Protein AF-A0A0W1ANX9-F1 (afdb_monomer_lite)

pLDDT: mean 75.5, std 21.58, range [28.16, 98.69]

Foldseek 3Di:
DPDVVVLLVVVVVLVCVVVVPQDPLQEDEPDDQVNQLVSCVVCVVRQWHWYCDPDPQWIWIWGDDPPDSDIDIWTWGRADPPGSDIDTPDDDPVNVVVVCVSVLVVLVVVLLVVVVVLCCVVVVPPPPVQEEAPDDQVRQQVVCVLVVLRAWHWYCDPDRQWIWIWGDDLPDDDTDIDTQGSDPDDVSSVVVVVVCVVRVLQVVQSVVVVVLQVCLLVFPQQEEEEEQWDPAQPDFKFFLVRLVVVCVVCVVPQQWFDTCQQRSLLSQLLSRYIYGHDDDPVCLLVRLVRNLRRAEARGEYEYDAEDDQQDQWGWYWHDDPVDIDIDTDHLLVVLVSSVSSPYAAPGEYEYEYQYAQQQADDPDSCRHNQNRNQVNCLLRNYWYKYKYFNGGFAGGHNNQQDPSKHKGDPHHTHHLSGIKIWTWHADSVPSDIDIRIYRSSWIWMRHNSGIDTHHPSPPPPPPVVVVPPPPDDDDDDDYDDDDDDDDDDDDDDDDDDDDDDDDDDDDDDDDDDDDDDDDDDDDDDDDDDDDDD

Radius of gyration: 35.99 Å; chains: 1; bounding box: 112×90×90 Å

Structure (mmCIF, N/CA/C/O backbone):
data_AF-A0A0W1ANX9-F1
#
_entry.id   AF-A0A0W1ANX9-F1
#
loop_
_atom_site.group_PDB
_atom_site.id
_atom_site.type_symbol
_atom_site.label_atom_id
_atom_site.label_alt_id
_atom_site.label_comp_id
_atom_site.label_asym_id
_atom_site.label_entity_id
_atom_site.label_seq_id
_atom_site.pdbx_PDB_ins_code
_atom_site.Cartn_x
_atom_site.Cartn_y
_atom_site.Cartn_z
_atom_site.occupancy
_atom_site.B_iso_or_equiv
_atom_site.auth_seq_id
_atom_site.auth_comp_id
_atom_site.auth_asym_id
_atom_site.auth_atom_id
_atom_site.pdbx_PDB_model_num
ATOM 1 N N . MET A 1 1 ? 49.222 -5.327 -59.173 1.00 50.53 1 MET A N 1
ATOM 2 C CA . MET A 1 1 ? 48.119 -6.049 -58.509 1.00 50.53 1 MET A CA 1
ATOM 3 C C . MET A 1 1 ? 48.410 -6.014 -57.022 1.00 50.53 1 MET A C 1
ATOM 5 O O . MET A 1 1 ? 49.457 -6.514 -56.639 1.00 50.53 1 MET A O 1
ATOM 9 N N . ARG A 1 2 ? 47.593 -5.327 -56.217 1.00 56.72 2 ARG A N 1
ATOM 10 C CA . ARG A 1 2 ? 47.725 -5.405 -54.752 1.00 56.72 2 ARG A CA 1
ATOM 11 C C . ARG A 1 2 ? 47.189 -6.760 -54.286 1.00 56.72 2 ARG A C 1
ATOM 13 O O . ARG A 1 2 ? 46.294 -7.301 -54.936 1.00 56.72 2 ARG A O 1
ATOM 20 N N . ASP A 1 3 ? 47.754 -7.303 -53.215 1.00 78.44 3 ASP A N 1
ATOM 21 C CA . ASP A 1 3 ? 47.331 -8.584 -52.652 1.00 78.44 3 ASP A CA 1
ATOM 22 C C . ASP A 1 3 ? 45.904 -8.458 -52.085 1.00 78.44 3 ASP A C 1
ATOM 24 O O . ASP A 1 3 ? 45.629 -7.625 -51.216 1.00 78.44 3 ASP A O 1
ATOM 28 N N . LYS A 1 4 ? 44.969 -9.251 -52.618 1.00 76.06 4 LYS A N 1
ATOM 29 C CA . LYS A 1 4 ? 43.555 -9.236 -52.204 1.00 76.06 4 LYS A CA 1
ATOM 30 C C . LYS A 1 4 ? 43.399 -9.616 -50.727 1.00 76.06 4 LYS A C 1
ATOM 32 O O . LYS A 1 4 ? 42.628 -8.980 -50.007 1.00 76.06 4 LYS A O 1
ATOM 37 N N . THR A 1 5 ? 44.246 -10.533 -50.269 1.00 78.12 5 THR A N 1
ATOM 38 C CA . THR A 1 5 ? 44.370 -10.990 -48.880 1.00 78.12 5 THR A CA 1
ATOM 39 C C . THR A 1 5 ? 44.642 -9.823 -47.929 1.00 78.12 5 THR A C 1
ATOM 41 O O . THR A 1 5 ? 44.012 -9.675 -46.879 1.00 78.12 5 THR A O 1
ATOM 44 N N . GLU A 1 6 ? 45.567 -8.937 -48.306 1.00 80.88 6 GLU A N 1
ATOM 45 C CA . GLU A 1 6 ? 45.953 -7.775 -47.503 1.00 80.88 6 GLU A CA 1
ATOM 46 C C . GLU A 1 6 ? 44.797 -6.769 -47.396 1.00 80.88 6 GLU A C 1
ATOM 48 O O . GLU A 1 6 ? 44.476 -6.275 -46.311 1.00 80.88 6 GLU A O 1
ATOM 53 N N . HIS A 1 7 ? 44.091 -6.535 -48.505 1.00 78.94 7 HIS A N 1
ATOM 54 C CA . HIS A 1 7 ? 42.909 -5.674 -48.540 1.00 78.94 7 HIS A CA 1
ATOM 55 C C . HIS A 1 7 ? 41.753 -6.221 -47.686 1.00 78.94 7 HIS A C 1
ATOM 57 O O . HIS A 1 7 ? 41.096 -5.455 -46.972 1.00 78.94 7 HIS A O 1
ATOM 63 N N . PHE A 1 8 ? 41.498 -7.532 -47.724 1.00 82.38 8 PHE A N 1
ATOM 64 C CA . PHE A 1 8 ? 40.441 -8.159 -46.930 1.00 82.38 8 PHE A CA 1
ATOM 65 C C . PHE A 1 8 ? 40.761 -8.141 -45.426 1.00 82.38 8 PHE A C 1
ATOM 67 O O . PHE A 1 8 ? 39.894 -7.820 -44.609 1.00 82.38 8 PHE A O 1
ATOM 74 N N . ASN A 1 9 ? 42.021 -8.369 -45.046 1.00 84.25 9 ASN A N 1
ATOM 75 C CA . ASN A 1 9 ? 42.473 -8.252 -43.656 1.00 84.25 9 ASN A CA 1
ATOM 76 C C . ASN A 1 9 ? 42.428 -6.807 -43.136 1.00 84.25 9 ASN A C 1
ATOM 78 O O . ASN A 1 9 ? 42.011 -6.566 -41.996 1.00 84.25 9 ASN A O 1
ATOM 82 N N . GLY A 1 10 ? 42.775 -5.828 -43.976 1.00 83.00 10 GLY A N 1
ATOM 83 C CA . GLY A 1 10 ? 42.608 -4.409 -43.663 1.00 83.00 10 GLY A CA 1
ATOM 84 C C . GLY A 1 10 ? 41.139 -4.040 -43.428 1.00 83.00 10 GLY A C 1
ATOM 85 O O . GLY A 1 10 ? 40.814 -3.368 -42.447 1.00 83.00 10 GLY A O 1
ATOM 86 N N . LEU A 1 11 ? 40.231 -4.548 -44.267 1.00 79.69 11 LEU A N 1
ATOM 87 C CA . LEU A 1 11 ? 38.785 -4.379 -44.101 1.00 79.69 11 LEU A CA 1
ATOM 88 C C . LEU A 1 11 ? 38.286 -5.003 -42.795 1.00 79.69 11 LEU A C 1
ATOM 90 O O . LEU A 1 11 ? 37.583 -4.344 -42.030 1.00 79.69 11 LEU A O 1
ATOM 94 N N . LYS A 1 12 ? 38.666 -6.253 -42.523 1.00 86.25 12 LYS A N 1
ATOM 95 C CA . LYS A 1 12 ? 38.325 -6.961 -41.286 1.00 86.25 12 LYS A CA 1
ATOM 96 C C . LYS A 1 12 ? 38.768 -6.171 -40.058 1.00 86.25 12 LYS A C 1
ATOM 98 O O . LYS A 1 12 ? 37.980 -5.994 -39.133 1.00 86.25 12 LYS A O 1
ATOM 103 N N . THR A 1 13 ? 39.990 -5.643 -40.077 1.00 83.19 13 THR A N 1
ATOM 104 C CA . THR A 1 13 ? 40.536 -4.808 -38.999 1.00 83.19 13 THR A CA 1
ATOM 105 C C . THR A 1 13 ? 39.737 -3.518 -38.826 1.00 83.19 13 THR A C 1
ATOM 107 O O . THR A 1 13 ? 39.323 -3.214 -37.710 1.00 83.19 13 THR A O 1
ATOM 110 N N . LYS A 1 14 ? 39.430 -2.796 -39.916 1.00 75.38 14 LYS A N 1
ATOM 111 C CA . LYS A 1 14 ? 38.591 -1.583 -39.869 1.00 75.38 14 LYS A CA 1
ATOM 112 C C . LYS A 1 14 ? 37.183 -1.876 -39.331 1.00 75.38 14 LYS A C 1
ATOM 114 O O . LYS A 1 14 ? 36.718 -1.185 -38.428 1.00 75.38 14 LYS A O 1
ATOM 119 N N . ILE A 1 15 ? 36.518 -2.925 -39.825 1.00 71.94 15 ILE A N 1
ATOM 120 C CA . ILE A 1 15 ? 35.173 -3.319 -39.373 1.00 71.94 15 ILE A CA 1
ATOM 121 C C . ILE A 1 15 ? 35.196 -3.750 -37.906 1.00 71.94 15 ILE A C 1
ATOM 123 O O . ILE A 1 15 ? 34.308 -3.355 -37.158 1.00 71.94 15 ILE A O 1
ATOM 127 N N . LYS A 1 16 ? 36.207 -4.503 -37.458 1.00 77.81 16 LYS A N 1
ATOM 128 C CA . LYS A 1 16 ? 36.379 -4.832 -36.035 1.00 77.81 16 LYS A CA 1
ATOM 129 C C . LYS A 1 16 ? 36.682 -3.595 -35.187 1.00 77.81 16 LYS A C 1
ATOM 131 O O . LYS A 1 16 ? 36.216 -3.525 -34.058 1.00 77.81 16 LYS A O 1
ATOM 136 N N . GLY A 1 17 ? 37.383 -2.596 -35.721 1.00 70.12 17 GLY A N 1
ATOM 137 C CA . GLY A 1 17 ? 37.563 -1.303 -35.055 1.00 70.12 17 GLY A CA 1
ATOM 138 C C . GLY A 1 17 ? 36.234 -0.589 -34.776 1.00 70.12 17 GLY A C 1
ATOM 139 O O . GLY A 1 17 ? 36.064 0.009 -33.718 1.00 70.12 17 GLY A O 1
ATOM 140 N N . ILE A 1 18 ? 35.264 -0.719 -35.686 1.00 58.34 18 ILE A N 1
ATOM 141 C CA . ILE A 1 18 ? 33.920 -0.130 -35.556 1.00 58.34 18 ILE A CA 1
ATOM 142 C C . ILE A 1 18 ? 32.989 -1.031 -34.726 1.00 58.34 18 ILE A C 1
ATOM 144 O O . ILE A 1 18 ? 32.207 -0.555 -33.903 1.00 58.34 18 ILE A O 1
ATOM 148 N N . VAL A 1 19 ? 33.085 -2.351 -34.908 1.00 60.94 19 VAL A N 1
ATOM 149 C CA . VAL A 1 19 ? 32.249 -3.370 -34.262 1.00 60.94 19 VAL A CA 1
ATOM 150 C C . VAL A 1 19 ? 33.138 -4.438 -33.600 1.00 60.94 19 VAL A C 1
ATOM 152 O O . VAL A 1 19 ? 33.244 -5.549 -34.108 1.00 60.94 19 VAL A O 1
ATOM 155 N N . PRO A 1 20 ? 33.720 -4.187 -32.411 1.00 69.31 20 PRO A N 1
ATOM 156 C CA . PRO A 1 20 ? 34.749 -5.067 -31.825 1.00 69.31 20 PRO A CA 1
ATOM 157 C C . PRO A 1 20 ? 34.325 -6.509 -31.524 1.00 69.31 20 PRO A C 1
ATOM 159 O O . PRO A 1 20 ? 35.168 -7.390 -31.409 1.00 69.31 20 PRO A O 1
ATOM 162 N N . LYS A 1 21 ? 33.016 -6.755 -31.393 1.00 74.19 21 LYS A N 1
ATOM 163 C CA . LYS A 1 21 ? 32.435 -8.069 -31.064 1.00 74.19 21 LYS A CA 1
ATOM 164 C C . LYS A 1 21 ? 31.902 -8.832 -32.285 1.00 74.19 21 LYS A C 1
ATOM 166 O O . LYS A 1 21 ? 31.222 -9.836 -32.111 1.00 74.19 21 LYS A O 1
ATOM 171 N N . ILE A 1 22 ? 32.127 -8.339 -33.503 1.00 74.31 22 ILE A N 1
ATOM 172 C CA . ILE A 1 22 ? 31.682 -9.040 -34.711 1.00 74.31 22 ILE A CA 1
ATOM 173 C C . ILE A 1 22 ? 32.414 -10.398 -34.817 1.00 74.31 22 ILE A C 1
ATOM 175 O O . ILE A 1 22 ? 33.650 -10.410 -34.779 1.00 74.31 22 ILE A O 1
ATOM 179 N N . PRO A 1 23 ? 31.696 -11.539 -34.893 1.00 80.19 23 PRO A N 1
ATOM 180 C CA . PRO A 1 23 ? 32.330 -12.855 -34.891 1.00 80.19 23 PRO A CA 1
ATOM 181 C C . PRO A 1 23 ? 33.269 -13.034 -36.078 1.00 80.19 23 PRO A C 1
ATOM 183 O O . PRO A 1 23 ? 32.946 -12.631 -37.191 1.00 80.19 23 PRO A O 1
ATOM 186 N N . ASP A 1 24 ? 34.400 -13.709 -35.882 1.00 86.06 24 ASP A N 1
ATOM 187 C CA . ASP A 1 24 ? 35.316 -14.009 -36.989 1.00 86.06 24 ASP A CA 1
ATOM 188 C C . ASP A 1 24 ? 34.655 -14.827 -38.105 1.00 86.06 24 ASP A C 1
ATOM 190 O O . ASP A 1 24 ? 34.985 -14.648 -39.274 1.00 86.06 24 ASP A O 1
ATOM 194 N N . ALA A 1 25 ? 33.653 -15.634 -37.747 1.00 87.38 25 ALA A N 1
ATOM 195 C CA . ALA A 1 25 ? 32.861 -16.453 -38.656 1.00 87.38 25 ALA A CA 1
ATOM 196 C C . ALA A 1 25 ? 32.094 -15.661 -39.731 1.00 87.38 25 ALA A C 1
ATOM 198 O O . ALA A 1 25 ? 31.653 -16.260 -40.712 1.00 87.38 25 ALA A O 1
ATOM 199 N N . VAL A 1 26 ? 31.924 -14.339 -39.592 1.00 87.88 26 VAL A N 1
ATOM 200 C CA . VAL A 1 26 ? 31.275 -13.542 -40.645 1.00 87.88 26 VAL A CA 1
ATOM 201 C C . VAL A 1 26 ? 32.242 -13.148 -41.761 1.00 87.88 26 VAL A C 1
ATOM 203 O O . VAL A 1 26 ? 31.780 -12.791 -42.837 1.00 87.88 26 VAL A O 1
ATOM 206 N N . PHE A 1 27 ? 33.561 -13.194 -41.548 1.00 91.88 27 PHE A N 1
ATOM 207 C CA . PHE A 1 27 ? 34.550 -12.812 -42.561 1.00 91.88 27 PHE A CA 1
ATOM 208 C C . PHE A 1 27 ? 35.026 -14.055 -43.302 1.00 91.88 27 PHE A C 1
ATOM 210 O O . PHE A 1 27 ? 35.791 -14.847 -42.758 1.00 91.88 27 PHE A O 1
ATOM 217 N N . GLN A 1 28 ? 34.574 -14.222 -44.541 1.00 93.56 28 GLN A N 1
ATOM 218 C CA . GLN A 1 28 ? 34.864 -15.407 -45.339 1.00 93.56 28 GLN A CA 1
ATOM 219 C C . GLN A 1 28 ? 35.681 -15.034 -46.574 1.00 93.56 28 GLN A C 1
ATOM 221 O O . GLN A 1 28 ? 35.162 -14.543 -47.581 1.00 93.56 28 GLN A O 1
ATOM 226 N N . GLU A 1 29 ? 36.984 -15.268 -46.474 1.00 90.06 29 GLU A N 1
ATOM 227 C CA . GLU A 1 29 ? 37.934 -15.033 -47.554 1.00 90.06 29 GLU A CA 1
ATOM 228 C C . GLU A 1 29 ? 37.765 -16.074 -48.675 1.00 90.06 29 GLU A C 1
ATOM 230 O O . GLU A 1 29 ? 37.461 -17.243 -48.427 1.00 90.06 29 GLU A O 1
ATOM 235 N N . GLY A 1 30 ? 37.898 -15.651 -49.936 1.00 89.00 30 GLY A N 1
ATOM 236 C CA . GLY A 1 30 ? 37.758 -16.539 -51.100 1.00 89.00 30 GLY A CA 1
ATOM 237 C C . GLY A 1 30 ? 36.343 -17.093 -51.339 1.00 89.00 30 GLY A C 1
ATOM 238 O O . GLY A 1 30 ? 36.145 -17.966 -52.196 1.00 89.00 30 GLY A O 1
ATOM 239 N N . PHE A 1 31 ? 35.339 -16.614 -50.598 1.00 94.62 31 PHE A N 1
ATOM 240 C CA . PHE A 1 31 ? 33.949 -16.982 -50.838 1.00 94.62 31 PHE A CA 1
ATOM 241 C C . PHE A 1 31 ? 33.403 -16.258 -52.065 1.00 94.62 31 PHE A C 1
ATOM 243 O O . PHE A 1 31 ? 33.420 -15.033 -52.152 1.00 94.62 31 PHE A O 1
ATOM 250 N N . ASP A 1 32 ? 32.833 -17.031 -52.984 1.00 94.06 32 ASP A N 1
ATOM 251 C CA . ASP A 1 32 ? 31.908 -16.516 -53.987 1.00 94.06 32 ASP A CA 1
ATOM 252 C C . ASP A 1 32 ? 30.473 -16.468 -53.424 1.00 94.06 32 ASP A C 1
ATOM 254 O O . ASP A 1 32 ? 30.196 -16.892 -52.294 1.00 94.06 32 ASP A O 1
ATOM 258 N N . ARG A 1 33 ? 29.535 -15.951 -54.225 1.00 93.38 33 ARG A N 1
ATOM 259 C CA . ARG A 1 33 ? 28.113 -15.880 -53.862 1.00 93.38 33 ARG A CA 1
ATOM 260 C C . ARG A 1 33 ? 27.547 -17.243 -53.448 1.00 93.38 33 ARG A C 1
ATOM 262 O O . ARG A 1 33 ? 26.884 -17.335 -52.420 1.00 93.38 33 ARG A O 1
ATOM 269 N N . SER A 1 34 ? 27.808 -18.298 -54.220 1.00 95.06 34 SER A N 1
ATOM 270 C CA . SER A 1 34 ? 27.242 -19.628 -53.966 1.00 95.06 34 SER A CA 1
ATOM 271 C C . SER A 1 34 ? 27.783 -20.231 -52.669 1.00 95.06 34 SER A C 1
ATOM 273 O O . SER A 1 34 ? 27.028 -20.829 -51.898 1.00 95.06 34 SER A O 1
ATOM 275 N N . LYS A 1 35 ? 29.080 -20.054 -52.396 1.00 96.31 35 LYS A N 1
ATOM 276 C CA . LYS A 1 35 ? 29.720 -20.505 -51.154 1.00 96.31 35 LYS A CA 1
ATOM 277 C C . LYS A 1 35 ? 29.159 -19.782 -49.935 1.00 96.31 35 LYS A C 1
ATOM 279 O O . LYS A 1 35 ? 28.814 -20.451 -48.965 1.00 96.31 35 LYS A O 1
ATOM 284 N N . ALA A 1 36 ? 28.982 -18.462 -50.003 1.00 94.62 36 ALA A N 1
ATOM 285 C CA . ALA A 1 36 ? 28.381 -17.697 -48.910 1.00 94.62 36 ALA A CA 1
ATOM 286 C C . ALA A 1 36 ? 26.932 -18.110 -48.626 1.00 94.62 36 ALA A C 1
ATOM 288 O O . ALA A 1 36 ? 26.564 -18.312 -47.473 1.00 94.62 36 ALA A O 1
ATOM 289 N N . GLU A 1 37 ? 26.124 -18.326 -49.664 1.00 93.88 37 GLU A N 1
ATOM 290 C CA . GLU A 1 37 ? 24.748 -18.809 -49.508 1.00 93.88 37 GLU A CA 1
ATOM 291 C C . GLU A 1 37 ? 24.689 -20.207 -48.881 1.00 93.88 37 GLU A C 1
ATOM 293 O O . GLU A 1 37 ? 23.874 -20.464 -47.995 1.00 93.88 37 GLU A O 1
ATOM 298 N N . LYS A 1 38 ? 25.562 -21.124 -49.316 1.00 95.12 38 LYS A N 1
ATOM 299 C CA . LYS A 1 38 ? 25.664 -22.472 -48.735 1.00 95.12 38 LYS A CA 1
ATOM 300 C C . LYS A 1 38 ? 26.134 -22.431 -47.284 1.00 95.12 38 LYS A C 1
ATOM 302 O O . LYS A 1 38 ? 25.624 -23.200 -46.476 1.00 95.12 38 LYS A O 1
ATOM 307 N N . TYR A 1 39 ? 27.082 -21.555 -46.964 1.00 94.19 39 TYR A N 1
ATOM 308 C CA . TYR A 1 39 ? 27.585 -21.372 -45.608 1.00 94.19 39 TYR A CA 1
ATOM 309 C C . TYR A 1 39 ? 26.482 -20.875 -44.676 1.00 94.19 39 TYR A C 1
ATOM 311 O O . TYR A 1 39 ? 26.191 -21.522 -43.679 1.00 94.19 39 TYR A O 1
ATOM 319 N N . LEU A 1 40 ? 25.780 -19.807 -45.052 1.00 88.38 40 LEU A N 1
ATOM 320 C CA . LEU A 1 40 ? 24.682 -19.256 -44.256 1.00 88.38 40 LEU A CA 1
ATOM 321 C C . LEU A 1 40 ? 23.537 -20.260 -44.039 1.00 88.38 40 LEU A C 1
ATOM 323 O O . LEU A 1 40 ? 22.948 -20.295 -42.967 1.00 88.38 40 LEU A O 1
ATOM 327 N N . LYS A 1 41 ? 23.258 -21.141 -45.011 1.00 90.06 41 LYS A N 1
ATOM 328 C CA . LYS A 1 41 ? 22.287 -22.240 -44.829 1.00 90.06 41 LYS A CA 1
ATOM 329 C C . LYS A 1 41 ? 22.743 -23.290 -43.811 1.00 90.06 41 LYS A C 1
ATOM 331 O O . LYS A 1 41 ? 21.899 -23.925 -43.191 1.00 90.06 41 LYS A O 1
ATOM 336 N N . LYS A 1 42 ? 24.053 -23.517 -43.686 1.00 92.31 42 LYS A N 1
ATOM 337 C CA . LYS A 1 42 ? 24.645 -24.483 -42.745 1.00 92.31 42 LYS A CA 1
ATOM 338 C C . LYS A 1 42 ? 24.900 -23.887 -41.359 1.00 92.31 42 LYS A C 1
ATOM 340 O O . LYS A 1 42 ? 25.008 -24.642 -40.401 1.00 92.31 42 LYS A O 1
ATOM 345 N N . HIS A 1 43 ? 24.993 -22.564 -41.265 1.00 85.81 43 HIS A N 1
ATOM 346 C CA . HIS A 1 43 ? 25.307 -21.825 -40.046 1.00 85.81 43 HIS A CA 1
ATOM 347 C C . HIS A 1 43 ? 24.211 -20.784 -39.767 1.00 85.81 43 HIS A C 1
ATOM 349 O O . HIS A 1 43 ? 24.451 -19.593 -39.971 1.00 85.81 43 HIS A O 1
ATOM 355 N N . PRO A 1 44 ? 23.012 -21.211 -39.321 1.00 80.75 44 PRO A N 1
ATOM 356 C CA . PRO A 1 44 ? 21.871 -20.312 -39.119 1.00 80.75 44 PRO A CA 1
ATOM 357 C C . PRO A 1 44 ? 22.138 -19.211 -38.079 1.00 80.75 44 PRO A C 1
ATOM 359 O O . PRO A 1 44 ? 21.562 -18.133 -38.180 1.00 80.75 44 PRO A O 1
ATOM 362 N N . ASP A 1 45 ? 23.068 -19.437 -37.147 1.00 76.12 45 ASP A N 1
ATOM 363 C CA . ASP A 1 45 ? 23.485 -18.447 -36.143 1.00 76.12 45 ASP A CA 1
ATOM 364 C C . ASP A 1 45 ? 24.413 -17.356 -36.708 1.00 76.12 45 ASP A C 1
ATOM 366 O O . ASP A 1 45 ? 24.756 -16.397 -36.017 1.00 76.12 45 ASP A O 1
ATOM 370 N N . THR A 1 46 ? 24.858 -17.490 -37.963 1.00 80.38 46 THR A N 1
ATOM 371 C CA . THR A 1 46 ? 25.643 -16.465 -38.656 1.00 80.38 46 THR A CA 1
ATOM 372 C C . THR A 1 46 ? 24.700 -15.605 -39.499 1.00 80.38 46 THR A C 1
ATOM 374 O O . THR A 1 46 ? 24.259 -16.051 -40.555 1.00 80.38 46 THR A O 1
ATOM 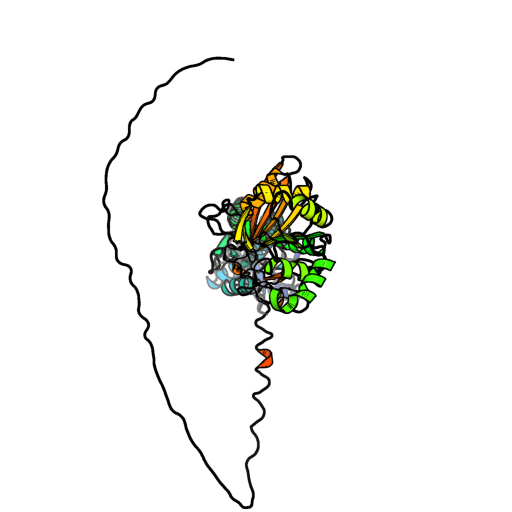377 N N . PRO A 1 47 ? 24.379 -14.365 -39.083 1.00 75.25 47 PRO A N 1
ATOM 378 C CA . PRO A 1 47 ? 23.324 -13.579 -39.729 1.00 75.25 47 PRO A CA 1
ATOM 379 C C . PRO A 1 47 ? 23.690 -13.104 -41.145 1.00 75.25 47 PRO A C 1
ATOM 381 O O . PRO A 1 47 ? 22.813 -12.854 -41.971 1.00 75.25 47 PRO A O 1
ATOM 384 N N . PHE A 1 48 ? 24.983 -12.964 -41.441 1.00 87.56 48 PHE A N 1
ATOM 385 C CA . PHE A 1 48 ? 25.498 -12.556 -42.745 1.00 87.56 48 PHE A CA 1
ATOM 386 C C . PHE A 1 48 ? 26.959 -12.985 -42.910 1.00 87.56 48 PHE A C 1
ATOM 388 O O . PHE A 1 48 ? 27.646 -13.309 -41.942 1.00 87.56 48 PHE A O 1
ATOM 395 N N . VAL A 1 49 ? 27.438 -12.945 -44.151 1.00 91.38 49 VAL A N 1
ATOM 396 C CA . VAL A 1 49 ? 28.838 -13.154 -44.521 1.00 91.38 49 VAL A CA 1
ATOM 397 C C . VAL A 1 49 ? 29.354 -11.931 -45.273 1.00 91.38 49 VAL A C 1
ATOM 399 O O . VAL A 1 49 ? 28.755 -11.493 -46.254 1.00 91.38 49 VAL A O 1
ATOM 402 N N . LEU A 1 50 ? 30.491 -11.411 -44.829 1.00 90.00 50 LEU A N 1
ATOM 403 C CA . LEU A 1 50 ? 31.357 -10.490 -45.549 1.00 90.00 50 LEU A CA 1
ATOM 404 C C . LEU A 1 50 ? 32.351 -11.302 -46.378 1.00 90.00 50 LEU A C 1
ATOM 406 O O . LEU A 1 50 ? 33.101 -12.110 -45.835 1.00 90.00 50 LEU A O 1
ATOM 410 N N . ARG A 1 51 ? 32.364 -11.076 -47.687 1.00 92.06 51 ARG A N 1
ATOM 411 C CA . ARG A 1 51 ? 33.253 -11.752 -48.639 1.00 92.06 51 ARG A CA 1
ATOM 412 C C . ARG A 1 51 ? 33.805 -10.768 -49.658 1.00 92.06 51 ARG A C 1
ATOM 414 O O . ARG A 1 51 ? 33.272 -9.672 -49.815 1.00 92.06 51 ARG A O 1
ATOM 421 N N . GLU A 1 52 ? 34.830 -11.166 -50.393 1.00 90.06 52 GLU A N 1
ATOM 422 C CA . GLU A 1 52 ? 35.303 -10.382 -51.532 1.00 90.06 52 GLU A CA 1
ATOM 423 C C . GLU A 1 52 ? 34.232 -10.280 -52.628 1.00 90.06 52 GLU A C 1
ATOM 425 O O . GLU A 1 52 ? 33.398 -11.176 -52.830 1.00 90.06 52 GLU A O 1
ATOM 430 N N . SER A 1 53 ? 34.239 -9.155 -53.342 1.00 88.94 53 SER A N 1
ATOM 431 C CA . SER A 1 53 ? 33.461 -9.021 -54.565 1.00 88.94 53 SER A CA 1
ATOM 432 C C . SER A 1 53 ? 34.265 -9.511 -55.766 1.00 88.94 53 SER A C 1
ATOM 434 O O . SER A 1 53 ? 35.483 -9.363 -55.822 1.00 88.94 53 SER A O 1
ATOM 436 N N . ALA A 1 54 ? 33.566 -10.037 -56.774 1.00 86.62 54 ALA A N 1
ATOM 437 C CA . ALA A 1 54 ? 34.154 -10.236 -58.097 1.00 86.62 54 ALA A CA 1
ATOM 438 C C . ALA A 1 54 ? 34.470 -8.894 -58.788 1.00 86.62 54 ALA A C 1
ATOM 440 O O . ALA A 1 54 ? 35.312 -8.845 -59.680 1.00 86.62 54 ALA A O 1
ATOM 441 N N . GLN A 1 55 ? 33.804 -7.813 -58.371 1.00 85.62 55 GLN A N 1
ATOM 442 C CA . GLN A 1 55 ? 34.058 -6.462 -58.853 1.00 85.62 55 GLN A CA 1
ATOM 443 C C . GLN A 1 55 ? 35.231 -5.843 -58.088 1.00 85.62 55 GLN A C 1
ATOM 445 O O . GLN A 1 55 ? 35.182 -5.700 -56.864 1.00 85.62 55 GLN A O 1
ATOM 450 N N . GLU A 1 56 ? 36.276 -5.460 -58.819 1.00 84.19 56 GLU A N 1
ATOM 451 C CA . GLU A 1 56 ? 37.471 -4.847 -58.244 1.00 84.19 56 GLU A CA 1
ATOM 452 C C . GLU A 1 56 ? 37.130 -3.549 -57.498 1.00 84.19 56 GLU A C 1
ATOM 454 O O . GLU A 1 56 ? 36.345 -2.727 -57.973 1.00 84.19 56 GLU A O 1
ATOM 459 N N . GLY A 1 57 ? 37.706 -3.377 -56.306 1.00 83.06 57 GLY A N 1
ATOM 460 C CA . GLY A 1 57 ? 37.425 -2.224 -55.450 1.00 83.06 57 GLY A CA 1
ATOM 461 C C . GLY A 1 57 ? 36.192 -2.369 -54.547 1.00 83.06 57 GLY A C 1
ATOM 462 O O . GLY A 1 57 ? 35.862 -1.413 -53.842 1.00 83.06 57 GLY A O 1
ATOM 463 N N . TYR A 1 58 ? 35.559 -3.549 -54.498 1.00 86.00 58 TYR A N 1
ATOM 464 C CA . TYR A 1 58 ? 34.388 -3.817 -53.656 1.00 86.00 58 TYR A CA 1
ATOM 465 C C . TYR A 1 58 ? 34.544 -5.086 -52.813 1.00 86.00 58 TYR A C 1
ATOM 467 O O . TYR A 1 58 ? 35.209 -6.046 -53.197 1.00 86.00 58 TYR A O 1
ATOM 475 N N . PHE A 1 59 ? 33.832 -5.123 -51.694 1.00 87.38 59 PHE A N 1
ATOM 476 C CA . PHE A 1 59 ? 33.468 -6.341 -50.981 1.00 87.38 59 PHE A CA 1
ATOM 477 C C . PHE A 1 59 ? 31.953 -6.552 -51.050 1.00 87.38 59 PHE A C 1
ATOM 479 O O . PHE A 1 59 ? 31.211 -5.696 -51.539 1.00 87.38 59 PHE A O 1
ATOM 486 N N . CYS A 1 60 ? 31.485 -7.718 -50.612 1.00 89.12 60 CYS A N 1
ATOM 487 C CA . CYS A 1 60 ? 30.080 -8.072 -50.654 1.00 89.12 60 CYS A CA 1
ATOM 488 C C . CYS A 1 60 ? 29.556 -8.580 -49.308 1.00 89.12 60 CYS A C 1
ATOM 490 O O . CYS A 1 60 ? 30.177 -9.439 -48.684 1.00 89.12 60 CYS A O 1
ATOM 492 N N . ILE A 1 61 ? 28.389 -8.083 -48.892 1.00 87.00 61 ILE A N 1
ATOM 493 C CA . ILE A 1 61 ? 27.619 -8.637 -47.771 1.00 87.00 61 ILE A CA 1
ATOM 494 C C . ILE A 1 61 ? 26.563 -9.578 -48.347 1.00 87.00 61 ILE A C 1
ATOM 496 O O . ILE A 1 61 ? 25.726 -9.158 -49.145 1.00 87.00 61 ILE A O 1
ATOM 500 N N . THR A 1 62 ? 26.601 -10.846 -47.947 1.00 87.75 62 THR A N 1
ATOM 501 C CA . THR A 1 62 ? 25.589 -11.858 -48.284 1.00 87.75 62 THR A CA 1
ATOM 502 C C . THR A 1 62 ? 24.771 -12.184 -47.038 1.00 87.75 62 THR A C 1
ATOM 504 O O . THR A 1 62 ? 25.362 -12.413 -45.988 1.00 87.75 62 THR A O 1
ATOM 507 N N . TYR A 1 63 ? 23.441 -12.213 -47.125 1.00 84.06 63 TYR A N 1
ATOM 508 C CA . TYR A 1 63 ? 22.556 -12.534 -45.993 1.00 84.06 63 TYR A CA 1
ATOM 509 C C . TYR A 1 63 ? 21.236 -13.168 -46.463 1.00 84.06 63 TYR A C 1
ATOM 511 O O . TYR A 1 63 ? 20.883 -13.064 -47.641 1.00 84.06 63 TYR A O 1
ATOM 519 N N . PHE A 1 64 ? 20.506 -13.816 -45.549 1.00 76.19 64 PHE A N 1
ATOM 520 C CA . PHE A 1 64 ? 19.122 -14.259 -45.763 1.00 76.19 64 PHE A CA 1
ATOM 521 C C . PHE A 1 64 ? 18.155 -13.337 -45.020 1.00 76.19 64 PHE A C 1
ATOM 523 O O . PHE A 1 64 ? 18.455 -12.871 -43.923 1.00 76.19 64 PHE A O 1
ATOM 530 N N . PHE A 1 65 ? 16.973 -13.098 -45.586 1.00 65.00 65 PHE A N 1
ATOM 531 C CA . PHE A 1 65 ? 15.880 -12.513 -44.808 1.00 65.00 65 PHE A CA 1
ATOM 532 C C . PHE A 1 65 ? 15.329 -13.566 -43.844 1.00 65.00 65 PHE A C 1
ATOM 534 O O . PHE A 1 65 ? 15.121 -14.705 -44.259 1.00 65.00 65 PHE A O 1
ATOM 541 N N . SER A 1 66 ? 15.029 -13.176 -42.601 1.00 54.88 66 SER A N 1
ATOM 542 C CA . SER A 1 66 ? 14.503 -14.062 -41.545 1.00 54.88 66 SER A CA 1
ATOM 543 C C . SER A 1 66 ? 13.304 -14.912 -41.986 1.00 54.88 66 SER A C 1
ATOM 545 O O . SER A 1 66 ? 13.132 -16.025 -41.503 1.00 54.88 66 SER A O 1
ATOM 547 N N . ASN A 1 67 ? 12.533 -14.432 -42.969 1.00 54.16 67 ASN A N 1
ATOM 548 C CA . ASN A 1 67 ? 11.325 -15.089 -43.469 1.00 54.16 67 ASN A CA 1
ATOM 549 C C . ASN A 1 67 ? 11.437 -15.598 -44.921 1.00 54.16 67 ASN A C 1
ATOM 551 O O . ASN A 1 67 ? 10.433 -16.012 -45.497 1.00 54.16 67 ASN A O 1
ATOM 555 N N . SER A 1 68 ? 12.617 -15.559 -45.556 1.00 62.41 68 SER A N 1
ATOM 556 C CA . SER A 1 68 ? 12.770 -15.974 -46.959 1.00 62.41 68 SER A CA 1
ATOM 557 C C . SER A 1 68 ? 13.969 -16.898 -47.176 1.00 62.41 68 SER A C 1
ATOM 559 O O . SER A 1 68 ? 15.067 -16.637 -46.696 1.00 62.41 68 SER A O 1
ATOM 561 N N . LYS A 1 69 ? 13.796 -17.930 -48.015 1.00 73.69 69 LYS A N 1
ATOM 562 C CA . LYS A 1 69 ? 14.906 -18.769 -48.512 1.00 73.69 69 LYS A CA 1
ATOM 563 C C . LYS A 1 69 ? 15.779 -18.058 -49.561 1.00 73.69 69 LYS A C 1
ATOM 565 O O . LYS A 1 69 ? 16.714 -18.669 -50.082 1.00 73.69 69 LYS A O 1
ATOM 570 N N . ALA A 1 70 ? 15.459 -16.809 -49.904 1.00 77.62 70 ALA A N 1
ATOM 571 C CA . ALA A 1 70 ? 16.186 -16.015 -50.879 1.00 77.62 70 ALA A CA 1
ATOM 572 C C . ALA A 1 70 ? 17.327 -15.245 -50.203 1.00 77.62 70 ALA A C 1
ATOM 574 O O . ALA A 1 70 ? 17.143 -14.590 -49.175 1.00 77.62 70 ALA A O 1
ATOM 575 N N . SER A 1 71 ? 18.513 -15.343 -50.792 1.00 81.12 71 SER A N 1
ATOM 576 C CA . SER A 1 71 ? 19.709 -14.620 -50.377 1.00 81.12 71 SER A CA 1
ATOM 577 C C . SER A 1 71 ? 19.808 -13.271 -51.081 1.00 81.12 71 SER A C 1
ATOM 579 O O . SER A 1 71 ? 19.586 -13.157 -52.290 1.00 81.12 71 SER A O 1
ATOM 581 N N . SER A 1 72 ? 20.238 -12.263 -50.333 1.00 80.69 72 SER A N 1
ATOM 582 C CA . SER A 1 72 ? 20.580 -10.939 -50.850 1.00 80.69 72 SER A CA 1
ATOM 583 C C . SER A 1 72 ? 22.087 -10.737 -50.840 1.00 80.69 72 SER A C 1
ATOM 585 O O . SER A 1 72 ? 22.789 -11.250 -49.970 1.00 80.69 72 SER A O 1
ATOM 587 N N . ASN A 1 73 ? 22.586 -9.998 -51.830 1.00 83.38 73 ASN A N 1
ATOM 588 C CA . ASN A 1 73 ? 24.004 -9.704 -52.010 1.00 83.38 73 ASN A CA 1
ATOM 589 C C . ASN A 1 73 ? 24.178 -8.204 -52.231 1.00 83.38 73 ASN A C 1
ATOM 591 O O . ASN A 1 73 ? 23.481 -7.612 -53.050 1.00 83.38 73 ASN A O 1
ATOM 595 N N . VAL A 1 74 ? 25.111 -7.605 -51.505 1.00 77.00 74 VAL A N 1
ATOM 596 C CA . VAL A 1 74 ? 25.260 -6.153 -51.407 1.00 77.00 74 VAL A CA 1
ATOM 597 C C . VAL A 1 74 ? 26.684 -5.780 -51.727 1.00 77.00 74 VAL A C 1
ATOM 599 O O . VAL A 1 74 ? 27.576 -6.269 -51.047 1.00 77.00 74 VAL A O 1
ATOM 602 N N . LEU A 1 75 ? 26.910 -4.913 -52.706 1.00 81.50 75 LEU A N 1
ATOM 603 C CA . LEU A 1 75 ? 28.243 -4.405 -53.014 1.00 81.50 75 LEU A CA 1
ATOM 604 C C . LEU A 1 75 ? 28.583 -3.203 -52.133 1.00 81.50 75 LEU A C 1
ATOM 606 O O . LEU A 1 75 ? 27.815 -2.244 -52.045 1.00 81.50 75 LEU A O 1
ATOM 610 N N . VAL A 1 76 ? 29.758 -3.245 -51.517 1.00 76.38 76 VAL A N 1
ATOM 611 C CA . VAL A 1 76 ? 30.280 -2.177 -50.666 1.00 76.38 76 VAL A CA 1
ATOM 612 C C . VAL A 1 76 ? 31.673 -1.810 -51.150 1.00 76.38 76 VAL A C 1
ATOM 614 O O . VAL A 1 76 ? 32.523 -2.681 -51.318 1.00 76.38 76 VAL A O 1
ATOM 617 N N . LYS A 1 77 ? 31.903 -0.531 -51.424 1.00 79.75 77 LYS A N 1
ATOM 618 C CA . LYS A 1 77 ? 33.190 -0.022 -51.889 1.00 79.75 77 LYS A CA 1
ATOM 619 C C . LYS A 1 77 ? 34.197 -0.057 -50.744 1.00 79.75 77 LYS A C 1
ATOM 621 O O . LYS A 1 77 ? 33.848 0.236 -49.598 1.00 79.75 77 LYS A O 1
ATOM 626 N N . TYR A 1 78 ? 35.451 -0.396 -51.041 1.00 75.50 78 TYR A N 1
ATOM 627 C CA . TYR A 1 78 ? 36.508 -0.244 -50.043 1.00 75.50 78 TYR A CA 1
ATOM 628 C C . TYR A 1 78 ? 36.655 1.236 -49.660 1.00 75.50 78 TYR A C 1
ATOM 630 O O . TYR A 1 78 ? 36.742 2.078 -50.557 1.00 75.50 78 TYR A O 1
ATOM 638 N N . PRO A 1 79 ? 36.725 1.560 -48.357 1.00 66.12 79 PRO A N 1
ATOM 639 C CA . PRO A 1 79 ? 37.003 2.920 -47.924 1.00 66.12 79 PRO A CA 1
ATOM 640 C C . PRO A 1 79 ? 38.435 3.285 -48.320 1.00 66.12 79 PRO A C 1
ATOM 642 O O . PRO A 1 79 ? 39.377 2.531 -48.036 1.00 66.12 79 PRO A O 1
ATOM 645 N N . THR A 1 80 ? 38.608 4.435 -48.968 1.00 73.75 80 THR A N 1
ATOM 646 C CA . THR A 1 80 ? 39.933 5.004 -49.234 1.00 73.75 80 THR A CA 1
ATOM 647 C C . THR A 1 80 ? 40.590 5.464 -47.922 1.00 73.75 80 THR A C 1
ATOM 649 O O . THR A 1 80 ? 39.970 5.451 -46.857 1.00 73.75 80 THR A O 1
ATOM 652 N N . SER A 1 81 ? 41.888 5.780 -47.941 1.00 66.12 81 SER A N 1
ATOM 653 C CA . SER A 1 81 ? 42.638 6.171 -46.730 1.00 66.12 81 SER A CA 1
ATOM 654 C C . SER A 1 81 ? 42.112 7.447 -46.062 1.00 66.12 81 SER A C 1
ATOM 656 O O . SER A 1 81 ? 42.356 7.658 -44.882 1.00 66.12 81 SER A O 1
ATOM 658 N N . ASP A 1 82 ? 41.399 8.268 -46.822 1.00 69.25 82 ASP A N 1
ATOM 659 C CA . ASP A 1 82 ? 40.786 9.548 -46.468 1.00 69.25 82 ASP A CA 1
ATOM 660 C C . ASP A 1 82 ? 39.272 9.454 -46.195 1.00 69.25 82 ASP A C 1
ATOM 662 O O . ASP A 1 82 ? 38.651 10.455 -45.848 1.00 69.25 82 ASP A O 1
ATOM 666 N N . GLN A 1 83 ? 38.666 8.268 -46.327 1.00 58.03 83 GLN A N 1
ATOM 667 C CA . GLN A 1 83 ? 37.242 8.051 -46.064 1.00 58.03 83 GLN A CA 1
ATOM 668 C C . GLN A 1 83 ? 37.036 7.259 -44.767 1.00 58.03 83 GLN A C 1
ATOM 670 O O . GLN A 1 83 ? 37.443 6.100 -44.653 1.00 58.03 83 GLN A O 1
ATOM 675 N N . GLU A 1 84 ? 36.363 7.882 -43.795 1.00 53.97 84 GLU A N 1
ATOM 676 C CA . GLU A 1 84 ? 35.933 7.228 -42.548 1.00 53.97 84 GLU A CA 1
ATOM 677 C C . GLU A 1 84 ? 34.672 6.364 -42.733 1.00 53.97 84 GLU A C 1
ATOM 679 O O . GLU A 1 84 ? 34.371 5.516 -41.892 1.00 53.97 84 GLU A O 1
ATOM 684 N N . GLU A 1 85 ? 33.952 6.534 -43.846 1.00 52.16 85 GLU A N 1
ATOM 685 C CA . GLU A 1 85 ? 32.662 5.891 -44.097 1.00 52.16 85 GLU A CA 1
ATOM 686 C C . GLU A 1 85 ? 32.712 4.883 -45.256 1.00 52.16 85 GLU A C 1
ATOM 688 O O . GLU A 1 85 ? 33.391 5.074 -46.268 1.00 52.16 85 GLU A O 1
ATOM 693 N N . PHE A 1 86 ? 31.952 3.793 -45.122 1.00 62.72 86 PHE A N 1
ATOM 694 C CA . PHE A 1 86 ? 31.751 2.821 -46.196 1.00 62.72 86 PHE A CA 1
ATOM 695 C C . PHE A 1 86 ? 30.725 3.345 -47.202 1.00 62.72 86 PHE A C 1
ATOM 697 O O . PHE A 1 86 ? 29.598 3.666 -46.831 1.00 62.72 86 PHE A O 1
ATOM 704 N N . THR A 1 87 ? 31.077 3.362 -48.488 1.00 61.88 87 THR A N 1
ATOM 705 C CA . THR A 1 87 ? 30.141 3.714 -49.565 1.00 61.88 87 THR A CA 1
ATOM 706 C C . THR A 1 87 ? 29.537 2.455 -50.183 1.00 61.88 87 THR A C 1
ATOM 708 O O . THR A 1 87 ? 30.249 1.592 -50.694 1.00 61.88 87 THR A O 1
ATOM 711 N N . PHE A 1 88 ? 28.212 2.334 -50.165 1.00 60.38 88 PHE A N 1
ATOM 712 C CA . PHE A 1 88 ? 27.507 1.271 -50.886 1.00 60.38 88 PHE A CA 1
ATOM 713 C C . PHE A 1 88 ? 27.467 1.599 -52.384 1.00 60.38 88 PHE A C 1
ATOM 715 O O . PHE A 1 88 ? 27.274 2.754 -52.758 1.00 60.38 88 PHE A O 1
ATOM 722 N N . TRP A 1 89 ? 27.672 0.601 -53.249 1.00 57.97 89 TRP A N 1
ATOM 723 C CA . TRP A 1 89 ? 27.591 0.818 -54.698 1.00 57.97 89 TRP A CA 1
ATOM 724 C C . TRP A 1 89 ? 26.134 1.065 -55.103 1.00 57.97 89 TRP A C 1
ATOM 726 O O . TRP A 1 89 ? 25.252 0.271 -54.764 1.00 57.97 89 TRP A O 1
ATOM 736 N N . GLU A 1 90 ? 25.880 2.166 -55.811 1.00 52.56 90 GLU A N 1
ATOM 737 C CA . GLU A 1 90 ? 24.555 2.570 -56.286 1.00 52.56 90 GLU A CA 1
ATOM 738 C C . GLU A 1 90 ? 23.941 1.517 -57.223 1.00 52.56 90 GLU A C 1
ATOM 740 O O . GLU A 1 90 ? 24.137 1.533 -58.436 1.00 52.56 90 GLU A O 1
ATOM 745 N N . GLN A 1 91 ? 23.119 0.623 -56.671 1.00 44.97 91 GLN A N 1
ATOM 746 C CA . GLN A 1 91 ? 22.043 -0.020 -57.419 1.00 44.97 91 GLN A CA 1
ATOM 747 C C . GLN A 1 91 ? 20.742 0.013 -56.614 1.00 44.97 91 GLN A C 1
ATOM 749 O O . GLN A 1 91 ? 20.513 -0.772 -55.695 1.00 44.97 91 GLN A O 1
ATOM 754 N N . SER A 1 92 ? 19.867 0.928 -57.039 1.00 44.31 92 SER A N 1
ATOM 755 C CA . SER A 1 92 ? 18.494 1.178 -56.587 1.00 44.31 92 SER A CA 1
ATOM 756 C C . SER A 1 92 ? 18.338 1.622 -55.123 1.00 44.31 92 SER A C 1
ATOM 758 O O . SER A 1 92 ? 18.771 0.963 -54.178 1.00 44.31 92 SER A O 1
ATOM 760 N N . GLN A 1 93 ? 17.609 2.722 -54.913 1.00 44.41 93 GLN A N 1
ATOM 761 C CA . GLN A 1 93 ? 17.176 3.171 -53.580 1.00 44.41 93 GLN A CA 1
ATOM 762 C C . GLN A 1 93 ? 16.417 2.081 -52.788 1.00 44.41 93 GLN A C 1
ATOM 764 O O . GLN A 1 93 ? 16.330 2.135 -51.561 1.00 44.41 93 GLN A O 1
ATOM 769 N N . THR A 1 94 ? 15.905 1.057 -53.473 1.00 44.19 94 THR A N 1
ATOM 770 C CA . THR A 1 94 ? 15.244 -0.124 -52.909 1.00 44.19 94 THR A CA 1
ATOM 771 C C . THR A 1 94 ? 16.217 -1.068 -52.189 1.00 44.19 94 THR A C 1
ATOM 773 O O . THR A 1 94 ? 15.879 -1.582 -51.122 1.00 44.19 94 THR A O 1
ATOM 776 N N . GLY A 1 95 ? 17.438 -1.247 -52.709 1.00 39.78 95 GLY A N 1
ATOM 777 C CA . GLY A 1 95 ? 18.489 -2.060 -52.085 1.00 39.78 95 GLY A CA 1
ATOM 778 C C . GLY A 1 95 ? 19.080 -1.397 -50.839 1.00 39.78 95 GLY A C 1
ATOM 779 O O . GLY A 1 95 ? 19.178 -2.033 -49.788 1.00 39.78 95 GLY A O 1
ATOM 780 N N . MET A 1 96 ? 19.365 -0.089 -50.900 1.00 38.50 96 MET A N 1
ATOM 781 C CA . MET A 1 96 ? 19.858 0.679 -49.744 1.00 38.50 96 MET A CA 1
ATOM 782 C C . MET A 1 96 ? 18.876 0.683 -48.560 1.00 38.50 96 MET A C 1
ATOM 784 O O . MET A 1 96 ? 19.309 0.576 -47.414 1.00 38.50 96 MET A O 1
ATOM 788 N N . ARG A 1 97 ? 17.554 0.706 -48.801 1.00 40.97 97 ARG A N 1
ATOM 789 C CA . ARG A 1 97 ? 16.543 0.576 -47.731 1.00 40.97 97 ARG A CA 1
ATOM 790 C C . ARG A 1 97 ? 16.579 -0.784 -47.019 1.00 40.97 97 ARG A C 1
ATOM 792 O O . ARG A 1 97 ? 16.254 -0.844 -45.838 1.00 40.97 97 ARG A O 1
ATOM 799 N N . GLN A 1 98 ? 16.957 -1.869 -47.696 1.00 41.88 98 GLN A N 1
ATOM 800 C CA . GLN A 1 98 ? 16.981 -3.219 -47.107 1.00 41.88 98 GLN A CA 1
ATOM 801 C C . GLN A 1 98 ? 18.299 -3.545 -46.386 1.00 41.88 98 GLN A C 1
ATOM 803 O O . GLN A 1 98 ? 18.305 -4.281 -45.399 1.00 41.88 98 GLN A O 1
ATOM 808 N N . ILE A 1 99 ? 19.406 -2.958 -46.838 1.00 42.94 99 ILE A N 1
ATOM 809 C CA . ILE A 1 99 ? 20.730 -3.097 -46.214 1.00 42.94 99 ILE A CA 1
ATOM 810 C C . ILE A 1 99 ? 20.816 -2.254 -44.951 1.00 42.94 99 ILE A C 1
ATOM 812 O O . ILE A 1 99 ? 21.265 -2.763 -43.924 1.00 42.94 99 ILE A O 1
ATOM 816 N N . ASN A 1 100 ? 20.298 -1.018 -45.007 1.00 44.66 100 ASN A N 1
ATOM 817 C CA . ASN A 1 100 ? 20.080 -0.223 -43.808 1.00 44.66 100 ASN A CA 1
ATOM 818 C C . ASN A 1 100 ? 19.198 -1.004 -42.844 1.00 44.66 100 ASN A C 1
ATOM 820 O O . ASN A 1 100 ? 19.661 -1.234 -41.749 1.00 44.66 100 ASN A O 1
ATOM 824 N N . LYS A 1 101 ? 18.060 -1.584 -43.256 1.00 44.44 101 LYS A N 1
ATOM 825 C CA . LYS A 1 101 ? 17.260 -2.451 -42.366 1.00 44.44 101 LYS A CA 1
ATOM 826 C C . LYS A 1 101 ? 18.035 -3.623 -41.748 1.00 44.44 101 LYS A C 1
ATOM 828 O O . LYS A 1 101 ? 17.789 -3.939 -40.598 1.00 44.44 101 LYS A O 1
ATOM 833 N N . SER A 1 102 ? 18.957 -4.273 -42.458 1.00 46.12 102 SER A N 1
ATOM 834 C CA . SER A 1 102 ? 19.653 -5.469 -41.941 1.00 46.12 102 SER A CA 1
ATOM 835 C C . SER A 1 102 ? 20.810 -5.130 -40.989 1.00 46.12 102 SER A C 1
ATOM 837 O O . SER A 1 102 ? 20.954 -5.761 -39.943 1.00 46.12 102 SER A O 1
ATOM 839 N N . LEU A 1 103 ? 21.604 -4.096 -41.297 1.00 51.16 103 LEU A N 1
ATOM 840 C CA . LEU A 1 103 ? 22.593 -3.546 -40.359 1.00 51.16 103 LEU A CA 1
ATOM 841 C C . LEU A 1 103 ? 21.911 -2.825 -39.193 1.00 51.16 103 LEU A C 1
ATOM 843 O O . LEU A 1 103 ? 22.374 -2.923 -38.061 1.00 51.16 103 LEU A O 1
ATOM 847 N N . GLU A 1 104 ? 20.784 -2.165 -39.447 1.00 51.88 104 GLU A N 1
ATOM 848 C CA . GLU A 1 104 ? 19.929 -1.556 -38.436 1.00 51.88 104 GLU A CA 1
ATOM 849 C C . GLU A 1 104 ? 19.333 -2.627 -37.529 1.00 51.88 104 GLU A C 1
ATOM 851 O O . GLU A 1 104 ? 19.369 -2.411 -36.338 1.00 51.88 104 GLU A O 1
ATOM 856 N N . VAL A 1 105 ? 18.924 -3.808 -38.009 1.00 53.66 105 VAL A N 1
ATOM 857 C CA . VAL A 1 105 ? 18.490 -4.932 -37.150 1.00 53.66 105 VAL A CA 1
ATOM 858 C C . VAL A 1 105 ? 19.618 -5.415 -36.231 1.00 53.66 105 VAL A C 1
ATOM 860 O O . VAL A 1 105 ? 19.385 -5.665 -35.052 1.00 53.66 105 VAL A O 1
ATOM 863 N N . ILE A 1 106 ? 20.861 -5.496 -36.717 1.00 55.78 106 ILE A N 1
ATOM 864 C CA . ILE A 1 106 ? 22.019 -5.900 -35.894 1.00 55.78 106 ILE A CA 1
ATOM 865 C C . ILE A 1 106 ? 22.372 -4.819 -34.864 1.00 55.78 106 ILE A C 1
ATOM 867 O O . ILE A 1 106 ? 22.637 -5.115 -33.696 1.00 55.78 106 ILE A O 1
ATOM 871 N N . VAL A 1 107 ? 22.370 -3.554 -35.285 1.00 55.25 107 VAL A N 1
ATOM 872 C CA . VAL A 1 107 ? 22.597 -2.405 -34.403 1.00 55.25 107 VAL A CA 1
ATOM 873 C C . VAL A 1 107 ? 21.445 -2.266 -33.406 1.00 55.25 107 VAL A C 1
ATOM 875 O O . VAL A 1 107 ? 21.709 -2.027 -32.237 1.00 55.25 107 VAL A O 1
ATOM 878 N N . GLN A 1 108 ? 20.198 -2.491 -33.818 1.00 57.22 108 GLN A N 1
ATOM 879 C CA . GLN A 1 108 ? 18.988 -2.476 -32.994 1.00 57.22 108 GLN A CA 1
ATOM 880 C C . GLN A 1 108 ? 19.032 -3.580 -31.951 1.00 57.22 108 GLN A C 1
ATOM 882 O O . GLN A 1 108 ? 18.867 -3.272 -30.780 1.00 57.22 108 GLN A O 1
ATOM 887 N N . ALA A 1 109 ? 19.325 -4.825 -32.331 1.00 60.19 109 ALA A N 1
ATOM 888 C CA . ALA A 1 109 ? 19.432 -5.939 -31.392 1.00 60.19 109 ALA A CA 1
ATOM 889 C C . ALA A 1 109 ? 20.522 -5.679 -30.340 1.00 60.19 109 ALA A C 1
ATOM 891 O O . ALA A 1 109 ? 20.307 -5.869 -29.146 1.00 60.19 109 ALA A O 1
ATOM 892 N N . ARG A 1 110 ? 21.680 -5.146 -30.749 1.00 62.94 110 ARG A N 1
ATOM 893 C CA . ARG A 1 110 ? 22.768 -4.823 -29.814 1.00 62.94 110 ARG A CA 1
ATOM 894 C C . ARG A 1 110 ? 22.479 -3.593 -28.952 1.00 62.94 110 ARG A C 1
ATOM 896 O O . ARG A 1 110 ? 22.840 -3.570 -27.777 1.00 62.94 110 ARG A O 1
ATOM 903 N N . CYS A 1 111 ? 21.868 -2.561 -29.525 1.00 59.09 111 CYS A N 1
ATOM 904 C CA . CYS A 1 111 ? 21.401 -1.399 -28.777 1.00 59.09 111 CYS A CA 1
ATOM 905 C C . CYS A 1 111 ? 20.289 -1.798 -27.808 1.00 59.09 111 CYS A C 1
ATOM 907 O O . CYS A 1 111 ? 20.251 -1.247 -26.717 1.00 59.09 111 CYS A O 1
ATOM 909 N N . PHE A 1 112 ? 19.445 -2.767 -28.164 1.00 65.25 112 PHE A N 1
ATOM 910 C CA . PHE A 1 112 ? 18.381 -3.277 -27.312 1.00 65.25 112 PHE A CA 1
ATOM 911 C C . PHE A 1 112 ? 18.946 -4.050 -26.140 1.00 65.25 112 PHE A C 1
ATOM 913 O O . PHE A 1 112 ? 18.630 -3.699 -25.016 1.00 65.25 112 PHE A O 1
ATOM 920 N N . GLU A 1 113 ? 19.848 -5.006 -26.371 1.00 67.81 113 GLU A N 1
ATOM 921 C CA . GLU A 1 113 ? 20.504 -5.720 -25.273 1.00 67.81 113 GLU A CA 1
ATOM 922 C C . GLU A 1 113 ? 21.258 -4.756 -24.355 1.00 67.81 113 GLU A C 1
ATOM 924 O O . GLU A 1 113 ? 21.176 -4.879 -23.143 1.00 67.81 113 GLU A O 1
ATOM 929 N N . LYS A 1 114 ? 21.899 -3.711 -24.891 1.00 65.69 114 LYS A N 1
ATOM 930 C CA . LYS A 1 114 ? 22.560 -2.708 -24.046 1.00 65.69 114 LYS A CA 1
ATOM 931 C C . LYS A 1 114 ? 21.581 -1.785 -23.312 1.00 65.69 114 LYS A C 1
ATOM 933 O O . LYS A 1 114 ? 21.857 -1.374 -22.190 1.00 65.69 114 LYS A O 1
ATOM 938 N N . VAL A 1 115 ? 20.448 -1.435 -23.921 1.00 64.31 115 VAL A N 1
ATOM 939 C CA . VAL A 1 115 ? 19.370 -0.688 -23.254 1.00 64.31 115 VAL A CA 1
ATOM 940 C C . VAL A 1 115 ? 18.721 -1.548 -22.177 1.00 64.31 115 VAL A C 1
ATOM 942 O O . VAL A 1 115 ? 18.491 -1.041 -21.089 1.00 64.31 115 VAL A O 1
ATOM 945 N N . LYS A 1 116 ? 18.521 -2.839 -22.432 1.00 71.38 116 LYS A N 1
ATOM 946 C CA . LYS A 1 116 ? 18.062 -3.843 -21.476 1.00 71.38 116 LYS A CA 1
ATOM 947 C C . LYS A 1 116 ? 19.056 -4.014 -20.333 1.00 71.38 116 LYS A C 1
ATOM 949 O O . LYS A 1 116 ? 18.647 -3.883 -19.196 1.00 71.38 116 LYS A O 1
ATOM 954 N N . GLU A 1 117 ? 20.350 -4.193 -20.594 1.00 70.19 117 GLU A N 1
ATOM 955 C CA . GLU A 1 117 ? 21.405 -4.235 -19.567 1.00 70.19 117 GLU A CA 1
ATOM 956 C C . GLU A 1 117 ? 21.427 -2.952 -18.721 1.00 70.19 117 GLU A C 1
ATOM 958 O O . GLU A 1 117 ? 21.498 -3.015 -17.497 1.00 70.19 117 GLU A O 1
ATOM 963 N N . ASN A 1 118 ? 21.342 -1.776 -19.351 1.00 64.75 118 ASN A N 1
ATOM 964 C CA . ASN A 1 118 ? 21.306 -0.500 -18.634 1.00 64.75 118 ASN A CA 1
ATOM 965 C C . ASN A 1 118 ? 20.019 -0.339 -17.816 1.00 64.75 118 ASN A C 1
ATOM 967 O O . ASN A 1 118 ? 20.081 0.150 -16.691 1.00 64.75 118 ASN A O 1
ATOM 971 N N . LEU A 1 119 ? 18.874 -0.750 -18.364 1.00 64.31 119 LEU A N 1
ATOM 972 C CA . LEU A 1 119 ? 17.595 -0.753 -17.663 1.00 64.31 119 LEU A CA 1
ATOM 973 C C . LEU A 1 119 ? 17.634 -1.706 -16.485 1.00 64.31 119 LEU A C 1
ATOM 975 O O . LEU A 1 119 ? 17.309 -1.274 -15.397 1.00 64.31 119 LEU A O 1
ATOM 979 N N . LEU A 1 120 ? 18.129 -2.927 -16.669 1.00 67.38 120 LEU A N 1
ATOM 980 C CA . LEU A 1 120 ? 18.351 -3.897 -15.602 1.00 67.38 120 LEU A CA 1
ATOM 981 C C . LEU A 1 120 ? 19.367 -3.393 -14.570 1.00 67.38 120 LEU A C 1
ATOM 983 O O . LEU A 1 120 ? 19.309 -3.760 -13.412 1.00 67.38 120 LEU A O 1
ATOM 987 N N . ARG A 1 121 ? 20.298 -2.505 -14.927 1.00 64.50 121 ARG A N 1
ATOM 988 C CA . ARG A 1 121 ? 21.179 -1.880 -13.927 1.00 64.50 121 ARG A CA 1
ATOM 989 C C . ARG A 1 121 ? 20.458 -0.833 -13.078 1.00 64.50 121 ARG A C 1
ATOM 991 O O . ARG A 1 121 ? 20.796 -0.657 -11.913 1.00 64.50 121 ARG A O 1
ATOM 998 N N . ILE A 1 122 ? 19.537 -0.085 -13.682 1.00 57.50 122 ILE A N 1
ATOM 999 C CA . ILE A 1 122 ? 18.732 0.942 -12.998 1.00 57.50 122 ILE A CA 1
ATOM 1000 C C . ILE A 1 122 ? 17.576 0.282 -12.232 1.00 57.50 122 ILE A C 1
ATOM 1002 O O . ILE A 1 122 ? 17.150 0.782 -11.198 1.00 57.50 122 ILE A O 1
ATOM 1006 N N . ILE A 1 123 ? 17.097 -0.840 -12.758 1.00 60.25 123 ILE A N 1
ATOM 1007 C CA . ILE A 1 123 ? 15.931 -1.605 -12.350 1.00 60.25 123 ILE A CA 1
ATOM 1008 C C . ILE A 1 123 ? 16.303 -3.105 -12.371 1.00 60.25 123 ILE A C 1
ATOM 1010 O O . ILE A 1 123 ? 15.949 -3.822 -13.312 1.00 60.25 123 ILE A O 1
ATOM 1014 N N . PRO A 1 124 ? 17.063 -3.597 -11.378 1.00 56.00 124 PRO A N 1
ATOM 1015 C CA . PRO A 1 124 ? 17.530 -4.991 -11.331 1.00 56.00 124 PRO A CA 1
ATOM 1016 C C . PRO A 1 124 ? 16.428 -6.044 -11.391 1.00 56.00 124 PRO A C 1
ATOM 1018 O O . PRO A 1 124 ? 16.658 -7.150 -11.874 1.00 56.00 124 PRO A O 1
ATOM 1021 N N . GLU A 1 125 ? 15.228 -5.692 -10.943 1.00 52.38 125 GLU A N 1
ATOM 1022 C CA . GLU A 1 125 ? 14.096 -6.599 -10.797 1.00 52.38 125 GLU A CA 1
ATOM 1023 C C . GLU A 1 125 ? 13.069 -6.476 -11.935 1.00 52.38 125 GLU A C 1
ATOM 1025 O O . GLU A 1 125 ? 12.009 -7.096 -11.860 1.00 52.38 125 GLU A O 1
ATOM 1030 N N . ALA A 1 126 ? 13.347 -5.705 -12.997 1.00 59.28 126 ALA A N 1
ATOM 1031 C CA . ALA A 1 126 ? 12.536 -5.780 -14.213 1.00 59.28 126 ALA A CA 1
ATOM 1032 C C . ALA A 1 126 ? 12.644 -7.206 -14.774 1.00 59.28 126 ALA A C 1
ATOM 1034 O O . ALA A 1 126 ? 13.706 -7.621 -15.242 1.00 59.28 126 ALA A O 1
ATOM 1035 N N . SER A 1 127 ? 11.548 -7.968 -14.712 1.00 61.66 127 SER A N 1
ATOM 1036 C CA . SER A 1 127 ? 11.484 -9.298 -15.313 1.00 61.66 127 SER A CA 1
ATOM 1037 C C . SER A 1 127 ? 11.696 -9.195 -16.830 1.00 61.66 127 SER A C 1
ATOM 1039 O O . SER A 1 127 ? 11.542 -8.133 -17.442 1.00 61.66 127 SER A O 1
ATOM 1041 N N . GLY A 1 128 ? 12.029 -10.312 -17.481 1.00 62.62 128 GLY A N 1
ATOM 1042 C CA . GLY A 1 128 ? 12.086 -10.364 -18.948 1.00 62.62 128 GLY A CA 1
ATOM 1043 C C . GLY A 1 128 ? 10.767 -9.965 -19.633 1.00 62.62 128 GLY A C 1
ATOM 1044 O O . GLY A 1 128 ? 10.774 -9.688 -20.827 1.00 62.62 128 GLY A O 1
ATOM 1045 N N . GLU A 1 129 ? 9.666 -9.891 -18.884 1.00 71.50 129 GLU A N 1
ATOM 1046 C CA . GLU A 1 129 ? 8.302 -9.640 -19.357 1.00 71.50 129 GLU A CA 1
ATOM 1047 C C . GLU A 1 129 ? 8.012 -8.162 -19.648 1.00 71.50 129 GLU A C 1
ATOM 1049 O O . GLU A 1 129 ? 6.961 -7.843 -20.186 1.00 71.50 129 GLU A O 1
ATOM 1054 N N . VAL A 1 130 ? 8.918 -7.232 -19.325 1.00 78.75 130 VAL A N 1
ATOM 1055 C CA . VAL A 1 130 ? 8.743 -5.818 -19.719 1.00 78.75 130 VAL A CA 1
ATOM 1056 C C . VAL A 1 130 ? 9.373 -5.503 -21.077 1.00 78.75 130 VAL A C 1
ATOM 1058 O O . VAL A 1 130 ? 9.267 -4.379 -21.561 1.00 78.75 130 VAL A O 1
ATOM 1061 N N . PHE A 1 131 ? 10.050 -6.464 -21.710 1.00 82.56 131 PHE A N 1
ATOM 1062 C CA . PHE A 1 131 ? 10.864 -6.260 -22.908 1.00 82.56 131 PHE A CA 1
ATOM 1063 C C . PHE A 1 131 ? 10.272 -6.990 -24.118 1.00 82.56 131 PHE A C 1
ATOM 1065 O O . PHE A 1 131 ? 10.504 -8.180 -24.306 1.00 82.56 131 PHE A O 1
ATOM 1072 N N . HIS A 1 132 ? 9.572 -6.256 -24.986 1.00 84.06 132 HIS A N 1
ATOM 1073 C CA . HIS A 1 132 ? 8.858 -6.813 -26.139 1.00 84.06 132 HIS A CA 1
ATOM 1074 C C . HIS A 1 132 ? 9.164 -6.043 -27.427 1.00 84.06 132 HIS A C 1
ATOM 1076 O O . HIS A 1 132 ? 8.487 -5.075 -27.776 1.00 84.06 132 HIS A O 1
ATOM 1082 N N . LEU A 1 133 ? 10.206 -6.454 -28.153 1.00 78.69 133 LEU A N 1
ATOM 1083 C CA . LEU A 1 133 ? 10.623 -5.792 -29.400 1.00 78.69 133 LEU A CA 1
ATOM 1084 C C . LEU A 1 133 ? 9.601 -5.902 -30.531 1.00 78.69 133 LEU A C 1
ATOM 1086 O O . LEU A 1 133 ? 9.546 -5.029 -31.393 1.00 78.69 133 LEU A O 1
ATOM 1090 N N . ASP A 1 134 ? 8.829 -6.976 -30.528 1.00 80.62 134 ASP A N 1
ATOM 1091 C CA . ASP A 1 134 ? 7.831 -7.323 -31.529 1.00 80.62 134 ASP A CA 1
ATOM 1092 C C . ASP A 1 134 ? 6.484 -6.631 -31.300 1.00 80.62 134 ASP A C 1
ATOM 1094 O O . ASP A 1 134 ? 5.634 -6.635 -32.191 1.00 80.62 134 ASP A O 1
ATOM 1098 N N . TYR A 1 135 ? 6.286 -6.003 -30.139 1.00 88.06 135 TYR A N 1
ATOM 1099 C CA . TYR A 1 135 ? 5.040 -5.309 -29.849 1.00 88.06 135 TYR A CA 1
ATOM 1100 C C . TYR A 1 135 ? 4.978 -3.980 -30.595 1.00 88.06 135 TYR A C 1
ATOM 1102 O O . TYR A 1 135 ? 5.843 -3.108 -30.462 1.00 88.06 135 TYR A O 1
ATOM 1110 N N . ASP A 1 136 ? 3.890 -3.786 -31.332 1.00 88.31 136 ASP A N 1
ATOM 1111 C CA . ASP A 1 136 ? 3.472 -2.454 -31.739 1.00 88.31 136 ASP A CA 1
ATOM 1112 C C . ASP A 1 136 ? 2.806 -1.708 -30.566 1.00 88.31 136 ASP A C 1
ATOM 1114 O O . ASP A 1 136 ? 2.700 -2.206 -29.440 1.00 88.31 136 ASP A O 1
ATOM 1118 N N . ARG A 1 137 ? 2.387 -0.461 -30.809 1.00 87.31 137 ARG A N 1
ATOM 1119 C CA . ARG A 1 137 ? 1.756 0.368 -29.775 1.00 87.31 137 ARG A CA 1
ATOM 1120 C C . ARG A 1 137 ? 0.504 -0.293 -29.200 1.00 87.31 137 ARG A C 1
ATOM 1122 O O . ARG A 1 137 ? 0.368 -0.351 -27.985 1.00 87.31 137 ARG A O 1
ATOM 1129 N N . THR A 1 138 ? -0.392 -0.763 -30.061 1.00 89.00 138 THR A N 1
ATOM 1130 C CA . THR A 1 138 ? -1.690 -1.314 -29.655 1.00 89.00 138 THR A CA 1
ATOM 1131 C C . THR A 1 138 ? -1.521 -2.622 -28.888 1.00 89.00 138 THR A C 1
ATOM 1133 O O . THR A 1 138 ? -2.206 -2.847 -27.895 1.00 89.00 138 THR A O 1
ATOM 1136 N N . THR A 1 139 ? -0.566 -3.456 -29.295 1.00 90.31 139 THR A N 1
ATOM 1137 C CA . THR A 1 139 ? -0.226 -4.708 -28.614 1.00 90.31 139 THR A CA 1
ATOM 1138 C C . THR A 1 139 ? 0.364 -4.438 -27.234 1.00 90.31 139 THR A C 1
ATOM 1140 O O . THR A 1 139 ? -0.053 -5.069 -26.268 1.00 90.31 139 THR A O 1
ATOM 1143 N N . ALA A 1 140 ? 1.268 -3.460 -27.107 1.00 88.19 140 ALA A N 1
ATOM 1144 C CA . ALA A 1 140 ? 1.814 -3.069 -25.807 1.00 88.19 140 ALA A CA 1
ATOM 1145 C C . ALA A 1 140 ? 0.763 -2.435 -24.886 1.00 88.19 140 ALA A C 1
ATOM 1147 O O . ALA A 1 140 ? 0.733 -2.743 -23.699 1.00 88.19 140 ALA A O 1
ATOM 1148 N N . GLU A 1 141 ? -0.120 -1.589 -25.423 1.00 86.44 141 GLU A N 1
ATOM 1149 C CA . GLU A 1 141 ? -1.259 -1.029 -24.683 1.00 86.44 141 GLU A CA 1
ATOM 1150 C C . GLU A 1 141 ? -2.164 -2.138 -24.149 1.00 86.44 141 GLU A C 1
ATOM 1152 O O . GLU A 1 141 ? -2.442 -2.181 -22.954 1.00 86.44 141 GLU A O 1
ATOM 1157 N N . LYS A 1 142 ? -2.555 -3.077 -25.015 1.00 86.19 142 LYS A N 1
ATOM 1158 C CA . LYS A 1 142 ? -3.375 -4.226 -24.635 1.00 86.19 142 LYS A CA 1
ATOM 1159 C C . LYS A 1 142 ? -2.675 -5.110 -23.604 1.00 86.19 142 LYS A C 1
ATOM 1161 O O . LYS A 1 142 ? -3.311 -5.523 -22.646 1.00 86.19 142 LYS A O 1
ATOM 1166 N N . PHE A 1 143 ? -1.380 -5.376 -23.767 1.00 84.62 143 PHE A N 1
ATOM 1167 C CA . PHE A 1 143 ? -0.607 -6.161 -22.808 1.00 84.62 143 PHE A CA 1
ATOM 1168 C C . PHE A 1 143 ? -0.598 -5.519 -21.420 1.00 84.62 143 PHE A C 1
ATOM 1170 O O . PHE A 1 143 ? -0.828 -6.216 -20.439 1.00 84.62 143 PHE A O 1
ATOM 1177 N N . LEU A 1 144 ? -0.386 -4.204 -21.334 1.00 80.12 144 LEU A N 1
ATOM 1178 C CA . LEU A 1 144 ? -0.437 -3.478 -20.064 1.00 80.12 144 LEU A CA 1
ATOM 1179 C C . LEU A 1 144 ? -1.851 -3.464 -19.465 1.00 80.12 144 LEU A C 1
ATOM 1181 O O . LEU A 1 144 ? -2.001 -3.507 -18.252 1.00 80.12 144 LEU A O 1
ATOM 1185 N N . THR A 1 145 ? -2.897 -3.410 -20.296 1.00 76.69 145 THR A N 1
ATOM 1186 C CA . THR A 1 145 ? -4.289 -3.514 -19.827 1.00 76.69 145 THR A CA 1
ATOM 1187 C C . THR A 1 145 ? -4.596 -4.908 -19.283 1.00 76.69 145 THR A C 1
ATOM 1189 O O . THR A 1 145 ? -5.240 -5.033 -18.246 1.00 76.69 145 THR A O 1
ATOM 1192 N N . ASP A 1 146 ? -4.121 -5.947 -19.969 1.00 78.12 146 ASP A N 1
ATOM 1193 C CA . ASP A 1 146 ? -4.311 -7.343 -19.576 1.00 78.12 146 ASP A CA 1
ATOM 1194 C C . ASP A 1 146 ? -3.456 -7.708 -18.342 1.00 78.12 146 ASP A C 1
ATOM 1196 O O . ASP A 1 146 ? -3.809 -8.625 -17.601 1.00 78.12 146 ASP A O 1
ATOM 1200 N N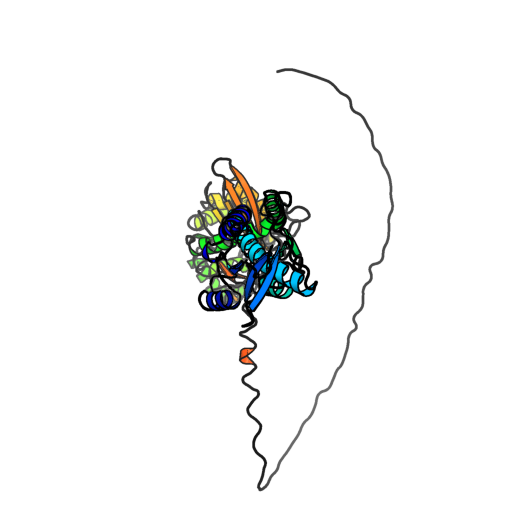 . ASN A 1 147 ? -2.358 -6.979 -18.099 1.00 70.12 147 ASN A N 1
ATOM 1201 C CA . ASN A 1 147 ? -1.413 -7.188 -16.998 1.00 70.12 147 ASN A CA 1
ATOM 1202 C C . ASN A 1 147 ? -1.215 -5.884 -16.200 1.00 70.12 147 ASN A C 1
ATOM 1204 O O . ASN A 1 147 ? -0.145 -5.280 -16.283 1.00 70.12 147 ASN A O 1
ATOM 1208 N N . PRO A 1 148 ? -2.219 -5.436 -15.420 1.00 66.88 148 PRO A N 1
ATOM 1209 C CA . PRO A 1 148 ? -2.183 -4.143 -14.727 1.00 66.88 148 PRO A CA 1
ATOM 1210 C C . PRO A 1 148 ? -1.071 -4.033 -13.671 1.00 66.88 148 PRO A C 1
ATOM 1212 O O . PRO A 1 148 ? -0.693 -2.927 -13.293 1.00 66.88 148 PRO A O 1
ATOM 1215 N N . SER A 1 149 ? -0.523 -5.166 -13.224 1.00 61.25 149 SER A N 1
ATOM 1216 C CA . SER A 1 149 ? 0.667 -5.223 -12.375 1.00 61.25 149 SER A CA 1
ATOM 1217 C C . SER A 1 149 ? 1.933 -4.776 -13.112 1.00 61.25 149 SER A C 1
ATOM 1219 O O . SER A 1 149 ? 2.843 -4.242 -12.494 1.00 61.25 149 SER A O 1
ATOM 1221 N N . ILE A 1 150 ? 2.021 -4.924 -14.436 1.00 72.50 150 ILE A N 1
ATOM 1222 C CA . ILE A 1 150 ? 3.198 -4.500 -15.194 1.00 72.50 150 ILE A CA 1
ATOM 1223 C C . ILE A 1 150 ? 3.096 -2.993 -15.473 1.00 72.50 150 ILE A C 1
ATOM 1225 O O . ILE A 1 150 ? 2.214 -2.557 -16.210 1.00 72.50 150 ILE A O 1
ATOM 1229 N N . PRO A 1 151 ? 4.011 -2.162 -14.943 1.00 69.44 151 PRO A N 1
ATOM 1230 C CA . PRO A 1 151 ? 3.859 -0.710 -15.012 1.00 69.44 151 PRO A CA 1
ATOM 1231 C C . PRO A 1 151 ? 4.268 -0.122 -16.368 1.00 69.44 151 PRO A C 1
ATOM 1233 O O . PRO A 1 151 ? 3.837 0.977 -16.718 1.00 69.44 151 PRO A O 1
ATOM 1236 N N . PHE A 1 152 ? 5.117 -0.815 -17.131 1.00 81.25 152 PHE A N 1
ATOM 1237 C CA . PHE A 1 152 ? 5.551 -0.379 -18.454 1.00 81.25 152 PHE A CA 1
ATOM 1238 C C . PHE A 1 152 ? 6.019 -1.545 -19.326 1.00 81.25 152 PHE A C 1
ATOM 1240 O O . PHE A 1 152 ? 6.418 -2.596 -18.836 1.00 81.25 152 PHE A O 1
ATOM 1247 N N . VAL A 1 153 ? 6.041 -1.308 -20.636 1.00 86.12 153 VAL A N 1
ATOM 1248 C CA . VAL A 1 153 ? 6.673 -2.173 -21.634 1.00 86.12 153 VAL A CA 1
ATOM 1249 C C . VAL A 1 153 ? 7.648 -1.356 -22.467 1.00 86.12 153 VAL A C 1
ATOM 1251 O O . VAL A 1 153 ? 7.328 -0.266 -22.943 1.00 86.12 153 VAL A O 1
ATOM 1254 N N . VAL A 1 154 ? 8.835 -1.904 -22.694 1.00 84.69 154 VAL A N 1
ATOM 1255 C CA . VAL A 1 154 ? 9.821 -1.397 -23.642 1.00 84.69 154 VAL A CA 1
ATOM 1256 C C . VAL A 1 154 ? 9.695 -2.179 -24.941 1.00 84.69 154 VAL A C 1
ATOM 1258 O O . VAL A 1 154 ? 9.907 -3.389 -24.978 1.00 84.69 154 VAL A O 1
ATOM 1261 N N . ARG A 1 155 ? 9.383 -1.464 -26.020 1.00 86.94 155 ARG A N 1
ATOM 1262 C CA . ARG A 1 155 ? 9.188 -2.016 -27.364 1.00 86.94 155 ARG A CA 1
ATOM 1263 C C . ARG A 1 155 ? 10.000 -1.282 -28.418 1.00 86.94 155 ARG A C 1
ATOM 1265 O O . ARG A 1 155 ? 10.579 -0.224 -28.151 1.00 86.94 155 ARG A O 1
ATOM 1272 N N . GLN A 1 156 ? 10.018 -1.801 -29.641 1.00 82.19 156 GLN A N 1
ATOM 1273 C CA . GLN A 1 156 ? 10.565 -1.056 -30.770 1.00 82.19 156 GLN A CA 1
ATOM 1274 C C . GLN A 1 156 ? 9.689 0.177 -31.064 1.00 82.19 156 GLN A C 1
ATOM 1276 O O . GLN A 1 156 ? 8.455 0.102 -31.092 1.00 82.19 156 GLN A O 1
ATOM 1281 N N . ALA A 1 157 ? 10.313 1.345 -31.251 1.00 82.62 157 ALA A N 1
ATOM 1282 C CA . ALA A 1 157 ? 9.587 2.514 -31.731 1.00 82.62 157 ALA A CA 1
ATOM 1283 C C . ALA A 1 157 ? 9.369 2.411 -33.245 1.00 82.62 157 ALA A C 1
ATOM 1285 O O . ALA A 1 157 ? 10.208 1.888 -33.973 1.00 82.62 157 ALA A O 1
ATOM 1286 N N . SER A 1 158 ? 8.268 2.985 -33.735 1.00 77.25 158 SER A N 1
ATOM 1287 C CA . SER A 1 158 ? 8.065 3.183 -35.176 1.00 77.25 158 SER A CA 1
ATOM 1288 C C . SER A 1 158 ? 9.087 4.160 -35.769 1.00 77.25 158 SER A C 1
ATOM 1290 O O . SER A 1 158 ? 9.391 4.099 -36.958 1.00 77.25 158 SER A O 1
ATOM 1292 N N . GLN A 1 159 ? 9.628 5.054 -34.937 1.00 74.44 159 GLN A N 1
ATOM 1293 C CA . GLN A 1 159 ? 10.709 5.953 -35.305 1.00 74.44 159 GLN A CA 1
ATOM 1294 C C . GLN A 1 159 ? 12.052 5.215 -35.266 1.00 74.44 159 GLN A C 1
ATOM 1296 O O . GLN A 1 159 ? 12.477 4.728 -34.217 1.00 74.44 159 GLN A O 1
ATOM 1301 N N . GLN A 1 160 ? 12.735 5.175 -36.413 1.00 68.25 160 GLN A N 1
ATOM 1302 C CA . GLN A 1 160 ? 14.080 4.609 -36.527 1.00 68.25 160 GLN A CA 1
ATOM 1303 C C . GLN A 1 160 ? 15.037 5.268 -35.539 1.00 68.25 160 GLN A C 1
ATOM 1305 O O . GLN A 1 160 ? 15.020 6.487 -35.364 1.00 68.25 160 GLN A O 1
ATOM 1310 N N . GLY A 1 161 ? 15.900 4.464 -34.922 1.00 69.12 161 GLY A N 1
ATOM 1311 C CA . GLY A 1 161 ? 16.854 4.974 -33.945 1.00 69.12 161 GLY A CA 1
ATOM 1312 C C . GLY A 1 161 ? 16.328 5.044 -32.510 1.00 69.12 161 GLY A C 1
ATOM 1313 O O . GLY A 1 161 ? 17.040 5.590 -31.675 1.00 69.12 161 GLY A O 1
ATOM 1314 N N . TYR A 1 162 ? 15.117 4.550 -32.209 1.00 75.81 162 TYR A N 1
ATOM 1315 C CA . TYR A 1 162 ? 14.512 4.657 -30.876 1.00 75.81 162 TYR A CA 1
ATOM 1316 C C . TYR A 1 162 ? 13.835 3.358 -30.399 1.00 75.81 162 TYR A C 1
ATOM 1318 O O . TYR A 1 162 ? 13.292 2.569 -31.176 1.00 75.81 162 TYR A O 1
ATOM 1326 N N . PHE A 1 163 ? 13.850 3.133 -29.088 1.00 81.31 163 PHE A N 1
ATOM 1327 C CA . PHE A 1 163 ? 12.886 2.283 -28.390 1.00 81.31 163 PHE A CA 1
ATOM 1328 C C . PHE A 1 163 ? 11.728 3.141 -27.903 1.00 81.31 163 PHE A C 1
ATOM 1330 O O . PHE A 1 163 ? 11.827 4.365 -27.849 1.00 81.31 163 PHE A O 1
ATOM 1337 N N . CYS A 1 164 ? 10.623 2.507 -27.549 1.00 84.62 164 CYS A N 1
ATOM 1338 C CA . CYS A 1 164 ? 9.488 3.173 -26.943 1.00 84.62 164 CYS A CA 1
ATOM 1339 C C . CYS A 1 164 ? 9.182 2.518 -25.603 1.00 84.62 164 CYS A C 1
ATOM 1341 O O . CYS A 1 164 ? 8.889 1.326 -25.559 1.00 84.62 164 CYS A O 1
ATOM 1343 N N . LEU A 1 165 ? 9.216 3.300 -24.530 1.00 84.31 165 LEU A N 1
ATOM 1344 C CA . LEU A 1 165 ? 8.655 2.913 -23.244 1.00 84.31 165 LEU A CA 1
ATOM 1345 C C . LEU A 1 165 ? 7.182 3.316 -23.250 1.00 84.31 165 LEU A C 1
ATOM 1347 O O . LEU A 1 165 ? 6.852 4.496 -23.360 1.00 84.31 165 LEU A O 1
ATOM 1351 N N . THR A 1 166 ? 6.312 2.318 -23.204 1.00 86.19 166 THR A N 1
ATOM 1352 C CA . THR A 1 166 ? 4.857 2.466 -23.149 1.00 86.19 166 THR A CA 1
ATOM 1353 C C . THR A 1 166 ? 4.420 2.213 -21.714 1.00 86.19 166 THR A C 1
ATOM 1355 O O . THR A 1 166 ? 4.838 1.216 -21.137 1.00 86.19 166 THR A O 1
ATOM 1358 N N . TYR A 1 167 ? 3.623 3.098 -21.124 1.00 80.81 167 TYR A N 1
ATOM 1359 C CA . TYR A 1 167 ? 3.132 2.952 -19.748 1.00 80.81 167 TYR A CA 1
ATOM 1360 C C . TYR A 1 167 ? 1.788 3.657 -19.568 1.00 80.81 167 TYR A C 1
ATOM 1362 O O . TYR A 1 167 ? 1.451 4.557 -20.343 1.00 80.81 167 TYR A O 1
ATOM 1370 N N . PHE A 1 168 ? 1.025 3.290 -18.538 1.00 71.94 168 PHE A N 1
ATOM 1371 C CA . PHE A 1 168 ? -0.163 4.049 -18.145 1.00 71.94 168 PHE A CA 1
ATOM 1372 C C . PHE A 1 168 ? 0.201 5.140 -17.136 1.00 71.94 168 PHE A C 1
ATOM 1374 O O . PHE A 1 168 ? 0.895 4.901 -16.150 1.00 71.94 168 PHE A O 1
ATOM 1381 N N . SER A 1 169 ? -0.259 6.366 -17.396 1.00 62.53 169 SER A N 1
ATOM 1382 C CA . SER A 1 169 ? -0.223 7.431 -16.391 1.00 62.53 169 SER A CA 1
ATOM 1383 C C . SER A 1 169 ? -1.249 7.116 -15.302 1.00 62.53 169 SER A C 1
ATOM 1385 O O . SER A 1 169 ? -2.305 6.567 -15.607 1.00 62.53 169 SER A O 1
ATOM 1387 N N . SER A 1 170 ? -0.979 7.537 -14.065 1.00 54.94 170 SER A N 1
ATOM 1388 C CA . SER A 1 170 ? -1.892 7.425 -12.912 1.00 54.94 170 SER A CA 1
ATOM 1389 C C . SER A 1 170 ? -3.284 8.036 -13.135 1.00 54.94 170 SER A C 1
ATOM 1391 O O . SER A 1 170 ? -4.218 7.713 -12.410 1.00 54.94 170 SER A O 1
ATOM 1393 N N . ASP A 1 171 ? -3.433 8.895 -14.147 1.00 49.47 171 ASP A N 1
ATOM 1394 C CA . ASP A 1 171 ? -4.572 9.802 -14.308 1.00 49.47 171 ASP A CA 1
ATOM 1395 C C . ASP A 1 171 ? -5.515 9.395 -15.457 1.00 49.47 171 ASP A C 1
ATOM 1397 O O . ASP A 1 171 ? -6.248 10.241 -15.961 1.00 49.47 171 ASP A O 1
ATOM 1401 N N . SER A 1 172 ? -5.522 8.113 -15.852 1.00 51.53 172 SER A N 1
ATOM 1402 C CA . SER A 1 172 ? -6.327 7.478 -16.922 1.00 51.53 172 SER A CA 1
ATOM 1403 C C . SER A 1 172 ? -5.772 7.506 -18.365 1.00 51.53 172 SER A C 1
ATOM 1405 O O . SER A 1 172 ? -4.920 8.307 -18.749 1.00 51.53 172 SER A O 1
ATOM 1407 N N . THR A 1 173 ? -6.244 6.517 -19.136 1.00 51.38 173 THR A N 1
ATOM 1408 C CA . THR A 1 173 ? -5.958 6.131 -20.533 1.00 51.38 173 THR A CA 1
ATOM 1409 C C . THR A 1 173 ? -6.014 7.313 -21.511 1.00 51.38 173 THR A C 1
ATOM 1411 O O . THR A 1 173 ? -7.076 7.921 -21.640 1.00 51.38 173 THR A O 1
ATOM 1414 N N . PRO A 1 174 ? -4.937 7.635 -22.254 1.00 53.78 174 PRO A N 1
ATOM 1415 C CA . PRO A 1 174 ? -4.156 6.671 -23.034 1.00 53.78 174 PRO A CA 1
ATOM 1416 C C . PRO A 1 174 ? -2.751 6.393 -22.489 1.00 53.78 174 PRO A C 1
ATOM 1418 O O . PRO A 1 174 ? -2.201 7.153 -21.692 1.00 53.78 174 PRO A O 1
ATOM 1421 N N . SER A 1 175 ? -2.142 5.305 -22.973 1.00 67.06 175 SER A N 1
ATOM 1422 C CA . SER A 1 175 ? -0.738 5.028 -22.678 1.00 67.06 175 SER A CA 1
ATOM 1423 C C . SER A 1 175 ? 0.152 6.191 -23.121 1.00 67.06 175 SER A C 1
ATOM 1425 O O . SER A 1 175 ? 0.020 6.747 -24.222 1.00 67.06 175 SER A O 1
ATOM 1427 N N . LYS A 1 176 ? 1.081 6.570 -22.251 1.00 77.50 176 LYS A N 1
ATOM 1428 C CA . LYS A 1 176 ? 2.155 7.492 -22.591 1.00 77.50 176 LYS A CA 1
ATOM 1429 C C . LYS A 1 176 ? 3.275 6.692 -23.238 1.00 77.50 176 LYS A C 1
ATOM 1431 O O . LYS A 1 176 ? 3.580 5.569 -22.849 1.00 77.50 176 LYS A O 1
ATOM 1436 N N . ASN A 1 177 ? 3.850 7.278 -24.278 1.00 81.94 177 ASN A N 1
ATOM 1437 C CA . ASN A 1 177 ? 4.870 6.660 -25.108 1.00 81.94 177 ASN A CA 1
ATOM 1438 C C . ASN A 1 177 ? 6.096 7.566 -25.081 1.00 81.94 177 ASN A C 1
ATOM 1440 O O . ASN A 1 177 ? 6.035 8.695 -25.568 1.00 81.94 177 ASN A O 1
ATOM 1444 N N . VAL A 1 178 ? 7.193 7.087 -24.502 1.00 79.31 178 VAL A N 1
ATOM 1445 C CA . VAL A 1 178 ? 8.443 7.843 -24.426 1.00 79.31 178 VAL A CA 1
ATOM 1446 C C . VAL A 1 178 ? 9.480 7.199 -25.324 1.00 79.31 178 VAL A C 1
ATOM 1448 O O . VAL A 1 178 ? 9.813 6.024 -25.179 1.00 79.31 178 VAL A O 1
ATOM 1451 N N . LEU A 1 179 ? 9.994 7.990 -26.261 1.00 80.25 179 LEU A N 1
ATOM 1452 C CA . LEU A 1 179 ? 11.024 7.555 -27.189 1.00 80.25 179 LEU A CA 1
ATOM 1453 C C . LEU A 1 179 ? 12.396 7.590 -26.518 1.00 80.25 179 LEU A C 1
ATOM 1455 O O . LEU A 1 179 ? 12.850 8.636 -26.064 1.00 80.25 179 LEU A O 1
ATOM 1459 N N . ILE A 1 180 ? 13.073 6.449 -26.504 1.00 73.38 180 ILE A N 1
ATOM 1460 C CA . ILE A 1 180 ? 14.409 6.262 -25.944 1.00 73.38 180 ILE A CA 1
ATOM 1461 C C . ILE A 1 180 ? 15.389 6.103 -27.111 1.00 73.38 180 ILE A C 1
ATOM 1463 O O . ILE A 1 180 ? 15.311 5.100 -27.816 1.00 73.38 180 ILE A O 1
ATOM 1467 N N . PRO A 1 181 ? 16.313 7.045 -27.353 1.00 69.25 181 PRO A N 1
ATOM 1468 C CA . PRO A 1 181 ? 17.241 6.940 -28.474 1.00 69.25 181 PRO A CA 1
ATOM 1469 C C . PRO A 1 181 ? 18.199 5.750 -28.326 1.00 69.25 181 PRO A C 1
ATOM 1471 O O . PRO A 1 181 ? 18.677 5.447 -27.230 1.00 69.25 181 PRO A O 1
ATOM 1474 N N . TYR A 1 182 ? 18.568 5.136 -29.451 1.00 68.12 182 TYR A N 1
ATOM 1475 C CA . TYR A 1 182 ? 19.662 4.176 -29.581 1.00 68.12 182 TYR A CA 1
ATOM 1476 C C . TYR A 1 182 ? 20.990 4.902 -29.371 1.00 68.12 182 TYR A C 1
ATOM 1478 O O . TYR A 1 182 ? 21.691 5.256 -30.315 1.00 68.12 182 TYR A O 1
ATOM 1486 N N . SER A 1 183 ? 21.353 5.168 -28.121 1.00 60.69 183 SER A N 1
ATOM 1487 C CA . SER A 1 183 ? 22.639 5.784 -27.812 1.00 60.69 183 SER A CA 1
ATOM 1488 C C . SER A 1 183 ? 23.521 4.832 -27.025 1.00 60.69 183 SER A C 1
ATOM 1490 O O . SER A 1 183 ? 23.267 4.523 -25.866 1.00 60.69 183 SER A O 1
ATOM 1492 N N . LEU A 1 184 ? 24.639 4.443 -27.641 1.00 48.44 184 LEU A N 1
ATOM 1493 C CA . LEU A 1 184 ? 25.734 3.731 -26.978 1.00 48.44 184 LEU A CA 1
ATOM 1494 C C . LEU A 1 184 ? 26.626 4.664 -26.136 1.00 48.44 184 LEU A C 1
ATOM 1496 O O . LEU A 1 184 ? 27.506 4.167 -25.428 1.00 48.44 184 LEU A O 1
ATOM 1500 N N . LYS A 1 185 ? 26.433 5.991 -26.237 1.00 49.84 185 LYS A N 1
ATOM 1501 C CA . LYS A 1 185 ? 27.230 7.035 -25.571 1.00 49.84 185 LYS A CA 1
ATOM 1502 C C . LYS A 1 185 ? 26.438 7.705 -24.436 1.00 49.84 185 LYS A C 1
ATOM 1504 O O . LYS A 1 185 ? 25.225 7.892 -24.537 1.00 49.84 185 LYS A O 1
ATOM 1509 N N . GLY A 1 186 ? 27.149 8.097 -23.374 1.00 50.06 186 GLY A N 1
ATOM 1510 C CA . GLY A 1 186 ? 26.647 8.405 -22.020 1.00 50.06 186 GLY A CA 1
ATOM 1511 C C . GLY A 1 186 ? 25.522 9.438 -21.839 1.00 50.06 186 GLY A C 1
ATOM 1512 O O . GLY A 1 186 ? 25.003 9.546 -20.736 1.00 50.06 186 GLY A O 1
ATOM 1513 N N . ARG A 1 187 ? 25.075 10.151 -22.884 1.00 49.69 187 ARG A N 1
ATOM 1514 C CA . ARG A 1 187 ? 23.886 11.027 -22.809 1.00 49.69 187 ARG A CA 1
ATOM 1515 C C . ARG A 1 187 ? 22.555 10.263 -22.873 1.00 49.69 187 ARG A C 1
ATOM 1517 O O . ARG A 1 187 ? 21.576 10.724 -22.297 1.00 49.69 187 ARG A O 1
ATOM 1524 N N . GLY A 1 188 ? 22.528 9.088 -23.511 1.00 53.12 188 GLY A N 1
ATOM 1525 C CA . GLY A 1 188 ? 21.333 8.230 -23.560 1.00 53.12 188 GLY A CA 1
ATOM 1526 C C . GLY A 1 188 ? 20.932 7.692 -22.188 1.00 53.12 188 GLY A C 1
ATOM 1527 O O . GLY A 1 188 ? 19.752 7.689 -21.856 1.00 53.12 188 GLY A O 1
ATOM 1528 N N . ASN A 1 189 ? 21.919 7.335 -21.360 1.00 54.81 189 ASN A N 1
ATOM 1529 C CA . ASN A 1 189 ? 21.684 6.867 -19.993 1.00 54.81 189 ASN A CA 1
ATOM 1530 C C . ASN A 1 189 ? 21.094 7.963 -19.108 1.00 54.81 189 ASN A C 1
ATOM 1532 O O . ASN A 1 189 ? 20.185 7.685 -18.347 1.00 54.81 189 ASN A O 1
ATOM 1536 N N . HIS A 1 190 ? 21.545 9.211 -19.247 1.00 58.31 190 HIS A N 1
ATOM 1537 C CA . HIS A 1 190 ? 21.028 10.312 -18.433 1.00 58.31 190 HIS A CA 1
ATOM 1538 C C . HIS A 1 190 ? 19.585 10.690 -18.803 1.00 58.31 190 HIS A C 1
ATOM 1540 O O . HIS A 1 190 ? 18.777 11.002 -17.934 1.00 58.31 190 HIS A O 1
ATOM 1546 N N . PHE A 1 191 ? 19.239 10.624 -20.094 1.00 61.84 191 PHE A N 1
ATOM 1547 C CA . PHE A 1 191 ? 17.859 10.796 -20.550 1.00 61.84 191 PHE A CA 1
ATOM 1548 C C . PHE A 1 191 ? 16.963 9.656 -20.060 1.00 61.84 191 PHE A C 1
ATOM 1550 O O . PHE A 1 191 ? 15.882 9.915 -19.546 1.00 61.84 191 PHE A O 1
ATOM 1557 N N . LEU A 1 192 ? 17.436 8.413 -20.167 1.00 62.19 192 LEU A N 1
ATOM 1558 C CA . LEU A 1 192 ? 16.720 7.246 -19.672 1.00 62.19 192 LEU A CA 1
ATOM 1559 C C . LEU A 1 192 ? 16.530 7.311 -18.154 1.00 62.19 192 LEU A C 1
ATOM 1561 O O . LEU A 1 192 ? 15.415 7.152 -17.694 1.00 62.19 192 LEU A O 1
ATOM 1565 N N . GLU A 1 193 ? 17.568 7.636 -17.384 1.00 60.75 193 GLU A N 1
ATOM 1566 C CA . GLU A 1 193 ? 17.482 7.862 -15.936 1.00 60.75 193 GLU A CA 1
ATOM 1567 C C . GLU A 1 193 ? 16.513 8.989 -15.583 1.00 60.75 193 GLU A C 1
ATOM 1569 O O . GLU A 1 193 ? 15.819 8.882 -14.581 1.00 60.75 193 GLU A O 1
ATOM 1574 N N . LYS A 1 194 ? 16.447 10.063 -16.377 1.00 65.25 194 LYS A N 1
ATOM 1575 C CA . LYS A 1 194 ? 15.501 11.163 -16.158 1.00 65.25 194 LYS A CA 1
ATOM 1576 C C . LYS A 1 194 ? 14.058 10.731 -16.431 1.00 65.25 194 LYS A C 1
ATOM 1578 O O . LYS A 1 194 ? 13.214 10.894 -15.565 1.00 65.25 194 LYS A O 1
ATOM 1583 N N . VAL A 1 195 ? 13.797 10.132 -17.593 1.00 62.94 195 VAL A N 1
ATOM 1584 C CA . VAL A 1 195 ? 12.475 9.597 -17.971 1.00 62.94 195 VAL A CA 1
ATOM 1585 C C . VAL A 1 195 ? 12.010 8.552 -16.970 1.00 62.94 195 VAL A C 1
ATOM 1587 O O . VAL A 1 195 ? 10.858 8.551 -16.554 1.00 62.94 195 VAL A O 1
ATOM 1590 N N . LEU A 1 196 ? 12.924 7.668 -16.578 1.00 61.50 196 LEU A N 1
ATOM 1591 C CA . LEU A 1 196 ? 12.671 6.688 -15.551 1.00 61.50 196 LEU A CA 1
ATOM 1592 C C . LEU A 1 196 ? 12.393 7.401 -14.240 1.00 61.50 196 LEU A C 1
ATOM 1594 O O . LEU A 1 196 ? 11.325 7.168 -13.742 1.00 61.50 196 LEU A O 1
ATOM 1598 N N . LYS A 1 197 ? 13.204 8.331 -13.724 1.00 61.50 197 LYS A N 1
ATOM 1599 C CA . LYS A 1 197 ? 12.900 9.088 -12.485 1.00 61.50 197 LYS A CA 1
ATOM 1600 C C . LYS A 1 197 ? 11.543 9.794 -12.495 1.00 61.50 197 LYS A C 1
ATOM 1602 O O . LYS A 1 197 ? 10.859 9.768 -11.478 1.00 61.50 197 LYS A O 1
ATOM 1607 N N . ASP A 1 198 ? 11.145 10.370 -13.624 1.00 60.09 198 ASP A N 1
ATOM 1608 C CA . ASP A 1 198 ? 9.864 11.068 -13.770 1.00 60.09 198 ASP A CA 1
ATOM 1609 C C . ASP A 1 198 ? 8.662 10.090 -13.794 1.00 60.09 198 ASP A C 1
ATOM 1611 O O . ASP A 1 198 ? 7.517 10.497 -13.591 1.00 60.09 198 ASP A O 1
ATOM 1615 N N . HIS A 1 199 ? 8.901 8.792 -14.027 1.00 59.81 199 HIS A N 1
ATOM 1616 C CA . HIS A 1 199 ? 7.878 7.737 -14.137 1.00 59.81 199 HIS A CA 1
ATOM 1617 C C . HIS A 1 199 ? 8.105 6.533 -13.186 1.00 59.81 199 HIS A C 1
ATOM 1619 O O . HIS A 1 199 ? 7.256 5.650 -13.076 1.00 59.81 199 HIS A O 1
ATOM 1625 N N . LEU A 1 200 ? 9.220 6.529 -12.449 1.00 57.28 200 LEU A N 1
ATOM 1626 C CA . LEU A 1 200 ? 9.700 5.519 -11.505 1.00 57.28 200 LEU A CA 1
ATOM 1627 C C . LEU A 1 200 ? 8.859 5.447 -10.244 1.00 57.28 200 LEU A C 1
ATOM 1629 O O . LEU A 1 200 ? 8.824 4.358 -9.695 1.00 57.28 200 LEU A O 1
ATOM 1633 N N . PRO A 1 201 ? 8.219 6.520 -9.734 1.00 59.91 201 PRO A N 1
ATOM 1634 C CA . PRO A 1 201 ? 7.416 6.400 -8.521 1.00 59.91 201 PRO A CA 1
ATOM 1635 C C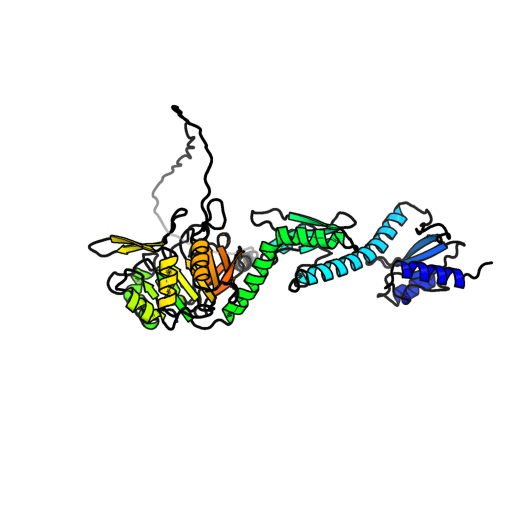 . PRO A 1 201 ? 6.382 5.271 -8.620 1.00 59.91 201 PRO A C 1
ATOM 1637 O O . PRO A 1 201 ? 6.226 4.505 -7.675 1.00 59.91 201 PRO A O 1
ATOM 1640 N N . ASN A 1 202 ? 5.790 5.071 -9.804 1.00 64.62 202 ASN A N 1
ATOM 1641 C CA . ASN A 1 202 ? 4.889 3.946 -10.071 1.00 64.62 202 ASN A CA 1
ATOM 1642 C C . ASN A 1 202 ? 5.620 2.598 -10.106 1.00 64.62 202 ASN A C 1
ATOM 1644 O O . ASN A 1 202 ? 5.076 1.590 -9.672 1.00 64.62 202 ASN A O 1
ATOM 1648 N N . PHE A 1 203 ? 6.855 2.572 -10.604 1.00 67.25 203 PHE A N 1
ATOM 1649 C CA . PHE A 1 203 ? 7.666 1.363 -10.688 1.00 67.25 203 PHE A CA 1
ATOM 1650 C C . PHE A 1 203 ? 8.255 0.938 -9.329 1.00 67.25 203 PHE A C 1
ATOM 1652 O O . PHE A 1 203 ? 8.118 -0.215 -8.940 1.00 67.25 203 PHE A O 1
ATOM 1659 N N . VAL A 1 204 ? 8.856 1.863 -8.575 1.00 72.81 204 VAL A N 1
ATOM 1660 C CA . VAL A 1 204 ? 9.310 1.640 -7.192 1.00 72.81 204 VAL A CA 1
ATOM 1661 C C . VAL A 1 204 ? 8.115 1.268 -6.318 1.00 72.81 204 VAL A C 1
ATOM 1663 O O . VAL A 1 204 ? 8.218 0.355 -5.505 1.00 72.81 204 VAL A O 1
ATOM 1666 N N . GLY A 1 205 ? 6.969 1.930 -6.520 1.00 81.06 205 GLY A N 1
ATOM 1667 C CA . GLY A 1 205 ? 5.709 1.588 -5.864 1.00 81.06 205 GLY A CA 1
ATOM 1668 C C . GLY A 1 205 ? 5.281 0.156 -6.160 1.00 81.06 205 GLY A C 1
ATOM 1669 O O . GLY A 1 205 ? 5.008 -0.592 -5.228 1.00 81.06 205 GLY A O 1
ATOM 1670 N N . TYR A 1 206 ? 5.324 -0.250 -7.431 1.00 79.94 206 TYR A N 1
ATOM 1671 C CA . TYR A 1 206 ? 5.028 -1.616 -7.855 1.00 79.94 206 TYR A CA 1
ATOM 1672 C C . TYR A 1 206 ? 5.979 -2.651 -7.244 1.00 79.94 206 TYR A C 1
ATOM 1674 O O . TYR A 1 206 ? 5.528 -3.610 -6.630 1.00 79.94 206 TYR A O 1
ATOM 1682 N N . GLN A 1 207 ? 7.296 -2.457 -7.348 1.00 78.69 207 GLN A N 1
ATOM 1683 C CA . GLN A 1 207 ? 8.266 -3.389 -6.760 1.00 78.69 207 GLN A CA 1
ATOM 1684 C C . GLN A 1 207 ? 8.056 -3.547 -5.262 1.00 78.69 207 GLN A C 1
ATOM 1686 O O . GLN A 1 207 ? 8.109 -4.651 -4.721 1.00 78.69 207 GLN A O 1
ATOM 1691 N N . ARG A 1 208 ? 7.808 -2.422 -4.595 1.00 87.25 208 ARG A N 1
ATOM 1692 C CA . ARG A 1 208 ? 7.560 -2.407 -3.169 1.00 87.25 208 ARG A CA 1
ATOM 1693 C C . ARG A 1 208 ? 6.247 -3.084 -2.808 1.00 87.25 208 ARG A C 1
ATOM 1695 O O . ARG A 1 208 ? 6.194 -3.772 -1.797 1.00 87.25 208 ARG A O 1
ATOM 1702 N N . TRP A 1 209 ? 5.227 -2.944 -3.648 1.00 90.75 209 TRP A N 1
ATOM 1703 C CA . TRP A 1 209 ? 3.974 -3.676 -3.529 1.00 90.75 209 TRP A CA 1
ATOM 1704 C C . TRP A 1 209 ? 4.162 -5.184 -3.693 1.00 90.75 209 TRP A C 1
ATOM 1706 O O . TRP A 1 209 ? 3.719 -5.941 -2.838 1.00 90.75 209 TRP A O 1
ATOM 1716 N N . GLU A 1 210 ? 4.886 -5.637 -4.717 1.00 85.62 210 GLU A N 1
ATOM 1717 C CA . GLU A 1 210 ? 5.189 -7.061 -4.910 1.00 85.62 210 GLU A CA 1
ATOM 1718 C C . GLU A 1 210 ? 6.005 -7.646 -3.753 1.00 85.62 210 GLU A C 1
ATOM 1720 O O . GLU A 1 210 ? 5.734 -8.760 -3.300 1.00 85.62 210 GLU A O 1
ATOM 1725 N N . GLN A 1 211 ? 6.988 -6.898 -3.245 1.00 88.38 211 GLN A N 1
ATOM 1726 C CA . GLN A 1 211 ? 7.745 -7.310 -2.066 1.00 88.38 211 GLN A CA 1
ATOM 1727 C C . GLN A 1 211 ? 6.840 -7.388 -0.834 1.00 88.38 211 GLN A C 1
ATOM 1729 O O . GLN A 1 211 ? 6.859 -8.391 -0.128 1.00 88.38 211 GLN A O 1
ATOM 1734 N N . PHE A 1 212 ? 5.990 -6.383 -0.626 1.00 95.06 212 PHE A N 1
ATOM 1735 C CA . PHE A 1 212 ? 5.020 -6.370 0.462 1.00 95.06 212 PHE A CA 1
ATOM 1736 C C . PHE A 1 212 ? 4.065 -7.569 0.411 1.00 95.06 212 PHE A C 1
ATOM 1738 O O . PHE A 1 212 ? 3.816 -8.171 1.452 1.00 95.06 212 PHE A O 1
ATOM 1745 N N . LYS A 1 213 ? 3.568 -7.965 -0.771 1.00 93.75 213 LYS A N 1
ATOM 1746 C CA . LYS A 1 213 ? 2.710 -9.156 -0.914 1.00 93.75 213 LYS A CA 1
ATOM 1747 C C . LYS A 1 213 ? 3.416 -10.420 -0.412 1.00 93.75 213 LYS A C 1
ATOM 1749 O O . LYS A 1 213 ? 2.843 -11.151 0.391 1.00 93.75 213 LYS A O 1
ATOM 1754 N N . LYS A 1 214 ? 4.678 -10.623 -0.808 1.00 90.19 214 LYS A N 1
ATOM 1755 C CA . LYS A 1 214 ? 5.508 -11.753 -0.348 1.00 90.19 214 LYS A CA 1
ATOM 1756 C C . LYS A 1 214 ? 5.776 -11.698 1.155 1.00 90.19 214 LYS A C 1
ATOM 1758 O O . LYS A 1 214 ? 5.646 -12.706 1.843 1.00 90.19 214 LYS A O 1
ATOM 1763 N N . ASP A 1 215 ? 6.126 -10.522 1.671 1.00 90.25 215 ASP A N 1
ATOM 1764 C CA . ASP A 1 215 ? 6.407 -10.338 3.095 1.00 90.25 215 ASP A CA 1
ATOM 1765 C C . ASP A 1 215 ? 5.155 -10.625 3.935 1.00 90.25 215 ASP A C 1
ATOM 1767 O O . ASP A 1 215 ? 5.243 -11.302 4.959 1.00 90.25 215 ASP A O 1
ATOM 1771 N N . ASN A 1 216 ? 3.985 -10.180 3.467 1.00 90.94 216 ASN A N 1
ATOM 1772 C CA . ASN A 1 216 ? 2.693 -10.387 4.112 1.00 90.94 216 ASN A CA 1
ATOM 1773 C C . ASN A 1 216 ? 2.279 -11.870 4.164 1.00 90.94 216 ASN A C 1
ATOM 1775 O O . ASN A 1 216 ? 1.731 -12.295 5.176 1.00 90.94 216 ASN A O 1
ATOM 1779 N N . GLU A 1 217 ? 2.587 -12.677 3.143 1.00 89.12 217 GLU A N 1
ATOM 1780 C CA . GLU A 1 217 ? 2.365 -14.137 3.183 1.00 89.12 217 GLU A CA 1
ATOM 1781 C C . GLU A 1 217 ? 3.187 -14.833 4.279 1.00 89.12 217 GLU A C 1
ATOM 1783 O O . GLU A 1 217 ? 2.774 -15.857 4.821 1.00 89.12 217 GLU A O 1
ATOM 1788 N N . SER A 1 218 ? 4.350 -14.270 4.617 1.00 87.81 218 SER A N 1
ATOM 1789 C CA . SER A 1 218 ? 5.256 -14.786 5.651 1.00 87.81 218 SER A CA 1
ATOM 1790 C C . SER A 1 218 ? 5.134 -14.074 7.005 1.00 87.81 218 SER A C 1
ATOM 1792 O O . SER A 1 218 ? 5.899 -14.368 7.929 1.00 87.81 218 SER A O 1
ATOM 1794 N N . ALA A 1 219 ? 4.211 -13.117 7.127 1.00 88.00 219 ALA A N 1
ATOM 1795 C CA . ALA A 1 219 ? 4.079 -12.287 8.314 1.00 88.00 219 ALA A CA 1
ATOM 1796 C C . ALA A 1 219 ? 3.653 -13.121 9.536 1.00 88.00 219 ALA A C 1
ATOM 1798 O O . ALA A 1 219 ? 2.908 -14.096 9.405 1.00 88.00 219 ALA A O 1
ATOM 1799 N N . PRO A 1 220 ? 4.108 -12.751 10.748 1.00 88.25 220 PRO A N 1
ATOM 1800 C CA . PRO A 1 220 ? 3.664 -13.420 11.960 1.00 88.25 220 PRO A CA 1
ATOM 1801 C C . PRO A 1 220 ? 2.151 -13.244 12.146 1.00 88.25 220 PRO A C 1
ATOM 1803 O O . PRO A 1 220 ? 1.571 -12.241 11.729 1.00 88.25 220 PRO A O 1
ATOM 1806 N N . ASP A 1 221 ? 1.520 -14.193 12.836 1.00 93.50 221 ASP A N 1
ATOM 1807 C CA . ASP A 1 221 ? 0.094 -14.138 13.175 1.00 93.50 221 ASP A CA 1
ATOM 1808 C C . ASP A 1 221 ? -0.175 -13.144 14.323 1.00 93.50 221 ASP A C 1
ATOM 1810 O O . ASP A 1 221 ? -0.537 -13.497 15.443 1.00 93.50 221 ASP A O 1
ATOM 1814 N N . LEU A 1 222 ? 0.096 -11.866 14.051 1.00 96.31 222 LEU A N 1
ATOM 1815 C CA . LEU A 1 222 ? -0.134 -10.728 14.934 1.00 96.31 222 LEU A CA 1
ATOM 1816 C C . LEU A 1 222 ? -1.155 -9.824 14.258 1.00 96.31 222 LEU A C 1
ATOM 1818 O O . LEU A 1 222 ? -0.812 -9.046 13.367 1.00 96.31 222 LEU A O 1
ATOM 1822 N N . ARG A 1 223 ? -2.422 -9.976 14.634 1.00 96.62 223 ARG A N 1
ATOM 1823 C CA . ARG A 1 223 ? -3.545 -9.316 13.968 1.00 96.62 223 ARG A CA 1
ATOM 1824 C C . ARG A 1 223 ? -4.468 -8.703 14.987 1.00 96.62 223 ARG A C 1
ATOM 1826 O O . ARG A 1 223 ? -4.794 -9.357 15.966 1.00 96.62 223 ARG A O 1
ATOM 1833 N N . ALA A 1 224 ? -4.930 -7.490 14.738 1.00 97.69 224 ALA A N 1
ATOM 1834 C CA . ALA A 1 224 ? -5.841 -6.790 15.628 1.00 97.69 224 ALA A CA 1
ATOM 1835 C C . ALA A 1 224 ? -6.822 -5.920 14.847 1.00 97.69 224 ALA A C 1
ATOM 1837 O O . ALA A 1 224 ? -6.470 -5.359 13.807 1.00 97.69 224 ALA A O 1
ATOM 1838 N N . VAL A 1 225 ? -8.028 -5.747 15.390 1.00 97.81 225 VAL A N 1
ATOM 1839 C CA . VAL A 1 225 ? -8.997 -4.775 14.887 1.00 97.81 225 VAL A CA 1
ATOM 1840 C C . VAL A 1 225 ? -9.287 -3.713 15.941 1.00 97.81 225 VAL A C 1
ATOM 1842 O O . VAL A 1 225 ? -9.702 -4.003 17.061 1.00 97.81 225 VAL A O 1
ATOM 1845 N N . LEU A 1 226 ? -9.078 -2.464 15.541 1.00 95.75 226 LEU A N 1
ATOM 1846 C CA . LEU A 1 226 ? -9.374 -1.245 16.272 1.00 95.75 226 LEU A CA 1
ATOM 1847 C C . LEU A 1 226 ? -10.601 -0.579 15.646 1.00 95.75 226 LEU A C 1
ATOM 1849 O O . LEU A 1 226 ? -10.586 -0.191 14.477 1.00 95.75 226 LEU A O 1
ATOM 1853 N N . SER A 1 227 ? -11.661 -0.406 16.418 1.00 94.31 227 SER A N 1
ATOM 1854 C CA . SER A 1 227 ? -12.854 0.319 15.997 1.00 94.31 227 SER A CA 1
ATOM 1855 C C . SER A 1 227 ? -13.022 1.602 16.793 1.00 94.31 227 SER A C 1
ATOM 1857 O O . SER A 1 227 ? -12.788 1.652 18.001 1.00 94.31 227 SER A O 1
ATOM 1859 N N . LEU A 1 228 ? -13.448 2.653 16.105 1.00 91.12 228 LEU A N 1
ATOM 1860 C CA . LEU A 1 228 ? -13.897 3.898 16.726 1.00 91.12 228 LEU A CA 1
ATOM 1861 C C . LEU A 1 228 ? -15.418 3.921 16.876 1.00 91.12 228 LEU A C 1
ATOM 1863 O O . LEU A 1 228 ? -15.962 4.860 17.441 1.00 91.12 228 LEU A O 1
ATOM 1867 N N . GLN A 1 229 ? -16.098 2.895 16.371 1.00 87.38 229 GLN A N 1
ATOM 1868 C CA . GLN A 1 229 ? -17.540 2.722 16.453 1.00 87.38 229 GLN A CA 1
ATOM 1869 C C . GLN A 1 229 ? -17.863 1.566 17.395 1.00 87.38 229 GLN A C 1
ATOM 1871 O O . GLN A 1 229 ? -17.220 0.510 17.343 1.00 87.38 229 GLN A O 1
ATOM 1876 N N . SER A 1 230 ? -18.859 1.768 18.245 1.00 82.00 230 SER A N 1
ATOM 1877 C CA . SER A 1 230 ? -19.249 0.780 19.244 1.00 82.00 230 SER A CA 1
ATOM 1878 C C . SER A 1 230 ? -20.241 -0.245 18.699 1.00 82.00 230 SER A C 1
ATOM 1880 O O . SER A 1 230 ? -21.074 0.110 17.874 1.00 82.00 230 SER A O 1
ATOM 1882 N N . LEU A 1 231 ? -20.163 -1.487 19.194 1.00 81.38 231 LEU A N 1
ATOM 1883 C CA . LEU A 1 231 ? -21.214 -2.505 19.026 1.00 81.38 231 LEU A CA 1
ATOM 1884 C C . LEU A 1 231 ? -22.327 -2.314 20.068 1.00 81.38 231 LEU A C 1
ATOM 1886 O O . LEU A 1 231 ? -23.503 -2.259 19.743 1.00 81.38 231 LEU A O 1
ATOM 1890 N N . ASP A 1 232 ? -21.915 -2.151 21.323 1.00 72.69 232 ASP A N 1
ATOM 1891 C CA . ASP A 1 232 ? -22.722 -1.764 22.481 1.00 72.69 232 ASP A CA 1
ATOM 1892 C C . ASP A 1 232 ? -21.858 -0.885 23.394 1.00 72.69 232 ASP A C 1
ATOM 1894 O O . ASP A 1 232 ? -20.690 -0.655 23.091 1.00 72.69 232 ASP A O 1
ATOM 1898 N N . MET A 1 233 ? -22.382 -0.347 24.488 1.00 64.31 233 MET A N 1
ATOM 1899 C CA . MET A 1 233 ? -21.625 0.527 25.397 1.00 64.31 233 MET A CA 1
ATOM 1900 C C . MET A 1 233 ? -20.999 -0.186 26.597 1.00 64.31 233 MET A C 1
ATOM 1902 O O . MET A 1 233 ? -20.215 0.432 27.321 1.00 64.31 233 MET A O 1
ATOM 1906 N N . GLU A 1 234 ? -21.247 -1.481 26.778 1.00 74.12 234 GLU A N 1
ATOM 1907 C CA . GLU A 1 234 ? -20.777 -2.224 27.949 1.00 74.12 234 GLU A CA 1
ATOM 1908 C C . GLU A 1 234 ? -19.379 -2.787 27.727 1.00 74.12 234 GLU A C 1
ATOM 1910 O O . GLU A 1 234 ? -18.495 -2.613 28.565 1.00 74.12 234 GLU A O 1
ATOM 1915 N N . LYS A 1 235 ? -19.131 -3.394 26.561 1.00 80.81 235 LYS A N 1
ATOM 1916 C CA . LYS A 1 235 ? -17.881 -4.115 26.324 1.00 80.81 235 LYS A CA 1
ATOM 1917 C C . LYS A 1 235 ? -17.043 -3.460 25.244 1.00 80.81 235 LYS A C 1
ATOM 1919 O O . LYS A 1 235 ? -17.452 -3.354 24.093 1.00 80.81 235 LYS A O 1
ATOM 1924 N N . ALA A 1 236 ? -15.857 -2.992 25.625 1.00 83.69 236 ALA A N 1
ATOM 1925 C CA . ALA A 1 236 ? -14.953 -2.265 24.735 1.00 83.69 236 ALA A CA 1
ATOM 1926 C C . ALA A 1 236 ? -13.817 -3.128 24.172 1.00 83.69 236 ALA A C 1
ATOM 1928 O O . ALA A 1 236 ? -13.072 -2.661 23.318 1.00 83.69 236 ALA A O 1
ATOM 1929 N N . ALA A 1 237 ? -13.654 -4.367 24.632 1.00 91.75 237 ALA A N 1
ATOM 1930 C CA . ALA A 1 237 ? -12.601 -5.250 24.154 1.00 91.75 237 ALA A CA 1
ATOM 1931 C C . ALA A 1 237 ? -13.065 -6.708 24.149 1.00 91.75 237 ALA A C 1
ATOM 1933 O O . ALA A 1 237 ? -13.600 -7.211 25.136 1.00 91.75 237 ALA A O 1
ATOM 1934 N N . PHE A 1 238 ? -12.835 -7.388 23.033 1.00 94.44 238 PHE A N 1
ATOM 1935 C CA . PHE A 1 238 ? -13.190 -8.779 22.801 1.00 94.44 238 PHE A CA 1
ATOM 1936 C C . PHE A 1 238 ? -11.923 -9.541 22.421 1.00 94.44 238 PHE A C 1
ATOM 1938 O O . PHE A 1 238 ? -11.196 -9.143 21.508 1.00 94.44 238 PHE A O 1
ATOM 1945 N N . THR A 1 239 ? -11.651 -10.637 23.127 1.00 95.88 239 THR A N 1
ATOM 1946 C CA . THR A 1 239 ? -10.662 -11.627 22.678 1.00 95.88 239 THR A CA 1
ATOM 1947 C C . THR A 1 239 ? -11.173 -12.347 21.421 1.00 95.88 239 THR A C 1
ATOM 1949 O O . THR A 1 239 ? -12.376 -12.289 21.163 1.00 95.88 239 THR A O 1
ATOM 1952 N N . PRO A 1 240 ? -10.316 -13.058 20.665 1.00 95.31 240 PRO A N 1
ATOM 1953 C CA . PRO A 1 240 ? -10.753 -13.815 19.485 1.00 95.31 240 PRO A CA 1
ATOM 1954 C C . PRO A 1 240 ? -11.964 -14.729 19.758 1.00 95.31 240 PRO A C 1
ATOM 1956 O O . PRO A 1 240 ? -13.008 -14.559 19.138 1.00 95.31 240 PRO A O 1
ATOM 1959 N N . ASP A 1 241 ? -11.903 -15.570 20.796 1.00 94.75 241 ASP A N 1
ATOM 1960 C CA . ASP A 1 241 ? -13.015 -16.466 21.178 1.00 94.75 241 ASP A CA 1
ATOM 1961 C C . ASP A 1 241 ? -14.320 -15.713 21.514 1.00 94.75 241 ASP A C 1
ATOM 1963 O O . ASP A 1 241 ? -15.435 -16.199 21.312 1.00 94.75 241 ASP A O 1
ATOM 1967 N N . GLN A 1 242 ? -14.195 -14.494 22.045 1.00 95.44 242 GLN A N 1
ATOM 1968 C CA . GLN A 1 242 ? -15.342 -13.663 22.399 1.00 95.44 242 GLN A CA 1
ATOM 1969 C C . GLN A 1 242 ? -15.958 -12.967 21.185 1.00 95.44 242 GLN A C 1
ATOM 1971 O O . GLN A 1 242 ? -17.134 -12.619 21.250 1.00 95.44 242 GLN A O 1
ATOM 1976 N N . VAL A 1 243 ? -15.195 -12.752 20.108 1.00 95.69 243 VAL A N 1
ATOM 1977 C CA . VAL A 1 243 ? -15.724 -12.242 18.834 1.00 95.69 243 VAL A CA 1
ATOM 1978 C C . VAL A 1 243 ? -16.688 -13.263 18.235 1.00 95.69 243 VAL A C 1
ATOM 1980 O O . VAL A 1 243 ? -17.816 -12.904 17.906 1.00 95.69 243 VAL A O 1
ATOM 1983 N N . GLU A 1 244 ? -16.280 -14.531 18.160 1.00 93.25 244 GLU A N 1
ATOM 1984 C CA . GLU A 1 244 ? -17.118 -15.617 17.636 1.00 93.25 244 GLU A CA 1
ATOM 1985 C C . GLU A 1 244 ? -18.390 -15.792 18.475 1.00 93.25 244 GLU A C 1
ATOM 1987 O O . GLU A 1 244 ? -19.498 -15.672 17.952 1.00 93.25 244 GLU A O 1
ATOM 1992 N N . SER A 1 245 ? -18.233 -15.911 19.799 1.00 94.75 245 SER A N 1
ATOM 1993 C CA . SER A 1 245 ? -19.364 -16.038 20.731 1.00 94.75 245 SER A CA 1
ATOM 1994 C C . SER A 1 245 ? -20.364 -14.875 20.613 1.00 94.75 245 SER A C 1
ATOM 1996 O O . SER A 1 245 ? -21.580 -15.067 20.711 1.00 94.75 245 SER A O 1
ATOM 1998 N N . TYR A 1 246 ? -19.869 -13.647 20.406 1.00 94.06 246 TYR A N 1
ATOM 1999 C CA . TYR A 1 246 ? -20.724 -12.470 20.244 1.00 94.06 246 TYR A CA 1
ATOM 2000 C C . TYR A 1 246 ? -21.525 -12.523 18.941 1.00 94.06 246 TYR A C 1
ATOM 2002 O O . TYR A 1 246 ? -22.713 -12.205 18.949 1.00 94.06 246 TYR A O 1
ATOM 2010 N N . ILE A 1 247 ? -20.898 -12.938 17.837 1.00 93.75 247 ILE A N 1
ATOM 2011 C CA . ILE A 1 247 ? -21.557 -13.055 16.531 1.00 93.75 247 ILE A CA 1
ATOM 2012 C C . ILE A 1 247 ? -22.638 -14.130 16.562 1.00 93.75 247 ILE A C 1
ATOM 2014 O O . ILE A 1 247 ? -23.738 -13.874 16.082 1.00 93.75 247 ILE A O 1
ATOM 2018 N N . GLU A 1 248 ? -22.364 -15.292 17.155 1.00 93.44 248 GLU A N 1
ATOM 2019 C CA . GLU A 1 248 ? -23.351 -16.372 17.285 1.00 93.44 248 GLU A CA 1
ATOM 2020 C C . GLU A 1 248 ? -24.582 -15.922 18.077 1.00 93.44 248 GLU A C 1
ATOM 2022 O O . GLU A 1 248 ? -25.717 -16.168 17.669 1.00 93.44 248 GLU A O 1
ATOM 2027 N N . THR A 1 249 ? -24.361 -15.196 19.176 1.00 93.69 249 THR A N 1
ATOM 2028 C CA . THR A 1 249 ? -25.441 -14.707 20.046 1.00 93.69 249 THR A CA 1
ATOM 2029 C C . THR A 1 249 ? -26.253 -13.577 19.396 1.00 93.69 249 THR A C 1
ATOM 2031 O O . THR A 1 249 ? -27.435 -13.424 19.689 1.00 93.69 249 THR A O 1
ATOM 2034 N N . ASN A 1 250 ? -25.642 -12.791 18.500 1.00 92.25 250 ASN A N 1
ATOM 2035 C CA . ASN A 1 250 ? -26.236 -11.583 17.914 1.00 92.25 250 ASN A CA 1
ATOM 2036 C C . ASN A 1 250 ? -26.394 -11.659 16.387 1.00 92.25 250 ASN A C 1
ATOM 2038 O O . ASN A 1 250 ? -26.435 -10.619 15.724 1.00 92.25 250 ASN A O 1
ATOM 2042 N N . ALA A 1 251 ? -26.468 -12.864 15.814 1.00 91.38 251 ALA A N 1
ATOM 2043 C CA . ALA A 1 251 ? -26.352 -13.092 14.372 1.00 91.38 251 ALA A CA 1
ATOM 2044 C C . ALA A 1 251 ? -27.308 -12.224 13.533 1.00 91.38 251 ALA A C 1
ATOM 2046 O O . ALA A 1 251 ? -26.892 -11.632 12.535 1.00 91.38 251 ALA A O 1
ATOM 2047 N N . GLU A 1 252 ? -28.566 -12.079 13.959 1.00 90.31 252 GLU A N 1
ATOM 2048 C CA . GLU A 1 252 ? -29.569 -11.266 13.255 1.00 90.31 252 GLU A CA 1
ATOM 2049 C C . GLU A 1 252 ? -29.213 -9.769 13.227 1.00 90.31 252 GLU A C 1
ATOM 2051 O O . GLU A 1 252 ? -29.451 -9.094 12.223 1.00 90.31 252 GLU A O 1
ATOM 2056 N N . ASN A 1 253 ? -28.569 -9.264 14.284 1.00 90.25 253 ASN A N 1
ATOM 2057 C CA . ASN A 1 253 ? -28.224 -7.850 14.432 1.00 90.25 253 ASN A CA 1
ATOM 2058 C C . ASN A 1 253 ? -26.944 -7.485 13.673 1.00 90.25 253 ASN A C 1
ATOM 2060 O O . ASN A 1 253 ? -26.879 -6.436 13.034 1.00 90.25 253 ASN A O 1
ATOM 2064 N N . VAL A 1 254 ? -25.931 -8.358 13.698 1.00 93.62 254 VAL A N 1
ATOM 2065 C CA . VAL A 1 254 ? -24.595 -8.048 13.151 1.00 93.62 254 VAL A CA 1
ATOM 2066 C C . VAL A 1 254 ? -24.419 -8.426 11.677 1.00 93.62 254 VAL A C 1
ATOM 2068 O O . VAL A 1 254 ? -23.403 -8.076 11.072 1.00 93.62 254 VAL A O 1
ATOM 2071 N N . THR A 1 255 ? -25.401 -9.107 11.073 1.00 95.25 255 THR A N 1
ATOM 2072 C CA . THR A 1 255 ? -25.357 -9.523 9.657 1.00 95.25 255 THR A CA 1
ATOM 2073 C C . THR A 1 255 ? -25.305 -8.327 8.704 1.00 95.25 255 THR A C 1
ATOM 2075 O O . THR A 1 255 ? -24.534 -8.330 7.740 1.00 95.25 255 THR A O 1
ATOM 2078 N N . ASN A 1 256 ? -26.100 -7.292 8.977 1.00 94.88 256 ASN A N 1
ATOM 2079 C CA . ASN A 1 256 ? -26.220 -6.106 8.132 1.00 94.88 256 ASN A CA 1
ATOM 2080 C C . ASN A 1 256 ? -25.250 -4.989 8.565 1.00 94.88 256 ASN A C 1
ATOM 2082 O O . ASN A 1 256 ? -24.765 -5.000 9.698 1.00 94.88 256 ASN A O 1
ATOM 2086 N N . PRO A 1 257 ? -24.949 -4.006 7.694 1.00 92.56 257 PRO A N 1
ATOM 2087 C CA . PRO A 1 257 ? -24.110 -2.870 8.068 1.00 92.56 257 PRO A CA 1
ATOM 2088 C C . PRO A 1 257 ? -24.694 -2.094 9.261 1.00 92.56 257 PRO A C 1
ATOM 2090 O O . PRO A 1 257 ? -25.858 -1.706 9.240 1.00 92.56 257 PRO A O 1
ATOM 2093 N N . GLY A 1 258 ? -23.863 -1.821 10.266 1.00 88.31 258 GLY A N 1
ATOM 2094 C CA . GLY A 1 258 ? -24.214 -1.079 11.483 1.00 88.31 258 GLY A CA 1
ATOM 2095 C C . GLY A 1 258 ? -22.963 -0.565 12.196 1.00 88.31 258 GLY A C 1
ATOM 2096 O O . GLY A 1 258 ? -21.847 -0.704 11.672 1.00 88.31 258 GLY A O 1
ATOM 2097 N N . ASP A 1 259 ? -23.123 0.145 13.314 1.00 87.75 259 ASP A N 1
ATOM 2098 C CA . ASP A 1 259 ? -21.993 0.722 14.061 1.00 87.75 259 ASP A CA 1
ATOM 2099 C C . ASP A 1 259 ? -21.122 -0.392 14.653 1.00 87.75 259 ASP A C 1
ATOM 2101 O O . ASP A 1 259 ? -21.614 -1.398 15.142 1.00 87.75 259 ASP A O 1
ATOM 2105 N N . GLY A 1 260 ? -19.803 -0.296 14.462 1.00 89.31 260 GLY A N 1
ATOM 2106 C CA . GLY A 1 260 ? -18.847 -1.339 14.855 1.00 89.31 260 GLY A CA 1
ATOM 2107 C C . GLY A 1 260 ? -18.896 -2.634 14.023 1.00 89.31 260 GLY A C 1
ATOM 2108 O O . GLY A 1 260 ? -17.923 -3.388 14.038 1.00 89.31 260 GLY A O 1
ATOM 2109 N N . HIS A 1 261 ? -19.958 -2.879 13.242 1.00 95.00 261 HIS A N 1
ATOM 2110 C CA . HIS A 1 261 ? -20.163 -4.147 12.523 1.00 95.00 261 HIS A CA 1
ATOM 2111 C C . HIS A 1 261 ? -19.072 -4.433 11.483 1.00 95.00 261 HIS A C 1
ATOM 2113 O O . HIS A 1 261 ? -18.652 -5.580 11.351 1.00 95.00 261 HIS A O 1
ATOM 2119 N N . THR A 1 262 ? -18.558 -3.406 10.791 1.00 96.25 262 THR A N 1
ATOM 2120 C CA . THR A 1 262 ? -17.452 -3.570 9.828 1.00 96.25 262 THR A CA 1
ATOM 2121 C C . THR A 1 262 ? -16.219 -4.152 10.521 1.00 96.25 262 THR A C 1
ATOM 2123 O O . THR A 1 262 ? -15.632 -5.118 10.040 1.00 96.25 262 THR A O 1
ATOM 2126 N N . GLY A 1 263 ? -15.825 -3.584 11.666 1.00 96.62 263 GLY A N 1
ATOM 2127 C CA . GLY A 1 263 ? -14.660 -4.059 12.405 1.00 96.62 263 GLY A CA 1
ATOM 2128 C C . GLY A 1 263 ? -14.884 -5.447 13.007 1.00 96.62 263 GLY A C 1
ATOM 2129 O O . GLY A 1 263 ? -13.988 -6.284 12.937 1.00 96.62 263 GLY A O 1
ATOM 2130 N N . LEU A 1 264 ? -16.089 -5.731 13.512 1.00 96.81 264 LEU A N 1
ATOM 2131 C CA . LEU A 1 264 ? -16.448 -7.059 14.016 1.00 96.81 264 LEU A CA 1
ATOM 2132 C C . LEU A 1 264 ? -16.380 -8.129 12.913 1.00 96.81 264 LEU A C 1
ATOM 2134 O O . LEU A 1 264 ? -15.792 -9.190 13.118 1.00 96.81 264 LEU A O 1
ATOM 2138 N N . ALA A 1 265 ? -16.924 -7.839 11.729 1.00 97.88 265 ALA A N 1
ATOM 2139 C CA . ALA A 1 265 ? -16.880 -8.745 10.585 1.00 97.88 265 ALA A CA 1
ATOM 2140 C C . ALA A 1 265 ? -15.437 -9.027 10.141 1.00 97.88 265 ALA A C 1
ATOM 2142 O O . ALA A 1 265 ? -15.075 -10.178 9.904 1.00 97.88 265 ALA A O 1
ATOM 2143 N N . ILE A 1 266 ? -14.589 -7.994 10.083 1.00 98.31 266 ILE A N 1
ATOM 2144 C CA . ILE A 1 266 ? -13.164 -8.157 9.769 1.00 98.31 266 ILE A CA 1
ATOM 2145 C C . ILE A 1 266 ? -12.455 -9.004 10.833 1.00 98.31 266 ILE A C 1
ATOM 2147 O O . ILE A 1 266 ? -11.698 -9.902 10.475 1.00 98.31 266 ILE A O 1
ATOM 2151 N N . ALA A 1 267 ? -12.699 -8.751 12.122 1.00 97.88 267 ALA A N 1
ATOM 2152 C CA . ALA A 1 267 ? -12.090 -9.525 13.205 1.00 97.88 267 ALA A CA 1
ATOM 2153 C C . ALA A 1 267 ? -12.458 -11.013 13.104 1.00 97.88 267 ALA A C 1
ATOM 2155 O O . ALA A 1 267 ? -11.586 -11.873 13.204 1.00 97.88 267 ALA A O 1
ATOM 2156 N N . SER A 1 268 ? -13.728 -11.302 12.805 1.00 97.56 268 SER A N 1
ATOM 2157 C CA . SER A 1 268 ? -14.222 -12.660 12.565 1.00 97.56 268 SER A CA 1
ATOM 2158 C C . SER A 1 268 ? -13.559 -13.331 11.362 1.00 97.56 268 SER A C 1
ATOM 2160 O O . SER A 1 268 ? -13.101 -14.464 11.476 1.00 97.56 268 SER A O 1
ATOM 2162 N N . ALA A 1 269 ? -13.426 -12.630 10.230 1.00 97.81 269 ALA A N 1
ATOM 2163 C CA . ALA A 1 269 ? -12.761 -13.173 9.044 1.00 97.81 269 ALA A CA 1
ATOM 2164 C C . ALA A 1 269 ? -11.270 -13.475 9.280 1.00 97.81 269 ALA A C 1
ATOM 2166 O O . ALA A 1 269 ? -10.741 -14.429 8.718 1.00 97.81 269 ALA A O 1
ATOM 2167 N N . LEU A 1 270 ? -10.595 -12.690 10.128 1.00 97.31 270 LEU A N 1
ATOM 2168 C CA . LEU A 1 270 ? -9.198 -12.922 10.509 1.00 97.31 270 LEU A CA 1
ATOM 2169 C C . LEU A 1 270 ? -9.022 -14.082 11.509 1.00 97.31 270 LEU A C 1
ATOM 2171 O O . LEU A 1 270 ? -7.891 -14.541 11.663 1.00 97.31 270 LEU A O 1
ATOM 2175 N N . GLN A 1 271 ? -10.102 -14.536 12.163 1.00 93.75 271 GLN A N 1
ATOM 2176 C CA . GLN A 1 271 ? -10.212 -15.606 13.178 1.00 93.75 271 GLN A CA 1
ATOM 2177 C C . GLN A 1 271 ? -9.396 -15.408 14.467 1.00 93.75 271 GLN A C 1
ATOM 2179 O O . GLN A 1 271 ? -9.908 -15.610 15.562 1.00 93.75 271 GLN A O 1
ATOM 2184 N N . THR A 1 272 ? -8.139 -14.982 14.368 1.00 93.75 272 THR A N 1
ATOM 2185 C CA . THR A 1 272 ? -7.199 -14.811 15.489 1.00 93.75 272 THR A CA 1
ATOM 2186 C C . THR A 1 272 ? -7.128 -13.373 16.005 1.00 93.75 272 THR A C 1
ATOM 2188 O O . THR A 1 272 ? -6.381 -13.074 16.942 1.00 93.75 272 THR A O 1
ATOM 2191 N N . ALA A 1 273 ? -7.897 -12.461 15.403 1.00 97.00 273 ALA A N 1
ATOM 2192 C CA . ALA A 1 273 ? -7.835 -11.041 15.708 1.00 97.00 273 ALA A CA 1
ATOM 2193 C C . ALA A 1 273 ? -8.813 -10.656 16.835 1.00 97.00 273 ALA A C 1
ATOM 2195 O O . ALA A 1 273 ? -10.024 -10.815 16.669 1.00 97.00 273 ALA A O 1
ATOM 2196 N N . PRO A 1 274 ? -8.343 -10.084 17.960 1.00 97.06 274 PRO A N 1
ATOM 2197 C CA . PRO A 1 274 ? -9.223 -9.397 18.889 1.00 97.06 274 PRO A CA 1
ATOM 2198 C C . PRO A 1 274 ? -9.868 -8.177 18.227 1.00 97.06 274 PRO A C 1
ATOM 2200 O O . PRO A 1 274 ? -9.292 -7.537 17.340 1.00 97.06 274 PRO A O 1
ATOM 2203 N N . PHE A 1 275 ? -11.040 -7.817 18.740 1.00 96.06 275 PHE A N 1
ATOM 2204 C CA . PHE A 1 275 ? -11.769 -6.612 18.368 1.00 96.06 275 PHE A CA 1
ATOM 2205 C C . PHE A 1 275 ? -11.845 -5.680 19.573 1.00 96.06 275 PHE A C 1
ATOM 2207 O O . PHE A 1 275 ? -12.341 -6.066 20.632 1.00 96.06 275 PHE A O 1
ATOM 2214 N N . VAL A 1 276 ? -11.365 -4.447 19.433 1.00 94.44 276 VAL A N 1
ATOM 2215 C CA . VAL A 1 276 ? -11.451 -3.448 20.501 1.00 94.44 276 VAL A CA 1
ATOM 2216 C C . VAL A 1 276 ? -12.048 -2.140 20.001 1.00 94.44 276 VAL A C 1
ATOM 2218 O O . VAL A 1 276 ? -11.864 -1.754 18.849 1.00 94.44 276 VAL A O 1
ATOM 2221 N N . VAL A 1 277 ? -12.725 -1.432 20.898 1.00 89.81 277 VAL A N 1
ATOM 2222 C CA . VAL A 1 277 ? -13.365 -0.141 20.668 1.00 89.81 277 VAL A CA 1
ATOM 2223 C C . VAL A 1 277 ? -12.691 0.926 21.531 1.00 89.81 277 VAL A C 1
ATOM 2225 O O . VAL A 1 277 ? -12.651 0.820 22.760 1.00 89.81 277 VAL A O 1
ATOM 2228 N N . VAL A 1 278 ? -12.180 1.991 20.913 1.00 81.94 278 VAL A N 1
ATOM 2229 C CA . VAL A 1 278 ? -11.440 3.050 21.626 1.00 81.94 278 VAL A CA 1
ATOM 2230 C C . VAL A 1 278 ? -12.376 4.165 22.101 1.00 81.94 278 VAL A C 1
ATOM 2232 O O . VAL A 1 278 ? -12.469 5.218 21.475 1.00 81.94 278 VAL A O 1
ATOM 2235 N N . ARG A 1 279 ? -13.035 3.959 23.251 1.00 74.75 279 ARG A N 1
ATOM 2236 C CA . ARG A 1 279 ? -14.025 4.916 23.795 1.00 74.75 279 ARG A CA 1
ATOM 2237 C C . ARG A 1 279 ? -13.411 6.085 24.563 1.00 74.75 279 ARG A C 1
ATOM 2239 O O . ARG A 1 279 ? -13.619 7.236 24.216 1.00 74.75 279 ARG A O 1
ATOM 2246 N N . SER A 1 280 ? -12.629 5.811 25.605 1.00 68.19 280 SER A N 1
ATOM 2247 C CA . SER A 1 280 ? -12.079 6.820 26.526 1.00 68.19 280 SER A CA 1
ATOM 2248 C C . SER A 1 280 ? -10.797 6.316 27.202 1.00 68.19 280 SER A C 1
ATOM 2250 O O . SER A 1 280 ? -10.393 5.165 27.015 1.00 68.19 280 SER A O 1
ATOM 2252 N N . GLN A 1 281 ? -10.159 7.162 28.019 1.00 60.84 281 GLN A N 1
ATOM 2253 C CA . GLN A 1 281 ? -8.946 6.808 28.765 1.00 60.84 281 GLN A CA 1
ATOM 2254 C C . GLN A 1 281 ? -9.153 5.635 29.746 1.00 60.84 281 GLN A C 1
ATOM 2256 O O . GLN A 1 281 ? -8.203 4.904 30.011 1.00 60.84 281 GLN A O 1
ATOM 2261 N N . GLY A 1 282 ? -10.381 5.396 30.229 1.00 64.25 282 GLY A N 1
ATOM 2262 C CA . GLY A 1 282 ? -10.701 4.250 31.095 1.00 64.25 282 GLY A CA 1
ATOM 2263 C C . GLY A 1 282 ? -10.641 2.903 30.366 1.00 64.25 282 GLY A C 1
ATOM 2264 O O . GLY A 1 282 ? -10.055 1.947 30.871 1.00 64.25 282 GLY A O 1
ATOM 2265 N N . ASN A 1 283 ? -11.149 2.848 29.131 1.00 77.69 283 ASN A N 1
ATOM 2266 C CA . ASN A 1 283 ? -11.197 1.613 28.330 1.00 77.69 283 ASN A CA 1
ATOM 2267 C C . ASN A 1 283 ? -9.856 1.303 27.658 1.00 77.69 283 ASN A C 1
ATOM 2269 O O . ASN A 1 283 ? -9.605 0.184 27.211 1.00 77.69 283 ASN A O 1
ATOM 2273 N N . ARG A 1 284 ? -8.971 2.300 27.612 1.00 82.62 284 ARG A N 1
ATOM 2274 C CA . ARG A 1 284 ? -7.646 2.211 27.009 1.00 82.62 284 ARG A CA 1
ATOM 2275 C C . ARG A 1 284 ? -6.783 1.127 27.649 1.00 82.62 284 ARG A C 1
ATOM 2277 O O . ARG A 1 284 ? -6.165 0.356 26.928 1.00 82.62 284 ARG A O 1
ATOM 2284 N N . THR A 1 285 ? -6.794 1.009 28.976 1.00 84.88 285 THR A N 1
ATOM 2285 C CA . THR A 1 285 ? -6.017 -0.018 29.690 1.00 84.88 285 THR A CA 1
ATOM 2286 C C . THR A 1 285 ? -6.479 -1.431 29.338 1.00 84.88 285 THR A C 1
ATOM 2288 O O . THR A 1 285 ? -5.655 -2.305 29.071 1.00 84.88 285 THR A O 1
ATOM 2291 N N . GLU A 1 286 ? -7.793 -1.667 29.316 1.00 88.25 286 GLU A N 1
ATOM 2292 C CA . GLU A 1 286 ? -8.352 -2.971 28.956 1.00 88.25 286 GLU A CA 1
ATOM 2293 C C . GLU A 1 286 ? -8.062 -3.316 27.494 1.00 88.25 286 GLU A C 1
ATOM 2295 O O . GLU A 1 286 ? -7.574 -4.410 27.204 1.00 88.25 286 GLU A O 1
ATOM 2300 N N . ALA A 1 287 ? -8.305 -2.370 26.586 1.00 88.94 287 ALA A N 1
ATOM 2301 C CA . ALA A 1 287 ? -8.077 -2.561 25.165 1.00 88.94 287 ALA A CA 1
ATOM 2302 C C . ALA A 1 287 ? -6.587 -2.816 24.867 1.00 88.94 287 ALA A C 1
ATOM 2304 O O . ALA A 1 287 ? -6.260 -3.797 24.202 1.00 88.94 287 ALA A O 1
ATOM 2305 N N . SER A 1 288 ? -5.667 -2.031 25.441 1.00 89.69 288 SER A N 1
ATOM 2306 C CA . SER A 1 288 ? -4.219 -2.258 25.319 1.00 89.69 288 SER A CA 1
ATOM 2307 C C . SER A 1 288 ? -3.798 -3.619 25.882 1.00 89.69 288 SER A C 1
ATOM 2309 O O . SER A 1 288 ? -2.967 -4.301 25.284 1.00 89.69 288 SER A O 1
ATOM 2311 N N . ARG A 1 289 ? -4.399 -4.072 26.994 1.00 91.44 289 ARG A N 1
ATOM 2312 C CA . ARG A 1 289 ? -4.144 -5.409 27.555 1.00 91.44 289 ARG A CA 1
ATOM 2313 C C . ARG A 1 289 ? -4.547 -6.511 26.576 1.00 91.44 289 ARG A C 1
ATOM 2315 O O . ARG A 1 289 ? -3.750 -7.422 26.354 1.00 91.44 289 ARG A O 1
ATOM 2322 N N . VAL A 1 290 ? -5.746 -6.430 25.995 1.00 94.00 290 VAL A N 1
ATOM 2323 C CA . VAL A 1 290 ? -6.236 -7.408 25.007 1.00 94.00 290 VAL A CA 1
ATOM 2324 C C . VAL A 1 290 ? -5.365 -7.401 23.750 1.00 94.00 290 VAL A C 1
ATOM 2326 O O . VAL A 1 290 ? -5.058 -8.463 23.221 1.00 94.00 290 VAL A O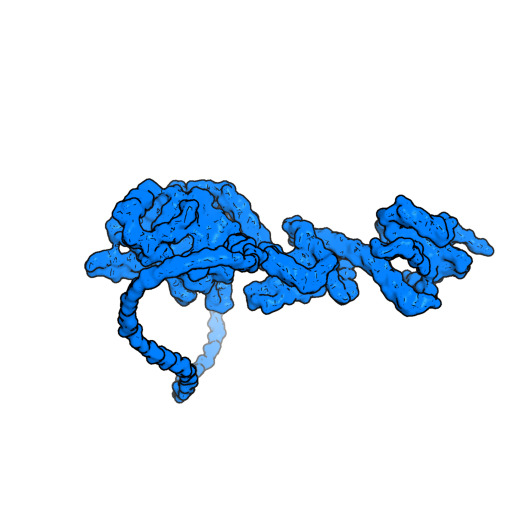 1
ATOM 2329 N N . LEU A 1 291 ? -4.883 -6.236 23.318 1.00 93.75 291 LEU A N 1
ATOM 2330 C CA . LEU A 1 291 ? -4.048 -6.107 22.123 1.00 93.75 291 LEU A CA 1
ATOM 2331 C C . LEU A 1 291 ? -2.562 -6.428 22.320 1.00 93.75 291 LEU A C 1
ATOM 2333 O O . LEU A 1 291 ? -1.868 -6.658 21.333 1.00 93.75 291 LEU A O 1
ATOM 2337 N N . SER A 1 292 ? -2.071 -6.477 23.562 1.00 92.12 292 SER A N 1
ATOM 2338 C CA . SER A 1 292 ? -0.636 -6.565 23.898 1.00 92.12 292 SER A CA 1
ATOM 2339 C C . SER A 1 292 ? 0.144 -7.727 23.265 1.00 92.12 292 SER A C 1
ATOM 2341 O O . SER A 1 292 ? 1.372 -7.693 23.207 1.00 92.12 292 SER A O 1
ATOM 2343 N N . ARG A 1 293 ? -0.557 -8.771 22.808 1.00 92.31 293 ARG A N 1
ATOM 2344 C CA . ARG A 1 293 ? 0.016 -9.959 22.149 1.00 92.31 293 ARG A CA 1
ATOM 2345 C C . ARG A 1 293 ? -0.323 -10.067 20.663 1.00 92.31 293 ARG A C 1
ATOM 2347 O O . ARG A 1 293 ? 0.087 -11.023 20.023 1.00 92.31 293 ARG A O 1
ATOM 2354 N N . HIS A 1 294 ? -1.069 -9.102 20.143 1.00 95.50 294 HIS A N 1
ATOM 2355 C CA . HIS A 1 294 ? -1.634 -9.104 18.797 1.00 95.50 294 HIS A CA 1
ATOM 2356 C C . HIS A 1 294 ? -1.101 -7.951 17.940 1.00 95.50 294 HIS A C 1
ATOM 2358 O O . HIS A 1 294 ? -1.310 -7.935 16.732 1.00 95.50 294 HIS A O 1
ATOM 2364 N N . ILE A 1 295 ? -0.385 -7.000 18.547 1.00 94.31 295 ILE A N 1
ATOM 2365 C CA . ILE A 1 295 ? 0.302 -5.911 17.855 1.00 94.31 295 ILE A CA 1
ATOM 2366 C C . ILE A 1 295 ? 1.806 -6.048 18.089 1.00 94.31 295 ILE A C 1
ATOM 2368 O O . ILE A 1 295 ? 2.276 -6.152 19.220 1.00 94.31 295 ILE A O 1
ATOM 2372 N N . GLY A 1 296 ? 2.580 -6.029 17.008 1.00 95.31 296 GLY A N 1
ATOM 2373 C CA . GLY A 1 296 ? 4.032 -6.140 17.063 1.00 95.31 296 GLY A CA 1
ATOM 2374 C C . GLY A 1 296 ? 4.680 -5.899 15.707 1.00 95.31 296 GLY A C 1
ATOM 2375 O O . GLY A 1 296 ? 4.036 -5.421 14.773 1.00 95.31 296 GLY A O 1
ATOM 2376 N N . ASN A 1 297 ? 5.972 -6.214 15.612 1.00 96.56 297 ASN A N 1
ATOM 2377 C CA . ASN A 1 297 ? 6.714 -6.072 14.365 1.00 96.56 297 ASN A CA 1
ATOM 2378 C C . ASN A 1 297 ? 6.130 -6.977 13.273 1.00 96.56 297 ASN A C 1
ATOM 2380 O O . ASN A 1 297 ? 5.921 -8.165 13.507 1.00 96.56 297 ASN A O 1
ATOM 2384 N N . ASN A 1 298 ? 5.909 -6.404 12.093 1.00 96.12 298 ASN A N 1
ATOM 2385 C CA . ASN A 1 298 ? 5.238 -7.013 10.946 1.00 96.12 298 ASN A CA 1
ATOM 2386 C C . ASN A 1 298 ? 3.799 -7.480 11.231 1.00 96.12 298 ASN A C 1
ATOM 2388 O O . ASN A 1 298 ? 3.290 -8.340 10.522 1.00 96.12 298 ASN A O 1
ATOM 2392 N N . GLY A 1 299 ? 3.140 -6.921 12.252 1.00 96.56 299 GLY A N 1
ATOM 2393 C CA . GLY A 1 299 ? 1.731 -7.197 12.528 1.00 96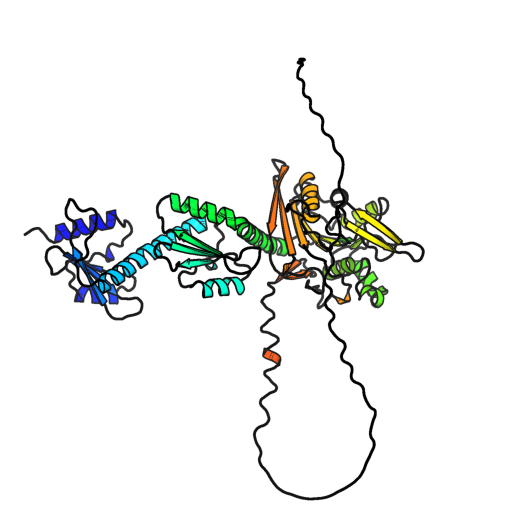.56 299 GLY A CA 1
ATOM 2394 C C . GLY A 1 299 ? 0.772 -6.460 11.588 1.00 96.56 299 GLY A C 1
ATOM 2395 O O . GLY A 1 299 ? 1.143 -5.485 10.929 1.00 96.56 299 GLY A O 1
ATOM 2396 N N . LEU A 1 300 ? -0.481 -6.911 11.578 1.00 98.00 300 LEU A N 1
ATOM 2397 C CA . LEU A 1 300 ? -1.609 -6.317 10.867 1.00 98.00 300 LEU A CA 1
ATOM 2398 C C . LEU A 1 300 ? -2.572 -5.651 11.857 1.00 98.00 300 LEU A C 1
ATOM 2400 O O . LEU A 1 300 ? -3.141 -6.302 12.731 1.00 98.00 300 LEU A O 1
ATOM 2404 N N . LEU A 1 301 ? -2.813 -4.357 11.678 1.00 98.12 301 LEU A N 1
ATOM 2405 C CA . LEU A 1 301 ? -3.810 -3.600 12.424 1.00 98.12 301 LEU A CA 1
ATOM 2406 C C . LEU A 1 301 ? -4.887 -3.087 11.472 1.00 98.12 301 LEU A C 1
ATOM 2408 O O . LEU A 1 301 ? -4.607 -2.307 10.567 1.00 98.12 301 LEU A O 1
ATOM 2412 N N . VAL A 1 302 ? -6.137 -3.473 11.687 1.00 98.25 302 VAL A N 1
ATOM 2413 C CA . VAL A 1 302 ? -7.258 -2.883 10.954 1.00 98.25 302 VAL A CA 1
ATOM 2414 C C . VAL A 1 302 ? -7.879 -1.782 11.793 1.00 98.25 302 VAL A C 1
ATOM 2416 O O . VAL A 1 302 ? -8.200 -2.003 12.954 1.00 98.25 302 VAL A O 1
ATOM 2419 N N . ILE A 1 303 ? -8.061 -0.602 11.207 1.00 97.62 303 ILE A N 1
ATOM 2420 C CA . ILE A 1 303 ? -8.693 0.546 11.858 1.00 97.62 303 ILE A CA 1
ATOM 2421 C C . ILE A 1 303 ? -9.995 0.865 11.126 1.00 97.62 303 ILE A C 1
ATOM 2423 O O . ILE A 1 303 ? -9.993 1.062 9.911 1.00 97.62 303 ILE A O 1
ATOM 2427 N N . THR A 1 304 ? -11.100 0.927 11.867 1.00 96.38 304 THR A N 1
ATOM 2428 C CA . THR A 1 304 ? -12.440 1.227 11.339 1.00 96.38 304 THR A CA 1
ATOM 2429 C C . THR A 1 304 ? -13.052 2.441 12.034 1.00 96.38 304 THR A C 1
ATOM 2431 O O . THR A 1 304 ? -12.812 2.683 13.217 1.00 96.38 304 THR A O 1
ATOM 2434 N N . GLY A 1 305 ? -13.833 3.220 11.288 1.00 93.50 305 GLY A N 1
ATOM 2435 C CA . GLY A 1 305 ? -14.454 4.450 11.769 1.00 93.50 305 GLY A CA 1
ATOM 2436 C C . GLY A 1 305 ? -15.009 5.310 10.636 1.00 93.50 305 GLY A C 1
ATOM 2437 O O . GLY A 1 305 ? -15.040 4.912 9.469 1.00 93.50 305 GLY A O 1
ATOM 2438 N N . HIS A 1 306 ? -15.421 6.519 10.990 1.00 90.75 306 HIS A N 1
ATOM 2439 C CA . HIS A 1 306 ? -15.879 7.554 10.079 1.00 90.75 306 HIS A CA 1
ATOM 2440 C C . HIS A 1 306 ? -14.806 8.614 9.886 1.00 90.75 306 HIS A C 1
ATOM 2442 O O . HIS A 1 306 ? -14.104 8.993 10.815 1.00 90.75 306 HIS A O 1
ATOM 2448 N N . SER A 1 307 ? -14.692 9.110 8.665 1.00 88.75 307 SER A N 1
ATOM 2449 C CA . SER A 1 307 ? -13.897 10.290 8.372 1.00 88.75 307 SER A CA 1
ATOM 2450 C C . SER A 1 307 ? -14.541 11.021 7.206 1.00 88.75 307 SER A C 1
ATOM 2452 O O . SER A 1 307 ? -15.224 10.416 6.370 1.00 88.75 307 SER A O 1
ATOM 2454 N N . SER A 1 308 ? -14.365 12.331 7.194 1.00 85.19 308 SER A N 1
ATOM 2455 C CA . SER A 1 308 ? -14.788 13.201 6.108 1.00 85.19 308 SER A CA 1
ATOM 2456 C C . SER A 1 308 ? -13.544 13.689 5.363 1.00 85.19 308 SER A C 1
ATOM 2458 O O . SER A 1 308 ? -12.456 13.697 5.937 1.00 85.19 308 SER A O 1
ATOM 2460 N N . PRO A 1 309 ? -13.678 14.127 4.101 1.00 79.06 309 PRO A N 1
ATOM 2461 C CA . PRO A 1 309 ? -12.554 14.627 3.310 1.00 79.06 309 PRO A CA 1
ATOM 2462 C C . PRO A 1 309 ? -11.644 15.646 4.007 1.00 79.06 309 PRO A C 1
ATOM 2464 O O . PRO A 1 309 ? -10.440 15.636 3.774 1.00 79.06 309 PRO A O 1
ATOM 2467 N N . ASP A 1 310 ? -12.229 16.474 4.875 1.00 78.44 310 ASP A N 1
ATOM 2468 C CA . ASP A 1 310 ? -11.576 17.657 5.444 1.00 78.44 310 ASP A CA 1
ATOM 2469 C C . ASP A 1 310 ? -11.220 17.479 6.927 1.00 78.44 310 ASP A C 1
ATOM 2471 O O . ASP A 1 310 ? -10.737 18.405 7.578 1.00 78.44 310 ASP A O 1
ATOM 2475 N N . THR A 1 311 ? -11.486 16.301 7.499 1.00 80.31 311 THR A N 1
ATOM 2476 C CA . THR A 1 311 ? -11.271 16.063 8.930 1.00 80.31 311 THR A CA 1
ATOM 2477 C C . THR A 1 311 ? -9.862 15.566 9.209 1.00 80.31 311 THR A C 1
ATOM 2479 O O . THR A 1 311 ? -9.345 14.683 8.527 1.00 80.31 311 THR A O 1
ATOM 2482 N N . GLU A 1 312 ? -9.251 16.085 10.272 1.00 86.88 312 GLU A N 1
ATOM 2483 C CA . GLU A 1 312 ? -7.956 15.597 10.765 1.00 86.88 312 GLU A CA 1
ATOM 2484 C C . GLU A 1 312 ? -8.079 14.361 11.663 1.00 86.88 312 GLU A C 1
ATOM 2486 O O . GLU A 1 312 ? -7.074 13.816 12.118 1.00 86.88 312 GLU A O 1
ATOM 2491 N N . GLU A 1 313 ? -9.307 13.916 11.907 1.00 91.38 313 GLU A N 1
ATOM 2492 C CA . GLU A 1 313 ? -9.654 12.912 12.898 1.00 91.38 313 GLU A CA 1
ATOM 2493 C C . GLU A 1 313 ? -10.507 11.806 12.273 1.00 91.38 313 GLU A C 1
ATOM 2495 O O . GLU A 1 313 ? -11.170 11.992 11.247 1.00 91.38 313 GLU A O 1
ATOM 2500 N N . ILE A 1 314 ? -10.497 10.649 12.929 1.00 91.31 314 ILE A N 1
ATOM 2501 C CA . ILE A 1 314 ? -11.490 9.602 12.710 1.00 91.31 314 ILE A CA 1
ATOM 2502 C C . ILE A 1 314 ? -12.490 9.627 13.849 1.00 91.31 314 ILE A C 1
ATOM 2504 O O . ILE A 1 314 ? -12.099 9.692 15.012 1.00 91.31 314 ILE A O 1
ATOM 2508 N N . SER A 1 315 ? -13.771 9.569 13.522 1.00 90.06 315 SER A N 1
ATOM 2509 C CA . SER A 1 315 ? -14.847 9.571 14.497 1.00 90.06 315 SER A CA 1
ATOM 2510 C C . SER A 1 315 ? -15.617 8.261 14.503 1.00 90.06 315 SER A C 1
ATOM 2512 O O . SER A 1 315 ? -15.541 7.446 13.583 1.00 90.06 315 SER A O 1
ATOM 2514 N N . GLY A 1 316 ? -16.388 8.041 15.553 1.00 84.88 316 GLY A N 1
ATOM 2515 C CA . GLY A 1 316 ? -17.404 7.008 15.556 1.00 84.88 316 GLY A CA 1
ATOM 2516 C C . GLY A 1 316 ? -18.476 7.293 16.586 1.00 84.88 316 GLY A C 1
ATOM 2517 O O . GLY A 1 316 ? -18.272 8.066 17.525 1.00 84.88 316 GLY A O 1
ATOM 2518 N N . ASN A 1 317 ? -19.643 6.707 16.339 1.00 82.50 317 ASN A N 1
ATOM 2519 C CA . ASN A 1 317 ? -20.800 6.865 17.198 1.00 82.50 317 ASN A CA 1
ATOM 2520 C C . ASN A 1 317 ? -20.776 5.811 18.305 1.00 82.50 317 ASN A C 1
ATOM 2522 O O . ASN A 1 317 ? -20.424 4.644 18.089 1.00 82.50 317 ASN A O 1
ATOM 2526 N N . TYR A 1 318 ? -21.192 6.257 19.479 1.00 73.25 318 TYR A N 1
ATOM 2527 C CA . TYR A 1 318 ? -21.368 5.478 20.688 1.00 73.25 318 TYR A CA 1
ATOM 2528 C C . TYR A 1 318 ? -22.826 5.622 21.080 1.00 73.25 318 TYR A C 1
ATOM 2530 O O . TYR A 1 318 ? -23.229 6.649 21.622 1.00 73.25 318 TYR A O 1
ATOM 2538 N N . VAL A 1 319 ? -23.620 4.620 20.714 1.00 64.12 319 VAL A N 1
ATOM 2539 C CA . VAL A 1 319 ? -25.069 4.633 20.904 1.00 64.12 319 VAL A CA 1
ATOM 2540 C C . VAL A 1 319 ? -25.421 3.772 22.116 1.00 64.12 319 VAL A C 1
ATOM 2542 O O . VAL A 1 319 ? -24.984 2.627 22.221 1.00 64.12 319 VAL A O 1
ATOM 2545 N N . THR A 1 320 ? -26.202 4.342 23.030 1.00 60.34 320 THR A N 1
ATOM 2546 C CA . THR A 1 320 ? -27.009 3.631 24.032 1.00 60.34 320 THR A CA 1
ATOM 2547 C C . THR A 1 320 ? -28.490 3.873 23.749 1.00 60.34 320 THR A C 1
ATOM 2549 O O . THR A 1 320 ? -28.836 4.741 22.946 1.00 60.34 320 THR A O 1
ATOM 2552 N N . ASP A 1 321 ? -29.361 3.179 24.483 1.00 60.78 321 ASP A N 1
ATOM 2553 C CA . ASP A 1 321 ? -30.798 3.473 24.516 1.00 60.78 321 ASP A CA 1
ATOM 2554 C C . ASP A 1 321 ? -31.112 4.900 25.026 1.00 60.78 321 ASP A C 1
ATOM 2556 O O . ASP A 1 321 ? -32.191 5.426 24.756 1.00 60.78 321 ASP A O 1
ATOM 2560 N N . GLU A 1 322 ? -30.178 5.555 25.734 1.00 59.28 322 GLU A N 1
ATOM 2561 C CA . GLU A 1 322 ? -30.406 6.825 26.444 1.00 59.28 322 GLU A CA 1
ATOM 2562 C C . GLU A 1 322 ? -29.618 8.026 25.875 1.00 59.28 322 GLU A C 1
ATOM 2564 O O . GLU A 1 322 ? -30.016 9.176 26.064 1.00 59.28 322 GLU A O 1
ATOM 2569 N N . PHE A 1 323 ? -28.510 7.794 25.164 1.00 66.44 323 PHE A N 1
ATOM 2570 C CA . PHE A 1 323 ? -27.658 8.831 24.575 1.00 66.44 323 PHE A CA 1
ATOM 2571 C C . PHE A 1 323 ? -26.815 8.330 23.396 1.00 66.44 323 PHE A C 1
ATOM 2573 O O . PHE A 1 323 ? -26.415 7.168 23.329 1.00 66.44 323 PHE A O 1
ATOM 2580 N N . SER A 1 324 ? -26.490 9.258 22.493 1.00 72.19 324 SER A N 1
ATOM 2581 C CA . SER A 1 324 ? -25.545 9.067 21.392 1.00 72.19 324 SER A CA 1
ATOM 2582 C C . SER A 1 324 ? -24.408 10.073 21.534 1.00 72.19 324 SER A C 1
ATOM 2584 O O . SER A 1 324 ? -24.639 11.276 21.420 1.00 72.19 324 SER A O 1
ATOM 2586 N N . GLU A 1 325 ? -23.186 9.592 21.748 1.00 81.06 325 GLU A N 1
ATOM 2587 C CA . GLU A 1 325 ? -21.978 10.421 21.755 1.00 81.06 325 GLU A CA 1
ATOM 2588 C C . GLU A 1 325 ? -21.141 10.133 20.506 1.00 81.06 325 GLU A C 1
ATOM 2590 O O . GLU A 1 325 ? -20.969 8.982 20.104 1.00 81.06 325 GLU A O 1
ATOM 2595 N N . GLN A 1 326 ? -20.615 11.180 19.875 1.00 84.06 326 GLN A N 1
ATOM 2596 C CA . GLN A 1 326 ? -19.632 11.039 18.809 1.00 84.06 326 GLN A CA 1
ATOM 2597 C C . GLN A 1 326 ? -18.254 11.337 19.383 1.00 84.06 326 GLN A C 1
ATOM 2599 O O . GLN A 1 326 ? -18.025 12.413 19.931 1.00 84.06 326 GLN A O 1
ATOM 2604 N N . ILE A 1 327 ? -17.331 10.394 19.229 1.00 85.62 327 ILE A N 1
ATOM 2605 C CA . ILE A 1 327 ? -15.962 10.548 19.713 1.00 85.62 327 ILE A CA 1
ATOM 2606 C C . ILE A 1 327 ? -15.031 10.556 18.516 1.00 85.62 327 ILE A C 1
ATOM 2608 O O . ILE A 1 327 ? -15.153 9.705 17.635 1.00 85.62 327 ILE A O 1
ATOM 2612 N N . SER A 1 328 ? -14.084 11.489 18.522 1.00 90.12 328 SER A N 1
ATOM 2613 C CA . SER A 1 328 ? -13.057 11.623 17.496 1.00 90.12 328 SER A CA 1
ATOM 2614 C C . SER A 1 328 ? -11.664 11.344 18.053 1.00 90.12 328 SER A C 1
ATOM 2616 O O . SER A 1 328 ? -11.393 11.566 19.236 1.00 90.12 328 SER A O 1
ATOM 2618 N N . ARG A 1 329 ? -10.780 10.815 17.206 1.00 91.38 329 ARG A N 1
ATOM 2619 C CA . ARG A 1 329 ? -9.383 10.524 17.533 1.00 91.38 329 ARG A CA 1
ATOM 2620 C C . ARG A 1 329 ? -8.462 10.994 16.426 1.00 91.38 329 ARG A C 1
ATOM 2622 O O . ARG A 1 329 ? -8.652 10.660 15.253 1.00 91.38 329 ARG A O 1
ATOM 2629 N N . GLY A 1 330 ? -7.424 11.715 16.831 1.00 93.88 330 GLY A N 1
ATOM 2630 C CA . GLY A 1 330 ? -6.346 12.112 15.940 1.00 93.88 330 GLY A CA 1
ATOM 2631 C C . GLY A 1 330 ? -5.300 11.003 15.732 1.00 93.88 330 GLY A C 1
ATOM 2632 O O . GLY A 1 330 ? -5.208 10.054 16.521 1.00 93.88 330 GLY A O 1
ATOM 2633 N N . PRO A 1 331 ? -4.430 11.144 14.718 1.00 95.69 331 PRO A N 1
ATOM 2634 C CA . PRO A 1 331 ? -3.331 10.218 14.455 1.00 95.69 331 PRO A CA 1
ATOM 2635 C C . PRO A 1 331 ? -2.408 9.957 15.656 1.00 95.69 331 PRO A C 1
ATOM 2637 O O . PRO A 1 331 ? -2.029 8.815 15.914 1.00 95.69 331 PRO A O 1
ATOM 2640 N N . ALA A 1 332 ? -2.081 10.998 16.430 1.00 95.56 332 ALA A N 1
ATOM 2641 C CA . ALA A 1 332 ? -1.184 10.888 17.581 1.00 95.56 332 ALA A CA 1
ATOM 2642 C C . ALA A 1 332 ? -1.747 9.964 18.675 1.00 95.56 332 ALA A C 1
ATOM 2644 O O . ALA A 1 332 ? -1.005 9.190 19.285 1.00 95.56 332 ALA A O 1
ATOM 2645 N N . GLU A 1 333 ? -3.062 9.999 18.896 1.00 93.00 333 GLU A N 1
ATOM 2646 C CA . GLU A 1 333 ? -3.725 9.144 19.879 1.00 93.00 333 GLU A CA 1
ATOM 2647 C C . GLU A 1 333 ? -3.712 7.676 19.454 1.00 93.00 333 GLU A C 1
ATOM 2649 O O . GLU A 1 333 ? -3.427 6.812 20.282 1.00 93.00 333 GLU A O 1
ATOM 2654 N N . ILE A 1 334 ? -3.942 7.398 18.167 1.00 94.19 334 ILE A N 1
ATOM 2655 C CA . ILE A 1 334 ? -3.882 6.043 17.599 1.00 94.19 334 ILE A CA 1
ATOM 2656 C C . ILE A 1 334 ? -2.472 5.462 17.741 1.00 94.19 334 ILE A C 1
ATOM 2658 O O . ILE A 1 334 ? -2.311 4.327 18.186 1.00 94.19 334 ILE A O 1
ATOM 2662 N N . VAL A 1 335 ? -1.438 6.240 17.408 1.00 96.31 335 VAL A N 1
ATOM 2663 C CA . VAL A 1 335 ? -0.037 5.803 17.546 1.00 96.31 335 VAL A CA 1
ATOM 2664 C C . VAL A 1 335 ? 0.316 5.562 19.008 1.00 96.31 335 VAL A C 1
ATOM 2666 O O . VAL A 1 335 ? 0.955 4.566 19.346 1.00 96.31 335 VAL A O 1
ATOM 2669 N N . SER A 1 336 ? -0.113 6.462 19.892 1.00 94.69 336 SER A N 1
ATOM 2670 C CA . SER A 1 336 ? 0.071 6.320 21.334 1.00 94.69 336 SER A CA 1
ATOM 2671 C C . SER A 1 336 ? -0.578 5.027 21.848 1.00 94.69 336 SER A C 1
ATOM 2673 O O . SER A 1 336 ? 0.057 4.275 22.586 1.00 94.69 336 SER A O 1
ATOM 2675 N N . PHE A 1 337 ? -1.782 4.711 21.370 1.00 92.69 337 PHE A N 1
ATOM 2676 C CA . PHE A 1 337 ? -2.496 3.486 21.705 1.00 92.69 337 PHE A CA 1
ATOM 2677 C C . PHE A 1 337 ? -1.783 2.224 21.189 1.00 92.69 337 PHE A C 1
ATOM 2679 O O . PHE A 1 337 ? -1.556 1.285 21.948 1.00 92.69 337 PHE A O 1
ATOM 2686 N N . ALA A 1 338 ? -1.333 2.219 19.930 1.00 94.69 338 ALA A N 1
ATOM 2687 C CA . ALA A 1 338 ? -0.577 1.100 19.361 1.00 94.69 338 ALA A CA 1
ATOM 2688 C C . ALA A 1 338 ? 0.732 0.822 20.127 1.00 94.69 338 ALA A C 1
ATOM 2690 O O . ALA A 1 338 ? 1.131 -0.331 20.295 1.00 94.69 338 ALA A O 1
ATOM 2691 N N . LYS A 1 339 ? 1.394 1.871 20.632 1.00 95.44 339 LYS A N 1
ATOM 2692 C CA . LYS A 1 339 ? 2.606 1.744 21.457 1.00 95.44 339 LYS A CA 1
ATOM 2693 C C . LYS A 1 339 ? 2.318 1.153 22.832 1.00 95.44 339 LYS A C 1
ATOM 2695 O O . LYS A 1 339 ? 3.077 0.306 23.295 1.00 95.44 339 LYS A O 1
ATOM 2700 N N . GLU A 1 340 ? 1.231 1.567 23.476 1.00 93.75 340 GLU A N 1
ATOM 2701 C CA . GLU A 1 340 ? 0.782 0.965 24.739 1.00 93.75 340 GLU A CA 1
ATOM 2702 C C . GLU A 1 340 ? 0.401 -0.507 24.571 1.00 93.75 340 GLU A C 1
ATOM 2704 O O . GLU A 1 340 ? 0.690 -1.321 25.444 1.00 93.75 340 GLU A O 1
ATOM 2709 N N . ALA A 1 341 ? -0.164 -0.860 23.416 1.00 93.00 341 ALA A N 1
ATOM 2710 C CA . ALA A 1 341 ? -0.419 -2.236 23.011 1.00 93.00 341 ALA A CA 1
ATOM 2711 C C . ALA A 1 341 ? 0.853 -3.010 22.598 1.00 93.00 341 ALA A C 1
ATOM 2713 O O . ALA A 1 341 ? 0.753 -4.144 22.147 1.00 93.00 341 ALA A O 1
ATOM 2714 N N . GLY A 1 342 ? 2.053 -2.443 22.759 1.00 93.38 342 GLY A N 1
ATOM 2715 C CA . GLY A 1 342 ? 3.316 -3.175 22.628 1.00 93.38 342 GLY A CA 1
ATOM 2716 C C . GLY A 1 342 ? 4.119 -2.910 21.355 1.00 93.38 342 GLY A C 1
ATOM 2717 O O . GLY A 1 342 ? 5.200 -3.486 21.211 1.00 93.38 342 GLY A O 1
ATOM 2718 N N . LEU A 1 343 ? 3.671 -2.022 20.459 1.00 95.94 343 LEU A N 1
ATOM 2719 C CA . LEU A 1 343 ? 4.446 -1.651 19.273 1.00 95.94 343 LEU A CA 1
ATOM 2720 C C . LEU A 1 343 ? 5.681 -0.814 19.650 1.00 95.94 343 LEU A C 1
ATOM 2722 O O . LEU A 1 343 ? 5.586 0.193 20.356 1.00 95.94 343 LEU A O 1
ATOM 2726 N N . LYS A 1 344 ? 6.862 -1.216 19.168 1.00 96.38 344 LYS A N 1
ATOM 2727 C CA . LYS A 1 344 ? 8.154 -0.637 19.581 1.00 96.38 344 LYS A CA 1
ATOM 2728 C C . LYS A 1 344 ? 8.829 0.137 18.455 1.00 96.38 344 LYS A C 1
ATOM 2730 O O . LYS A 1 344 ? 8.661 -0.196 17.285 1.00 96.38 344 LYS A O 1
ATOM 2735 N N . LYS A 1 345 ? 9.680 1.102 18.817 1.00 96.38 345 LYS A N 1
ATOM 2736 C CA . LYS A 1 345 ? 10.616 1.751 17.882 1.00 96.38 345 LYS A CA 1
ATOM 2737 C C . LYS A 1 345 ? 11.426 0.694 17.115 1.00 96.38 345 LYS A C 1
ATOM 2739 O O . LYS A 1 345 ? 11.884 -0.275 17.715 1.00 96.38 345 LYS A O 1
ATOM 2744 N N . GLY A 1 346 ? 11.607 0.906 15.815 1.00 95.62 346 GLY A N 1
ATOM 2745 C CA . GLY A 1 346 ? 12.267 -0.017 14.891 1.00 95.62 346 GLY A CA 1
ATOM 2746 C C . GLY A 1 346 ? 11.349 -1.106 14.330 1.00 95.62 346 GLY A C 1
ATOM 2747 O O . GLY A 1 346 ? 11.802 -1.890 13.504 1.00 95.62 346 GLY A O 1
ATOM 2748 N N . SER A 1 347 ? 10.083 -1.163 14.757 1.00 96.44 347 SER A N 1
ATOM 2749 C CA . SER A 1 347 ? 9.099 -2.081 14.175 1.00 96.44 347 SER A CA 1
ATOM 2750 C C . SER A 1 347 ? 8.557 -1.543 12.852 1.00 96.44 347 SER A C 1
ATOM 2752 O O . SER A 1 347 ? 8.534 -0.332 12.624 1.00 96.44 347 SER A O 1
ATOM 2754 N N . HIS A 1 348 ? 8.043 -2.447 12.028 1.00 97.44 348 HIS A N 1
ATOM 2755 C CA . HIS A 1 348 ? 7.148 -2.159 10.918 1.00 97.44 348 HIS A CA 1
ATOM 2756 C C . HIS A 1 348 ? 5.729 -2.649 11.259 1.00 97.44 348 HIS A C 1
ATOM 2758 O O . HIS A 1 348 ? 5.584 -3.681 11.912 1.00 97.44 348 HIS A O 1
ATOM 2764 N N . ILE A 1 349 ? 4.683 -1.933 10.843 1.00 98.06 349 ILE A N 1
ATOM 2765 C CA . ILE A 1 349 ? 3.284 -2.366 10.999 1.00 98.06 349 ILE A CA 1
ATOM 2766 C C . ILE A 1 349 ? 2.494 -2.154 9.706 1.00 98.06 349 ILE A C 1
ATOM 2768 O O . ILE A 1 349 ? 2.615 -1.119 9.048 1.00 98.06 349 ILE A O 1
ATOM 2772 N N . THR A 1 350 ? 1.661 -3.128 9.353 1.00 98.50 350 THR A N 1
ATOM 2773 C CA . THR A 1 350 ? 0.703 -3.021 8.251 1.00 98.50 350 THR A CA 1
ATOM 2774 C C . THR A 1 350 ? -0.632 -2.542 8.800 1.00 98.50 350 THR A C 1
ATOM 2776 O O . THR A 1 350 ? -1.140 -3.101 9.770 1.00 98.50 350 THR A O 1
ATOM 2779 N N . ILE A 1 351 ? -1.217 -1.514 8.189 1.00 98.69 351 ILE A N 1
ATOM 2780 C CA . ILE A 1 351 ? -2.483 -0.925 8.619 1.00 98.69 351 ILE A CA 1
ATOM 2781 C C . ILE A 1 351 ? -3.485 -0.966 7.471 1.00 98.69 351 ILE A C 1
ATOM 2783 O O . ILE A 1 351 ? -3.240 -0.377 6.422 1.00 98.69 351 ILE A O 1
ATOM 2787 N N . VAL A 1 352 ? -4.641 -1.595 7.681 1.00 98.44 352 VAL A N 1
ATOM 2788 C CA . VAL A 1 352 ? -5.802 -1.421 6.793 1.00 98.44 352 VAL A CA 1
ATOM 2789 C C . VAL A 1 352 ? -6.699 -0.364 7.408 1.00 98.44 352 VAL A C 1
ATOM 2791 O O . VAL A 1 352 ? -7.330 -0.581 8.440 1.00 98.44 352 VAL A O 1
ATOM 2794 N N . LEU A 1 353 ? -6.743 0.801 6.779 1.00 97.62 353 LEU A N 1
ATOM 2795 C CA . LEU A 1 353 ? -7.502 1.948 7.245 1.00 97.62 353 LEU A CA 1
ATOM 2796 C C . LEU A 1 353 ? -8.860 1.979 6.532 1.00 97.62 353 LEU A C 1
ATOM 2798 O O . LEU A 1 353 ? -9.046 2.647 5.515 1.00 97.62 353 LEU A O 1
ATOM 2802 N N . SER A 1 354 ? -9.813 1.218 7.068 1.00 96.69 354 SER A N 1
ATOM 2803 C CA . SER A 1 354 ? -11.172 1.073 6.540 1.00 96.69 354 SER A CA 1
ATOM 2804 C C . SER A 1 354 ? -12.082 2.206 7.023 1.00 96.69 354 SER A C 1
ATOM 2806 O O . SER A 1 354 ? -13.035 1.989 7.775 1.00 96.69 354 SER A O 1
ATOM 2808 N N . ILE A 1 355 ? -11.773 3.420 6.563 1.00 94.69 355 ILE A N 1
ATOM 2809 C CA . ILE A 1 355 ? -12.535 4.654 6.799 1.00 94.69 355 ILE A CA 1
ATOM 2810 C C . ILE A 1 355 ? -12.790 5.366 5.467 1.00 94.69 355 ILE A C 1
ATOM 2812 O O . ILE A 1 355 ? -11.984 5.271 4.538 1.00 94.69 355 ILE A O 1
ATOM 2816 N N . CYS A 1 356 ? -13.877 6.130 5.376 1.00 93.75 356 CYS A N 1
ATOM 2817 C CA . CYS A 1 356 ? -14.143 6.962 4.203 1.00 93.75 356 CYS A CA 1
ATOM 2818 C C . CYS A 1 356 ? -13.021 7.988 3.987 1.00 93.75 356 CYS A C 1
ATOM 2820 O O . CYS A 1 356 ? -12.621 8.660 4.929 1.00 93.75 356 CYS A O 1
ATOM 2822 N N . TYR A 1 357 ? -12.549 8.138 2.746 1.00 93.69 357 TYR A N 1
ATOM 2823 C CA . TYR A 1 357 ? -11.592 9.179 2.347 1.00 93.69 357 TYR A CA 1
ATOM 2824 C C . TYR A 1 357 ? -10.242 9.158 3.085 1.00 93.69 357 TYR A C 1
ATOM 2826 O O . TYR A 1 357 ? -9.520 10.151 3.055 1.00 93.69 357 TYR A O 1
ATOM 2834 N N . GLY A 1 358 ? -9.853 8.040 3.707 1.00 92.88 358 GLY A N 1
ATOM 2835 C CA . GLY A 1 358 ? -8.623 7.959 4.504 1.00 92.88 358 GLY A CA 1
ATOM 2836 C C . GLY A 1 358 ? -7.343 8.336 3.744 1.00 92.88 358 GLY A C 1
ATOM 2837 O O . GLY A 1 358 ? -6.409 8.860 4.351 1.00 92.88 358 GLY A O 1
ATOM 2838 N N . ALA A 1 359 ? -7.304 8.120 2.425 1.00 93.25 359 ALA A N 1
ATOM 2839 C CA . ALA A 1 359 ? -6.200 8.514 1.547 1.00 93.25 359 ALA A CA 1
ATOM 2840 C C . ALA A 1 359 ? -6.469 9.781 0.718 1.00 93.25 359 ALA A C 1
ATOM 2842 O O . ALA A 1 359 ? -5.592 10.193 -0.042 1.00 93.25 359 ALA A O 1
ATOM 2843 N N . LYS A 1 360 ? -7.646 10.411 0.837 1.00 90.44 360 LYS A N 1
ATOM 2844 C CA . LYS A 1 360 ? -7.980 11.598 0.042 1.00 90.44 360 LYS A CA 1
ATOM 2845 C C . LYS A 1 360 ? -7.083 12.766 0.454 1.00 90.44 360 LYS A C 1
ATOM 2847 O O . LYS A 1 360 ? -6.969 13.076 1.636 1.00 90.44 360 LYS A O 1
ATOM 2852 N N . SER A 1 361 ? -6.463 13.416 -0.525 1.00 80.12 361 SER A N 1
ATOM 2853 C CA . SER A 1 361 ? -5.627 14.598 -0.318 1.00 80.12 361 SER A CA 1
ATOM 2854 C C . SER A 1 361 ? -6.187 15.800 -1.075 1.00 80.12 361 SER A C 1
ATOM 2856 O O . SER A 1 361 ? -6.373 15.722 -2.292 1.00 80.12 361 SER A O 1
ATOM 2858 N N . GLU A 1 362 ? -6.410 16.922 -0.392 1.00 64.12 362 GLU A N 1
ATOM 2859 C CA . GLU A 1 362 ? -6.743 18.193 -1.041 1.00 64.12 362 GLU A CA 1
ATOM 2860 C C . GLU A 1 362 ? -5.450 18.964 -1.351 1.00 64.12 362 GLU A C 1
ATOM 2862 O O . GLU A 1 362 ? -4.751 19.442 -0.458 1.00 64.12 362 GLU A O 1
ATOM 2867 N N . GLY A 1 363 ? -5.075 19.037 -2.630 1.00 62.50 363 GLY A N 1
ATOM 2868 C CA . GLY A 1 363 ? -3.927 19.818 -3.103 1.00 62.50 363 GLY A CA 1
ATOM 2869 C C . GLY A 1 363 ? -2.571 19.113 -2.995 1.00 62.50 363 GLY A C 1
ATOM 2870 O O . GLY A 1 363 ? -1.997 18.754 -4.021 1.00 62.50 363 GLY A O 1
ATOM 2871 N N . SER A 1 364 ? -2.037 18.926 -1.783 1.00 60.12 364 SER A N 1
ATOM 2872 C CA . SER A 1 364 ? -0.765 18.215 -1.564 1.00 60.12 364 SER A CA 1
ATOM 2873 C C . SER A 1 364 ? -1.021 16.799 -1.055 1.00 60.12 364 SER A C 1
ATOM 2875 O O . SER A 1 364 ? -1.855 16.601 -0.178 1.00 60.12 364 SER A O 1
ATOM 2877 N N . THR A 1 365 ? -0.284 15.808 -1.568 1.00 60.75 365 THR A N 1
ATOM 2878 C CA . THR A 1 365 ? -0.402 14.381 -1.188 1.00 60.75 365 THR A CA 1
ATOM 2879 C C . THR A 1 365 ? -0.296 14.133 0.318 1.00 60.75 365 THR A C 1
ATOM 2881 O O . THR A 1 365 ? -0.786 13.125 0.818 1.00 60.75 365 THR A O 1
ATOM 2884 N N . ASP A 1 366 ? 0.308 15.072 1.039 1.00 70.81 366 ASP A N 1
ATOM 2885 C CA . ASP A 1 366 ? 0.679 15.015 2.448 1.00 70.81 366 ASP A CA 1
ATOM 2886 C C . ASP A 1 366 ? -0.453 15.338 3.438 1.00 70.81 366 ASP A C 1
ATOM 2888 O O . ASP A 1 366 ? -0.213 15.304 4.650 1.00 70.81 366 ASP A O 1
ATOM 2892 N N . SER A 1 367 ? -1.647 15.691 2.950 1.00 83.19 367 SER A N 1
ATOM 2893 C CA . SER A 1 367 ? -2.763 16.164 3.781 1.00 83.19 367 SER A CA 1
ATOM 2894 C C . SER A 1 367 ? -3.718 15.069 4.267 1.00 83.19 367 SER A C 1
ATOM 2896 O O . SER A 1 367 ? -4.444 15.305 5.235 1.00 83.19 367 SER A O 1
ATOM 2898 N N . SER A 1 368 ? -3.702 13.877 3.656 1.00 92.00 368 SER A N 1
ATOM 2899 C CA . SER A 1 368 ? -4.644 12.802 3.994 1.00 92.00 368 SER A CA 1
ATOM 2900 C C . SER A 1 368 ? -4.438 12.252 5.409 1.00 92.00 368 SER A C 1
ATOM 2902 O O . SER A 1 368 ? -3.326 12.275 5.951 1.00 92.00 368 SER A O 1
ATOM 2904 N N . PHE A 1 369 ? -5.502 11.707 6.012 1.00 94.75 369 PHE A N 1
ATOM 2905 C CA . PHE A 1 369 ? -5.417 11.090 7.339 1.00 94.75 369 PHE A CA 1
ATOM 2906 C C . PHE A 1 369 ? -4.388 9.952 7.369 1.00 94.75 369 PHE A C 1
ATOM 2908 O O . PHE A 1 369 ? -3.583 9.878 8.296 1.00 94.75 369 PHE A O 1
ATOM 2915 N N . ALA A 1 370 ? -4.343 9.111 6.328 1.00 95.88 370 ALA A N 1
ATOM 2916 C CA . ALA A 1 370 ? -3.340 8.058 6.183 1.00 95.88 370 ALA A CA 1
ATOM 2917 C C . ALA A 1 370 ? -1.909 8.622 6.197 1.00 95.88 370 ALA A C 1
ATOM 2919 O O . ALA A 1 370 ? -1.047 8.085 6.892 1.00 95.88 370 ALA A O 1
ATOM 2920 N N . HIS A 1 371 ? -1.653 9.734 5.500 1.00 95.06 371 HIS A N 1
ATOM 2921 C CA . HIS A 1 371 ? -0.338 10.380 5.510 1.00 95.06 371 HIS A CA 1
ATOM 2922 C C . HIS A 1 371 ? 0.026 10.943 6.884 1.00 95.06 371 HIS A C 1
ATOM 2924 O O . HIS A 1 371 ? 1.159 10.781 7.341 1.00 95.06 371 HIS A O 1
ATOM 2930 N N . LYS A 1 372 ? -0.926 11.596 7.557 1.00 95.25 372 LYS A N 1
ATOM 2931 C CA . LYS A 1 372 ? -0.737 12.120 8.916 1.00 95.25 372 LYS A CA 1
ATOM 2932 C C . LYS A 1 372 ? -0.458 10.985 9.907 1.00 95.25 372 LYS A C 1
ATOM 2934 O O . LYS A 1 372 ? 0.460 11.097 10.715 1.00 95.25 372 LYS A O 1
ATOM 2939 N N . LEU A 1 373 ? -1.172 9.865 9.788 1.00 97.12 373 LEU A N 1
ATOM 2940 C CA . LEU A 1 373 ? -0.950 8.657 10.582 1.00 97.12 373 LEU A CA 1
ATOM 2941 C C . LEU A 1 373 ? 0.433 8.052 10.349 1.00 97.12 373 LEU A C 1
ATOM 2943 O O . LEU A 1 373 ? 1.157 7.814 11.315 1.00 97.12 373 LEU A O 1
ATOM 2947 N N . ALA A 1 374 ? 0.841 7.888 9.091 1.00 97.44 374 ALA A N 1
ATOM 2948 C CA . ALA A 1 374 ? 2.184 7.436 8.745 1.00 97.44 374 ALA A CA 1
ATOM 2949 C C . ALA A 1 374 ? 3.272 8.354 9.333 1.00 97.44 374 ALA A C 1
ATOM 2951 O O . ALA A 1 374 ? 4.244 7.877 9.919 1.00 97.44 374 ALA A O 1
ATOM 2952 N N . LYS A 1 375 ? 3.085 9.680 9.252 1.00 96.44 375 LYS A N 1
ATOM 2953 C CA . LYS A 1 375 ? 3.999 10.669 9.849 1.00 96.44 375 LYS A CA 1
ATOM 2954 C C . LYS A 1 375 ? 4.087 10.532 11.372 1.00 96.44 375 LYS A C 1
ATOM 2956 O O . LYS A 1 375 ? 5.188 10.610 11.914 1.00 96.44 375 LYS A O 1
ATOM 2961 N N . GLU A 1 376 ? 2.975 10.310 12.073 1.00 97.75 376 GLU A N 1
ATOM 2962 C CA . GLU A 1 376 ? 2.993 10.109 13.530 1.00 97.75 376 GLU A CA 1
ATOM 2963 C C . GLU A 1 376 ? 3.682 8.798 13.948 1.00 97.75 376 GLU A C 1
ATOM 2965 O O . GLU A 1 376 ? 4.465 8.790 14.905 1.00 97.75 376 GLU A O 1
ATOM 2970 N N . PHE A 1 377 ? 3.478 7.698 13.214 1.00 98.06 377 PHE A N 1
ATOM 2971 C CA . PHE A 1 377 ? 4.242 6.464 13.443 1.00 98.06 377 PHE A CA 1
ATOM 2972 C C . PHE A 1 377 ? 5.738 6.683 13.191 1.00 98.06 377 PHE A C 1
ATOM 2974 O O . PHE A 1 377 ? 6.568 6.308 14.028 1.00 98.06 377 PHE A O 1
ATOM 2981 N N . ALA A 1 378 ? 6.083 7.384 12.109 1.00 97.56 378 ALA A N 1
ATOM 2982 C CA . ALA A 1 378 ? 7.463 7.692 11.765 1.00 97.56 378 ALA A CA 1
ATOM 2983 C C . ALA A 1 378 ? 8.169 8.535 12.841 1.00 97.56 378 ALA A C 1
ATOM 2985 O O . ALA A 1 378 ? 9.313 8.243 13.193 1.00 97.56 378 ALA A O 1
ATOM 2986 N N . LYS A 1 379 ? 7.481 9.517 13.447 1.00 96.69 379 LYS A N 1
ATOM 2987 C CA . LYS A 1 379 ? 7.989 10.279 14.609 1.00 96.69 379 LYS A CA 1
ATOM 2988 C C . LYS A 1 379 ? 8.316 9.382 15.806 1.00 96.69 379 LYS A C 1
ATOM 2990 O O . LYS A 1 379 ? 9.245 9.665 16.558 1.00 96.69 379 LYS A O 1
ATOM 2995 N N . SER A 1 380 ? 7.577 8.285 15.979 1.00 96.62 380 SER A N 1
ATOM 2996 C CA . SER A 1 380 ? 7.853 7.262 16.998 1.00 96.62 380 SER A CA 1
ATOM 2997 C C . SER A 1 380 ? 8.917 6.239 16.575 1.00 96.62 380 SER A C 1
ATOM 2999 O O . SER A 1 380 ? 9.224 5.319 17.336 1.00 96.62 380 SER A O 1
ATOM 3001 N N . GLY A 1 381 ? 9.510 6.406 15.392 1.00 97.12 381 GLY A N 1
ATOM 3002 C CA . GLY A 1 381 ? 10.517 5.517 14.834 1.00 97.12 381 GLY A CA 1
ATOM 3003 C C . GLY A 1 381 ? 9.955 4.177 14.370 1.00 97.12 381 GLY A C 1
ATOM 3004 O O . GLY A 1 381 ? 10.635 3.165 14.515 1.00 97.12 381 GLY A O 1
ATOM 3005 N N . ILE A 1 382 ? 8.708 4.157 13.903 1.00 98.12 382 ILE A N 1
ATOM 3006 C CA . ILE A 1 382 ? 7.994 2.963 13.446 1.00 98.12 382 ILE A CA 1
ATOM 3007 C C . ILE A 1 382 ? 7.703 3.133 11.955 1.00 98.12 382 ILE A C 1
ATOM 3009 O O . ILE A 1 382 ? 7.127 4.144 11.554 1.00 98.12 382 ILE A O 1
ATOM 3013 N N . SER A 1 383 ? 8.105 2.152 11.153 1.00 98.31 383 SER A N 1
ATOM 3014 C CA . SER A 1 383 ? 7.779 2.096 9.726 1.00 98.31 383 SER A CA 1
ATOM 3015 C C . SER A 1 383 ? 6.353 1.574 9.532 1.00 98.31 383 SER A C 1
ATOM 3017 O O . SER A 1 383 ? 5.852 0.795 10.346 1.00 98.31 383 SER A O 1
ATOM 3019 N N . THR A 1 384 ? 5.687 1.971 8.453 1.00 98.56 384 THR A N 1
ATOM 3020 C CA . THR A 1 384 ? 4.296 1.576 8.197 1.00 98.56 384 THR A CA 1
ATOM 3021 C C . THR A 1 384 ? 4.040 1.245 6.740 1.00 98.56 384 THR A C 1
ATOM 3023 O O . THR A 1 384 ? 4.534 1.939 5.855 1.00 98.56 384 THR A O 1
ATOM 3026 N N . THR A 1 385 ? 3.153 0.283 6.503 1.00 98.56 385 THR A N 1
ATOM 3027 C CA . THR A 1 385 ? 2.440 0.137 5.230 1.00 98.56 385 THR A CA 1
ATOM 3028 C C . THR A 1 385 ? 0.958 0.388 5.482 1.00 98.56 385 THR A C 1
ATOM 3030 O O . THR A 1 385 ? 0.322 -0.406 6.166 1.00 98.56 385 THR A O 1
ATOM 3033 N N . ILE A 1 386 ? 0.403 1.494 4.982 1.00 98.56 386 ILE A N 1
ATOM 3034 C CA . ILE A 1 386 ? -1.005 1.865 5.204 1.00 98.56 386 ILE A CA 1
ATOM 3035 C C . ILE A 1 386 ? -1.797 1.698 3.910 1.00 98.56 386 ILE A C 1
ATOM 3037 O O . ILE A 1 386 ? -1.494 2.350 2.916 1.00 98.56 386 ILE A O 1
ATOM 3041 N N . ILE A 1 387 ? -2.833 0.864 3.941 1.00 98.31 387 ILE A N 1
ATOM 3042 C CA . ILE A 1 387 ? -3.772 0.626 2.843 1.00 98.31 387 ILE A CA 1
ATOM 3043 C C . ILE A 1 387 ? -5.063 1.389 3.146 1.00 98.31 387 ILE A C 1
ATOM 3045 O O . ILE A 1 387 ? -5.705 1.135 4.167 1.00 98.31 387 ILE A O 1
ATOM 3049 N N . ALA A 1 388 ? -5.438 2.335 2.288 1.00 97.50 388 ALA A N 1
ATOM 3050 C CA . ALA A 1 388 ? -6.556 3.247 2.523 1.00 97.50 388 ALA A CA 1
ATOM 3051 C C . ALA A 1 388 ? -7.259 3.649 1.216 1.00 97.50 388 ALA A C 1
ATOM 3053 O O . ALA A 1 388 ? -6.643 3.680 0.154 1.00 97.50 388 ALA A O 1
ATOM 3054 N N . SER A 1 389 ? -8.543 4.003 1.293 1.00 95.88 389 SER A N 1
ATOM 3055 C CA . SER A 1 389 ? -9.321 4.482 0.140 1.00 95.88 389 SER A CA 1
ATOM 3056 C C . SER A 1 389 ? -9.271 6.008 0.016 1.00 95.88 389 SER A C 1
ATOM 3058 O O . SER A 1 389 ? -9.375 6.712 1.022 1.00 95.88 389 SER A O 1
ATOM 3060 N N . ASP A 1 390 ? -9.164 6.539 -1.206 1.00 94.06 390 ASP A N 1
ATOM 3061 C CA . ASP A 1 390 ? -9.370 7.972 -1.488 1.00 94.06 390 ASP A CA 1
ATOM 3062 C C . ASP A 1 390 ? -10.847 8.345 -1.728 1.00 94.06 390 ASP A C 1
ATOM 3064 O O . ASP A 1 390 ? -11.179 9.525 -1.872 1.00 94.06 390 ASP A O 1
ATOM 3068 N N . LYS A 1 391 ? -11.751 7.358 -1.686 1.00 94.69 391 LYS A N 1
ATOM 3069 C CA . LYS A 1 391 ? -13.211 7.522 -1.763 1.00 94.69 391 LYS A CA 1
ATOM 3070 C C . LYS A 1 391 ? -13.911 7.028 -0.496 1.00 94.69 391 LYS A C 1
ATOM 3072 O O . LYS A 1 391 ? -13.291 6.510 0.436 1.00 94.69 391 LYS A O 1
ATOM 3077 N N . ALA A 1 392 ? -15.232 7.184 -0.463 1.00 93.69 392 ALA A N 1
ATOM 3078 C CA . ALA A 1 392 ? -16.071 6.577 0.561 1.00 93.69 392 ALA A CA 1
ATOM 3079 C C . ALA A 1 392 ? -15.879 5.049 0.600 1.00 93.69 392 ALA A C 1
ATOM 3081 O O . ALA A 1 392 ? -15.771 4.401 -0.439 1.00 93.69 392 ALA A O 1
ATOM 3082 N N . VAL A 1 393 ? -15.834 4.497 1.811 1.00 94.50 393 VAL A N 1
ATOM 3083 C CA . VAL A 1 393 ? -15.744 3.055 2.069 1.00 94.50 393 VAL A CA 1
ATOM 3084 C C . VAL A 1 393 ? -17.145 2.543 2.376 1.00 94.50 393 VAL A C 1
ATOM 3086 O O . VAL A 1 393 ? -17.861 3.127 3.192 1.00 94.50 393 VAL A O 1
ATOM 3089 N N . MET A 1 394 ? -17.550 1.454 1.727 1.00 95.62 394 MET A N 1
ATOM 3090 C CA . MET A 1 394 ? -18.868 0.860 1.929 1.00 95.62 394 MET A CA 1
ATOM 3091 C C . MET A 1 394 ? -18.877 0.028 3.207 1.00 95.62 394 MET A C 1
ATOM 3093 O O . MET A 1 394 ? -18.091 -0.904 3.363 1.00 95.62 394 MET A O 1
ATOM 3097 N N . ARG A 1 395 ? -19.775 0.358 4.135 1.00 94.00 395 ARG A N 1
ATOM 3098 C CA . ARG A 1 395 ? -19.931 -0.376 5.398 1.00 94.00 395 ARG A CA 1
ATOM 3099 C C . ARG A 1 395 ? -20.551 -1.749 5.157 1.00 94.00 395 ARG A C 1
ATOM 3101 O O . ARG A 1 395 ? -21.378 -1.907 4.262 1.00 94.00 395 ARG A O 1
ATOM 3108 N N . PHE A 1 396 ? -20.204 -2.714 6.000 1.00 97.06 396 PHE A N 1
ATOM 3109 C CA . PHE A 1 396 ? -20.741 -4.070 5.942 1.00 97.06 396 PHE A CA 1
ATOM 3110 C C . PHE A 1 396 ? -20.812 -4.701 7.336 1.00 97.06 396 PHE A C 1
ATOM 3112 O O . PHE A 1 396 ? -20.172 -4.224 8.268 1.00 97.06 396 PHE A O 1
ATOM 3119 N N . GLY A 1 397 ? -21.628 -5.745 7.474 1.00 97.25 397 GLY A N 1
ATOM 3120 C CA . GLY A 1 397 ? -21.671 -6.613 8.653 1.00 97.25 397 GLY A CA 1
ATOM 3121 C C . GLY A 1 397 ? -21.142 -8.011 8.334 1.00 97.25 397 GLY A C 1
ATOM 3122 O O . GLY A 1 397 ? -20.507 -8.225 7.296 1.00 97.25 397 GLY A O 1
ATOM 3123 N N . THR A 1 398 ? -21.422 -8.984 9.200 1.00 97.56 398 THR A N 1
ATOM 3124 C CA . THR A 1 398 ? -20.941 -10.370 9.047 1.00 97.56 398 THR A CA 1
ATOM 3125 C C . THR A 1 398 ? -21.512 -11.074 7.814 1.00 97.56 398 THR A C 1
ATOM 3127 O O . THR A 1 398 ? -20.897 -12.011 7.316 1.00 97.56 398 THR A O 1
ATOM 3130 N N . GLY A 1 399 ? -22.611 -10.579 7.228 1.00 97.25 399 GLY A N 1
ATOM 3131 C CA . GLY A 1 399 ? -23.160 -11.091 5.967 1.00 97.25 399 GLY A CA 1
ATOM 3132 C C . GLY A 1 399 ? -22.247 -10.898 4.746 1.00 97.25 399 GLY A C 1
ATOM 3133 O O . GLY A 1 399 ? -22.480 -11.503 3.698 1.00 97.25 399 GLY A O 1
ATOM 3134 N N . ALA A 1 400 ? -21.200 -10.073 4.864 1.00 97.62 400 ALA A N 1
ATOM 3135 C CA . ALA A 1 400 ? -20.152 -9.962 3.851 1.00 97.62 400 ALA A CA 1
ATOM 3136 C C . ALA A 1 400 ? -19.140 -11.120 3.890 1.00 97.62 400 ALA A C 1
ATOM 3138 O O . ALA A 1 400 ? -18.401 -11.299 2.922 1.00 97.62 400 ALA A O 1
ATOM 3139 N N . ILE A 1 401 ? -19.108 -11.908 4.972 1.00 97.69 401 ILE A N 1
ATOM 3140 C CA . ILE A 1 401 ? -18.218 -13.062 5.101 1.00 97.69 401 ILE A CA 1
ATOM 3141 C C . ILE A 1 401 ? -18.759 -14.194 4.222 1.00 97.69 401 ILE A C 1
ATOM 3143 O O . ILE A 1 401 ? -19.862 -14.704 4.420 1.00 97.69 401 ILE A O 1
ATOM 3147 N N . ARG A 1 402 ? -17.972 -14.599 3.228 1.00 96.50 402 ARG A N 1
ATOM 3148 C CA . ARG A 1 402 ? -18.260 -15.689 2.289 1.00 96.50 402 ARG A CA 1
ATOM 3149 C C . ARG A 1 402 ? -17.088 -16.647 2.359 1.00 96.50 402 ARG A C 1
ATOM 3151 O O . ARG A 1 402 ? -15.964 -16.197 2.214 1.00 96.50 402 ARG A O 1
ATOM 3158 N N . GLU A 1 403 ? -17.321 -17.936 2.594 1.00 94.12 403 GLU A N 1
ATOM 3159 C CA . GLU A 1 403 ? -16.227 -18.926 2.655 1.00 94.12 403 GLU A CA 1
ATOM 3160 C C . GLU A 1 403 ? -15.099 -18.518 3.632 1.00 94.12 403 GLU A C 1
ATOM 3162 O O . GLU A 1 403 ? -13.921 -18.682 3.337 1.00 94.12 403 GLU A O 1
ATOM 3167 N N . GLN A 1 404 ? -15.465 -17.955 4.795 1.00 93.69 404 GLN A N 1
ATOM 3168 C CA . GLN A 1 404 ? -14.532 -17.466 5.830 1.00 93.69 404 GLN A CA 1
ATOM 3169 C C . GLN A 1 404 ? -13.605 -16.315 5.388 1.00 93.69 404 GLN A C 1
ATOM 3171 O O . GLN A 1 404 ? -12.571 -16.072 6.006 1.00 93.69 404 GLN A O 1
ATOM 3176 N N . GLN A 1 405 ? -13.977 -15.580 4.341 1.00 97.06 405 GLN A N 1
ATOM 3177 C CA . GLN A 1 405 ? -13.236 -14.418 3.854 1.00 97.06 405 GLN A CA 1
ATOM 3178 C C . GLN A 1 405 ? -14.170 -13.252 3.522 1.00 97.06 405 GLN A C 1
ATOM 3180 O O . GLN A 1 405 ? -15.371 -13.429 3.314 1.00 97.06 405 GLN A O 1
ATOM 3185 N N . ILE A 1 406 ? -13.609 -12.047 3.456 1.00 98.19 406 ILE A N 1
ATOM 3186 C CA . ILE A 1 406 ? -14.298 -10.840 2.991 1.00 98.19 406 ILE A CA 1
ATOM 3187 C C . ILE A 1 406 ? -13.534 -10.304 1.788 1.00 98.19 406 ILE A C 1
ATOM 3189 O O . ILE A 1 406 ? -12.351 -9.999 1.902 1.00 98.19 406 ILE A O 1
ATOM 3193 N N . GLU A 1 407 ? -14.209 -10.154 0.651 1.00 97.25 407 GLU A N 1
ATOM 3194 C CA . GLU A 1 407 ? -13.642 -9.531 -0.546 1.00 97.25 407 GLU A CA 1
ATOM 3195 C C . GLU A 1 407 ? -14.098 -8.077 -0.651 1.00 97.25 407 GLU A C 1
ATOM 3197 O O . GLU A 1 407 ? -15.295 -7.784 -0.743 1.00 97.25 407 GLU A O 1
ATOM 3202 N N . PHE A 1 408 ? -13.137 -7.157 -0.625 1.00 97.31 408 PHE A N 1
ATOM 3203 C CA . PHE A 1 408 ? -13.406 -5.740 -0.803 1.00 97.31 408 PHE A CA 1
ATOM 3204 C C . PHE A 1 408 ? -13.734 -5.428 -2.265 1.00 97.31 408 PHE A C 1
ATOM 3206 O O . PHE A 1 408 ? -13.110 -5.933 -3.197 1.00 97.31 408 PHE A O 1
ATOM 3213 N N . SER A 1 409 ? -14.746 -4.589 -2.452 1.00 94.94 409 SER A N 1
ATOM 3214 C CA . SER A 1 409 ? -15.306 -4.170 -3.732 1.00 94.94 409 SER A CA 1
ATOM 3215 C C . SER A 1 409 ? -15.980 -2.802 -3.591 1.00 94.94 409 SER A C 1
ATOM 3217 O O . SER A 1 409 ? -16.114 -2.253 -2.498 1.00 94.94 409 SER A O 1
ATOM 3219 N N . ASN A 1 410 ? -16.534 -2.283 -4.686 1.00 91.00 410 ASN A N 1
ATOM 3220 C CA . ASN A 1 410 ? -17.368 -1.078 -4.660 1.00 91.00 410 ASN A CA 1
ATOM 3221 C C . ASN A 1 410 ? -18.690 -1.221 -3.870 1.00 91.00 410 ASN A C 1
ATOM 3223 O O . ASN A 1 410 ? -19.414 -0.238 -3.725 1.00 91.00 410 ASN A O 1
ATOM 3227 N N . LYS A 1 411 ? -19.028 -2.420 -3.371 1.00 95.00 411 LYS A N 1
ATOM 3228 C CA . LYS A 1 411 ? -20.210 -2.683 -2.528 1.00 95.00 411 LYS A CA 1
ATOM 3229 C C . LYS A 1 411 ? -19.864 -3.059 -1.087 1.00 95.00 411 LYS A C 1
ATOM 3231 O O . LYS A 1 411 ? -20.738 -2.998 -0.229 1.00 95.00 411 LYS A O 1
ATOM 3236 N N . VAL A 1 412 ? -18.621 -3.457 -0.822 1.00 95.94 412 VAL A N 1
ATOM 3237 C CA . VAL A 1 412 ? -18.153 -3.964 0.476 1.00 95.94 412 VAL A CA 1
ATOM 3238 C C . VAL A 1 412 ? -16.746 -3.425 0.700 1.00 95.94 412 VAL A C 1
ATOM 3240 O O . VAL A 1 412 ? -15.830 -3.798 -0.016 1.00 95.94 412 VAL A O 1
ATOM 3243 N N . GLY A 1 413 ? -16.537 -2.565 1.690 1.00 96.19 413 GLY A N 1
ATOM 3244 C CA . GLY A 1 413 ? -15.209 -2.043 1.996 1.00 96.19 413 GLY A CA 1
ATOM 3245 C C . GLY A 1 413 ? -14.700 -1.068 0.935 1.00 96.19 413 GLY A C 1
ATOM 3246 O O . GLY A 1 413 ? -15.336 -0.043 0.677 1.00 96.19 413 GLY A O 1
ATOM 3247 N N . MET A 1 414 ? -13.514 -1.342 0.391 1.00 96.56 414 MET A N 1
ATOM 3248 C CA . MET A 1 414 ? -12.806 -0.444 -0.526 1.00 96.56 414 MET A CA 1
ATOM 3249 C C . MET A 1 414 ? -12.957 -0.888 -1.982 1.00 96.56 414 MET A C 1
ATOM 3251 O O . MET A 1 414 ? -12.731 -2.048 -2.315 1.00 96.56 414 MET A O 1
ATOM 3255 N N . ASP A 1 415 ? -13.263 0.063 -2.861 1.00 94.81 415 ASP A N 1
ATOM 3256 C CA . ASP A 1 415 ? -13.194 -0.134 -4.308 1.00 94.81 415 ASP A CA 1
ATOM 3257 C C . ASP A 1 415 ? -11.717 -0.229 -4.756 1.00 94.81 415 ASP A C 1
ATOM 3259 O O . ASP A 1 415 ? -10.967 0.707 -4.455 1.00 94.81 415 ASP A O 1
ATOM 3263 N N . PRO A 1 416 ? -11.289 -1.300 -5.463 1.00 91.56 416 PRO A N 1
ATOM 3264 C CA . PRO A 1 416 ? -9.908 -1.482 -5.927 1.00 91.56 416 PRO A CA 1
ATOM 3265 C C . PRO A 1 416 ? -9.306 -0.260 -6.631 1.00 91.56 416 PRO A C 1
ATOM 3267 O O . PRO A 1 416 ? -8.176 0.127 -6.330 1.00 91.56 416 PRO A O 1
ATOM 3270 N N . ASP A 1 417 ? -10.086 0.414 -7.484 1.00 88.31 417 ASP A N 1
ATOM 3271 C CA . ASP A 1 417 ? -9.640 1.592 -8.246 1.00 88.31 417 ASP A CA 1
ATOM 3272 C C . ASP A 1 417 ? -9.373 2.822 -7.350 1.00 88.31 417 ASP A C 1
ATOM 3274 O O . ASP A 1 417 ? -8.801 3.824 -7.786 1.00 88.31 417 ASP A O 1
ATOM 3278 N N . SER A 1 418 ? -9.820 2.771 -6.093 1.00 92.88 418 SER A N 1
ATOM 3279 C CA . SER A 1 418 ? -9.729 3.862 -5.110 1.00 92.88 418 SER A CA 1
ATOM 3280 C C . SER A 1 418 ? -8.708 3.570 -4.001 1.00 92.88 418 SER A C 1
ATOM 3282 O O . SER A 1 418 ? -8.468 4.410 -3.128 1.00 92.88 418 SER A O 1
ATOM 3284 N N . VAL A 1 419 ? -8.089 2.383 -4.014 1.00 94.56 419 VAL A N 1
ATOM 3285 C CA . VAL A 1 419 ? -7.089 1.976 -3.022 1.00 94.56 419 VAL A CA 1
ATOM 3286 C C . VAL A 1 419 ? -5.760 2.686 -3.276 1.00 94.56 419 VAL A C 1
ATOM 3288 O O . VAL A 1 419 ? -5.205 2.671 -4.374 1.00 94.56 419 VAL A O 1
ATOM 3291 N N . ASN A 1 420 ? -5.220 3.261 -2.209 1.00 94.81 420 ASN A N 1
ATOM 3292 C CA . ASN A 1 420 ? -3.878 3.810 -2.121 1.00 94.81 420 ASN A CA 1
ATOM 3293 C C . ASN A 1 420 ? -3.104 3.056 -1.035 1.00 94.81 420 ASN A C 1
ATOM 3295 O O . ASN A 1 420 ? -3.643 2.740 0.028 1.00 94.81 420 ASN A O 1
ATOM 3299 N N . VAL A 1 421 ? -1.825 2.815 -1.290 1.00 96.50 421 VAL A N 1
ATOM 3300 C CA . VAL A 1 421 ? -0.890 2.173 -0.370 1.00 96.50 421 VAL A CA 1
ATOM 3301 C C . VAL A 1 421 ? 0.236 3.152 -0.081 1.00 96.50 421 VAL A C 1
ATOM 3303 O O . VAL A 1 421 ? 0.914 3.616 -0.996 1.00 96.50 421 VAL A O 1
ATOM 3306 N N . LEU A 1 422 ? 0.415 3.491 1.190 1.00 97.06 422 LEU A N 1
ATOM 3307 C CA . LEU A 1 422 ? 1.464 4.379 1.665 1.00 97.06 422 LEU A CA 1
ATOM 3308 C C . LEU A 1 422 ? 2.536 3.536 2.351 1.00 97.06 422 LEU A C 1
ATOM 3310 O O . LEU A 1 422 ? 2.291 2.968 3.415 1.00 97.06 422 LEU A O 1
ATOM 3314 N N . PHE A 1 423 ? 3.722 3.478 1.757 1.00 97.00 423 PHE A N 1
ATOM 3315 C CA . PHE A 1 423 ? 4.897 2.857 2.354 1.00 97.00 423 PHE A CA 1
ATOM 3316 C C . PHE A 1 423 ? 5.756 3.926 3.009 1.00 97.00 423 PHE A C 1
ATOM 3318 O O . PHE A 1 423 ? 6.314 4.775 2.315 1.00 97.00 423 PHE A O 1
ATOM 3325 N N . THR A 1 424 ? 5.893 3.869 4.326 1.00 97.38 424 THR A N 1
ATOM 3326 C CA . THR A 1 424 ? 6.727 4.792 5.091 1.00 97.38 424 THR A CA 1
ATOM 3327 C C . THR A 1 424 ? 7.830 4.029 5.791 1.00 97.38 424 THR A C 1
ATOM 3329 O O . THR A 1 424 ? 7.575 3.259 6.715 1.00 97.38 424 THR A O 1
ATOM 3332 N N . ASP A 1 425 ? 9.063 4.284 5.369 1.00 96.19 425 ASP A N 1
ATOM 3333 C CA . ASP A 1 425 ? 10.256 3.782 6.040 1.00 96.19 425 ASP A CA 1
ATOM 3334 C C . ASP A 1 425 ? 10.795 4.794 7.025 1.00 96.19 425 ASP A C 1
ATOM 3336 O O . ASP A 1 425 ? 10.828 5.989 6.731 1.00 96.19 425 ASP A O 1
ATOM 3340 N N . VAL A 1 426 ? 11.304 4.297 8.147 1.00 96.50 426 VAL A N 1
ATOM 3341 C CA . VAL A 1 426 ? 12.151 5.061 9.053 1.00 96.50 426 VAL A CA 1
ATOM 3342 C C . VAL A 1 426 ? 13.554 4.474 9.061 1.00 96.50 426 VAL A C 1
ATOM 3344 O O . VAL A 1 426 ? 13.752 3.311 9.406 1.00 96.50 426 VAL A O 1
ATOM 3347 N N . ASP A 1 427 ? 14.544 5.304 8.743 1.00 91.19 427 ASP A N 1
ATOM 3348 C CA . ASP A 1 427 ? 15.946 4.948 8.925 1.00 91.19 427 ASP A CA 1
ATOM 3349 C C . ASP A 1 427 ? 16.268 4.906 10.432 1.00 91.19 427 ASP A C 1
ATOM 3351 O O . ASP A 1 427 ? 16.179 5.937 11.113 1.00 91.19 427 ASP A O 1
ATOM 3355 N N . PRO A 1 428 ? 16.672 3.746 10.984 1.00 84.25 428 PRO A N 1
ATOM 3356 C CA . PRO A 1 428 ? 16.931 3.607 12.413 1.00 84.25 428 PRO A CA 1
ATOM 3357 C C . PRO A 1 428 ? 18.120 4.451 12.895 1.00 84.25 428 PRO A C 1
ATOM 3359 O O . PRO A 1 428 ? 18.205 4.752 14.086 1.00 84.25 428 PRO A O 1
ATOM 3362 N N . THR A 1 429 ? 19.025 4.843 11.993 1.00 85.81 429 THR A N 1
ATOM 3363 C CA . THR A 1 429 ? 20.238 5.607 12.312 1.00 85.81 429 THR A CA 1
ATOM 3364 C C . THR A 1 429 ? 20.001 7.112 12.272 1.00 85.81 429 THR A C 1
ATOM 3366 O O . THR A 1 429 ? 20.434 7.827 13.174 1.00 85.81 429 THR A O 1
ATOM 3369 N N . THR A 1 430 ? 19.276 7.604 11.265 1.00 88.88 430 THR A N 1
ATOM 3370 C CA . THR A 1 430 ? 19.056 9.047 11.075 1.00 88.88 430 THR A CA 1
ATOM 3371 C C . THR A 1 430 ? 17.701 9.529 11.579 1.00 88.88 430 THR A C 1
ATOM 3373 O O . THR A 1 430 ? 17.491 10.736 11.685 1.00 88.88 430 THR A O 1
ATOM 3376 N N . SER A 1 431 ? 16.772 8.615 11.888 1.00 86.56 431 SER A N 1
ATOM 3377 C CA . SER A 1 431 ? 15.358 8.912 12.175 1.00 86.56 431 SER A CA 1
ATOM 3378 C C . SER A 1 431 ? 14.654 9.703 11.062 1.00 86.56 431 SER A C 1
ATOM 3380 O O . SER A 1 431 ? 13.568 10.243 11.274 1.00 86.56 431 SER A O 1
ATOM 3382 N N . LYS A 1 432 ? 15.258 9.785 9.867 1.00 92.56 432 LYS A N 1
ATOM 3383 C CA . LYS A 1 432 ? 14.600 10.329 8.682 1.00 92.56 432 LYS A CA 1
ATOM 3384 C C . LYS A 1 432 ? 13.582 9.318 8.187 1.00 92.56 432 LYS A C 1
ATOM 3386 O O . LYS A 1 432 ? 13.826 8.113 8.240 1.00 92.56 432 LYS A O 1
ATOM 3391 N N . SER A 1 433 ? 12.463 9.827 7.688 1.00 93.81 433 SER A N 1
ATOM 3392 C CA . SER A 1 433 ? 11.442 9.005 7.056 1.00 93.81 433 SER A CA 1
ATOM 3393 C C . SER A 1 433 ? 11.210 9.403 5.612 1.00 93.81 433 SER A C 1
ATOM 3395 O O . SER A 1 433 ? 11.387 10.561 5.227 1.00 93.81 433 SER A O 1
ATOM 3397 N N . THR A 1 434 ? 10.827 8.415 4.815 1.00 93.69 434 THR A N 1
ATOM 3398 C CA . THR A 1 434 ? 10.444 8.581 3.415 1.00 93.69 434 THR A CA 1
ATOM 3399 C C . THR A 1 434 ? 9.122 7.877 3.195 1.00 93.69 434 THR A C 1
ATOM 3401 O O . THR A 1 434 ? 9.002 6.706 3.552 1.00 93.69 434 THR A O 1
ATOM 3404 N N . THR A 1 435 ? 8.161 8.575 2.589 1.00 92.56 435 THR A N 1
ATOM 3405 C CA . THR A 1 435 ? 6.860 8.002 2.234 1.00 92.56 435 THR A CA 1
ATOM 3406 C C . THR A 1 435 ? 6.718 7.902 0.723 1.00 92.56 435 THR A C 1
ATOM 3408 O O . THR A 1 435 ? 6.963 8.868 0.003 1.00 92.56 435 THR A O 1
ATOM 3411 N N . LEU A 1 436 ? 6.300 6.730 0.256 1.00 91.19 436 LEU A N 1
ATOM 3412 C CA . LEU A 1 436 ? 5.942 6.439 -1.125 1.00 91.19 436 LEU A CA 1
ATOM 3413 C C . LEU A 1 436 ? 4.456 6.089 -1.185 1.00 91.19 436 LEU A C 1
ATOM 3415 O O . LEU A 1 436 ? 4.004 5.231 -0.433 1.00 91.19 436 LEU A O 1
ATOM 3419 N N . VAL A 1 437 ? 3.715 6.718 -2.096 1.00 90.25 437 VAL A N 1
ATOM 3420 C CA . VAL A 1 437 ? 2.304 6.396 -2.350 1.00 90.25 437 VAL A CA 1
ATOM 3421 C C . VAL A 1 437 ? 2.195 5.614 -3.653 1.00 90.25 437 VAL A C 1
ATOM 3423 O O . VAL A 1 437 ? 2.765 6.021 -4.664 1.00 90.25 437 VAL A O 1
ATOM 3426 N N . TYR A 1 438 ? 1.456 4.510 -3.633 1.00 89.50 438 TYR A N 1
ATOM 3427 C CA . TYR A 1 438 ? 1.227 3.645 -4.785 1.00 89.50 438 TYR A CA 1
ATOM 3428 C C . TYR A 1 438 ? -0.251 3.251 -4.898 1.00 89.50 438 TYR A C 1
ATOM 3430 O O . TYR A 1 438 ? -0.916 3.038 -3.888 1.00 89.50 438 TYR A O 1
ATOM 3438 N N . LYS A 1 439 ? -0.769 3.142 -6.126 1.00 90.38 439 LYS A N 1
ATOM 3439 C CA . LYS A 1 439 ? -2.136 2.685 -6.412 1.00 90.38 439 LYS A CA 1
ATOM 3440 C C . LYS A 1 439 ? -2.073 1.310 -7.086 1.00 90.38 439 LYS A C 1
ATOM 3442 O O . LYS A 1 439 ? -1.776 1.266 -8.278 1.00 90.38 439 LYS A O 1
ATOM 3447 N N . PRO A 1 440 ? -2.317 0.207 -6.356 1.00 87.38 440 PRO A N 1
ATOM 3448 C CA . PRO A 1 440 ? -2.152 -1.137 -6.907 1.00 87.38 440 PRO A CA 1
ATOM 3449 C C . PRO A 1 440 ? -3.268 -1.540 -7.875 1.00 87.38 440 PRO A C 1
ATOM 3451 O O . PRO A 1 440 ? -3.042 -2.380 -8.735 1.00 87.38 440 PRO A O 1
ATOM 3454 N N . ASN A 1 441 ? -4.465 -0.957 -7.739 1.00 87.00 441 ASN A N 1
ATOM 3455 C CA . ASN A 1 441 ? -5.674 -1.414 -8.426 1.00 87.00 441 ASN A CA 1
ATOM 3456 C C . ASN A 1 441 ? -5.911 -2.935 -8.292 1.00 87.00 441 ASN A C 1
ATOM 3458 O O . ASN A 1 441 ? -6.142 -3.649 -9.267 1.00 87.00 441 ASN A O 1
ATOM 3462 N N . GLU A 1 442 ? -5.806 -3.443 -7.064 1.00 87.38 442 GLU A N 1
ATOM 3463 C CA . GLU A 1 442 ? -6.057 -4.843 -6.725 1.00 87.38 442 GLU A CA 1
ATOM 3464 C C . GLU A 1 442 ? -7.174 -4.925 -5.679 1.00 87.38 442 GLU A C 1
ATOM 3466 O O . GLU A 1 442 ? -7.271 -4.087 -4.779 1.00 87.38 442 GLU A O 1
ATOM 3471 N N . ALA A 1 443 ? -8.023 -5.944 -5.797 1.00 91.38 443 ALA A N 1
ATOM 3472 C CA . ALA A 1 443 ? -9.007 -6.275 -4.780 1.00 91.38 443 ALA A CA 1
ATOM 3473 C C . ALA A 1 443 ? -8.312 -6.852 -3.547 1.00 91.38 443 ALA A C 1
ATOM 3475 O O . ALA A 1 443 ? -7.390 -7.664 -3.658 1.00 91.38 443 ALA A O 1
ATOM 3476 N N . ILE A 1 444 ? -8.777 -6.434 -2.372 1.00 96.50 444 ILE A N 1
ATOM 3477 C CA . ILE A 1 444 ? -8.257 -6.875 -1.080 1.00 96.50 444 ILE A CA 1
ATOM 3478 C C . ILE A 1 444 ? -9.195 -7.949 -0.544 1.00 96.50 444 ILE A C 1
ATOM 3480 O O . ILE A 1 444 ? -10.397 -7.726 -0.424 1.00 96.50 444 ILE A O 1
ATOM 3484 N N . GLN A 1 445 ? -8.649 -9.100 -0.186 1.00 97.38 445 GLN A N 1
ATOM 3485 C CA . GLN A 1 445 ? -9.355 -10.149 0.531 1.00 97.38 445 GLN A CA 1
ATOM 3486 C C . GLN A 1 445 ? -8.816 -10.246 1.954 1.00 97.38 445 GLN A C 1
ATOM 3488 O O . GLN A 1 445 ? -7.611 -10.370 2.169 1.00 97.38 445 GLN A O 1
ATOM 3493 N N . VAL A 1 446 ? -9.717 -10.195 2.928 1.00 97.94 446 VAL A N 1
ATOM 3494 C CA . VAL A 1 446 ? -9.425 -10.458 4.337 1.00 97.94 446 VAL A CA 1
ATOM 3495 C C . VAL A 1 446 ? -9.744 -11.921 4.610 1.00 97.94 446 VAL A C 1
ATOM 3497 O O . VAL A 1 446 ? -10.873 -12.352 4.386 1.00 97.94 446 VAL A O 1
ATOM 3500 N N . THR A 1 447 ? -8.759 -12.676 5.082 1.00 97.06 447 THR A N 1
ATOM 3501 C CA . THR A 1 447 ? -8.849 -14.125 5.303 1.00 97.06 447 THR A CA 1
ATOM 3502 C C . THR A 1 447 ? -8.325 -14.499 6.686 1.00 97.06 447 THR A C 1
ATOM 3504 O O . THR A 1 447 ? -7.612 -13.717 7.317 1.00 97.06 447 THR A O 1
ATOM 3507 N N . ALA A 1 448 ? -8.544 -15.747 7.098 1.00 95.44 448 ALA A N 1
ATOM 3508 C CA . ALA A 1 448 ? -7.954 -16.318 8.308 1.00 95.44 448 ALA A CA 1
ATOM 3509 C C . ALA A 1 448 ? -6.413 -16.338 8.316 1.00 95.44 448 ALA A C 1
ATOM 3511 O O . ALA A 1 448 ? -5.819 -16.664 9.336 1.00 95.44 448 ALA A O 1
ATOM 3512 N N . ASN A 1 449 ? -5.752 -16.009 7.198 1.00 93.88 449 ASN A N 1
ATOM 3513 C CA . ASN A 1 449 ? -4.295 -15.902 7.089 1.00 93.88 449 ASN A CA 1
ATOM 3514 C C . ASN A 1 449 ? -3.800 -14.451 6.926 1.00 93.88 449 ASN A C 1
ATOM 3516 O O . ASN A 1 449 ? -2.606 -14.226 6.752 1.00 93.88 449 ASN A O 1
ATOM 3520 N N . GLY A 1 450 ? -4.685 -13.456 7.032 1.00 95.56 450 GLY A N 1
ATOM 3521 C CA . GLY A 1 450 ? -4.361 -12.048 6.813 1.00 95.56 450 GLY A CA 1
ATOM 3522 C C . GLY A 1 450 ? -4.881 -11.551 5.467 1.00 95.56 450 GLY A C 1
ATOM 3523 O O . GLY A 1 450 ? -5.996 -11.893 5.062 1.00 95.56 450 GLY A O 1
ATOM 3524 N N . LEU A 1 451 ? -4.099 -10.707 4.792 1.00 97.25 451 LEU A N 1
ATOM 3525 C CA . LEU A 1 451 ? -4.507 -10.059 3.544 1.00 97.25 451 LEU A CA 1
ATOM 3526 C C . LEU A 1 451 ? -4.069 -10.863 2.318 1.00 97.25 451 LEU A C 1
ATOM 3528 O O . LEU A 1 451 ? -2.937 -11.327 2.254 1.00 97.25 451 LEU A O 1
ATOM 3532 N N . VAL A 1 452 ? -4.945 -10.969 1.326 1.00 95.75 452 VAL A N 1
ATOM 3533 C CA . VAL A 1 452 ? -4.640 -11.504 -0.006 1.00 95.75 452 VAL A CA 1
ATOM 3534 C C . VAL A 1 452 ? -5.040 -10.458 -1.039 1.00 95.75 452 VAL A C 1
ATOM 3536 O O . VAL A 1 452 ? -6.069 -9.804 -0.890 1.00 95.75 452 VAL A O 1
ATOM 3539 N N . PHE A 1 453 ? -4.243 -10.296 -2.091 1.00 94.12 453 PHE A N 1
ATOM 3540 C CA . PHE A 1 453 ? -4.485 -9.288 -3.122 1.00 94.12 453 PHE A CA 1
ATOM 3541 C C . PHE A 1 453 ? -4.710 -9.956 -4.474 1.00 94.12 453 PHE A C 1
ATOM 3543 O O . PHE A 1 453 ? -3.970 -10.865 -4.855 1.00 94.12 453 PHE A O 1
ATOM 3550 N N . ARG A 1 454 ? -5.762 -9.544 -5.187 1.00 87.31 454 ARG A N 1
ATOM 3551 C CA . ARG A 1 454 ? -6.143 -10.130 -6.478 1.00 87.31 454 ARG A CA 1
ATOM 3552 C C . ARG A 1 454 ? -6.332 -9.056 -7.533 1.00 87.31 454 ARG A C 1
ATOM 3554 O O . ARG A 1 454 ? -7.032 -8.073 -7.309 1.00 87.31 454 ARG A O 1
ATOM 3561 N N . SER A 1 455 ? -5.780 -9.280 -8.721 1.00 78.88 455 SER A N 1
ATOM 3562 C CA . SER A 1 455 ? -6.043 -8.398 -9.856 1.00 78.88 455 SER A CA 1
ATOM 3563 C C . SER A 1 455 ? -7.525 -8.483 -10.270 1.00 78.88 455 SER A C 1
ATOM 3565 O O . SER A 1 455 ? -8.049 -9.591 -10.428 1.00 78.88 455 SER A O 1
ATOM 3567 N N . PRO A 1 456 ? -8.205 -7.347 -10.513 1.00 65.62 456 PRO A N 1
ATOM 3568 C CA . PRO A 1 456 ? -9.638 -7.308 -10.833 1.00 65.62 456 PRO A CA 1
ATOM 3569 C C . PRO A 1 456 ? -9.993 -7.990 -12.171 1.00 65.62 456 PRO A C 1
ATOM 3571 O O . PRO A 1 456 ? -11.151 -8.313 -12.425 1.00 65.62 456 PRO A O 1
ATOM 3574 N N . VAL A 1 457 ? -9.000 -8.268 -13.023 1.00 52.44 457 VAL A N 1
ATOM 3575 C CA . VAL A 1 457 ? -9.171 -8.723 -14.417 1.00 52.44 457 VAL A CA 1
ATOM 3576 C C . VAL A 1 457 ? -9.586 -10.206 -14.554 1.00 52.44 457 VAL A C 1
ATOM 3578 O O . VAL A 1 457 ? -9.960 -10.649 -15.639 1.00 52.44 457 VAL A O 1
ATOM 3581 N N . VAL A 1 458 ? -9.610 -11.008 -13.482 1.00 47.31 458 VAL A N 1
ATOM 3582 C CA . VAL A 1 458 ? -9.810 -12.471 -13.617 1.00 47.31 458 VAL A CA 1
ATOM 3583 C C . VAL A 1 458 ? -11.286 -12.916 -13.716 1.00 47.31 458 VAL A C 1
ATOM 3585 O O . VAL A 1 458 ? -11.552 -14.045 -14.128 1.00 47.31 458 VAL A O 1
ATOM 3588 N N . GLN A 1 459 ? -12.283 -12.066 -13.447 1.00 38.97 459 GLN A N 1
ATOM 3589 C CA . GLN A 1 459 ? -13.685 -12.534 -13.395 1.00 38.97 459 GLN A CA 1
ATOM 3590 C C . GLN A 1 459 ? -14.449 -12.586 -14.737 1.00 38.97 459 GLN A C 1
ATOM 3592 O O . GLN A 1 459 ? -15.557 -13.115 -14.779 1.00 38.97 459 GLN A O 1
ATOM 3597 N N . ILE A 1 460 ? -13.885 -12.139 -15.867 1.00 40.53 460 ILE A N 1
ATOM 3598 C CA . ILE A 1 460 ? -14.661 -12.050 -17.128 1.00 40.53 460 ILE A CA 1
ATOM 3599 C C . ILE A 1 460 ? -14.867 -13.416 -17.825 1.00 40.53 460 ILE A C 1
ATOM 3601 O O . ILE A 1 460 ? -15.780 -13.560 -18.636 1.00 40.53 460 ILE A O 1
ATOM 3605 N N . LYS A 1 461 ? -14.096 -14.468 -17.508 1.00 36.78 461 LYS A N 1
ATOM 3606 C CA . LYS A 1 461 ? -14.182 -15.748 -18.254 1.00 36.78 461 LYS A CA 1
ATOM 3607 C C . LYS A 1 461 ? -15.045 -16.847 -17.628 1.00 36.78 461 LYS A C 1
ATOM 3609 O O . LYS A 1 461 ? -15.390 -17.788 -18.338 1.00 36.78 461 LYS A O 1
ATOM 3614 N N . SER A 1 462 ? -15.434 -16.755 -16.357 1.00 36.50 462 SER A N 1
ATOM 3615 C CA . SER A 1 462 ? -16.203 -17.826 -15.697 1.00 36.50 462 SER A CA 1
ATOM 3616 C C . SER A 1 462 ? -17.725 -17.667 -15.785 1.00 36.50 462 SER A C 1
ATOM 3618 O O . SER A 1 462 ? -18.433 -18.645 -15.571 1.00 36.50 462 SER A O 1
ATOM 3620 N N . GLN A 1 463 ? -18.250 -16.496 -16.169 1.00 38.41 463 GLN A N 1
ATOM 3621 C CA . GLN A 1 463 ? -19.702 -16.297 -16.327 1.00 38.41 463 GLN A CA 1
ATOM 3622 C C . GLN A 1 463 ? -20.217 -16.519 -17.761 1.00 38.41 463 GLN A C 1
ATOM 3624 O O . GLN A 1 463 ? -21.357 -16.938 -17.927 1.00 38.41 463 GLN A O 1
ATOM 3629 N N . GLN A 1 464 ? -19.383 -16.378 -18.799 1.00 38.38 464 GLN A N 1
ATOM 3630 C CA . GLN A 1 464 ? -19.799 -16.656 -20.188 1.00 38.38 464 GLN A CA 1
ATOM 3631 C C . GLN A 1 464 ? -19.768 -18.150 -20.570 1.00 38.38 464 GLN A C 1
ATOM 3633 O O . GLN A 1 464 ? -20.373 -18.554 -21.564 1.00 38.38 464 GLN A O 1
ATOM 3638 N N . ALA A 1 465 ? -19.121 -19.004 -19.770 1.00 39.50 465 ALA A N 1
ATOM 3639 C CA . ALA A 1 465 ? -19.120 -20.452 -19.997 1.00 39.50 465 ALA A CA 1
ATOM 3640 C C . ALA A 1 465 ? -20.435 -21.139 -19.568 1.00 39.50 465 ALA A C 1
ATOM 3642 O O . ALA A 1 465 ? -20.733 -22.230 -20.053 1.00 39.50 465 ALA A O 1
ATOM 3643 N N . SER A 1 466 ? -21.250 -20.494 -18.725 1.00 38.72 466 SER A N 1
ATOM 3644 C CA . SER A 1 466 ? -22.508 -21.068 -18.218 1.00 38.72 466 SER A CA 1
ATOM 3645 C C . SER A 1 466 ? -23.743 -20.717 -19.059 1.00 38.72 466 SER A C 1
ATOM 3647 O O . SER A 1 466 ? -24.762 -21.385 -18.929 1.00 38.72 466 SER A O 1
ATOM 3649 N N . GLU A 1 467 ? -23.658 -19.747 -19.977 1.00 38.00 467 GLU A N 1
ATOM 3650 C CA . GLU A 1 467 ? -24.773 -19.382 -20.876 1.00 38.00 467 GLU A CA 1
ATOM 3651 C C . GLU A 1 467 ? -24.696 -20.036 -22.270 1.00 38.00 467 GLU A C 1
ATOM 3653 O O . GLU A 1 467 ? -25.641 -19.944 -23.052 1.00 38.00 467 GLU A O 1
ATOM 3658 N N . THR A 1 468 ? -23.630 -20.786 -22.581 1.00 35.78 468 THR A N 1
ATOM 3659 C CA . THR A 1 468 ? -23.466 -21.435 -23.904 1.00 35.78 468 THR A CA 1
ATOM 3660 C C . THR A 1 468 ? -23.830 -22.932 -23.910 1.00 35.78 468 THR A C 1
ATOM 3662 O O . THR A 1 468 ? -23.647 -23.620 -24.912 1.00 35.78 468 THR A O 1
ATOM 3665 N N . VAL A 1 469 ? -24.409 -23.459 -22.822 1.00 38.41 469 VAL A N 1
ATOM 3666 C CA . VAL A 1 469 ? -24.905 -24.851 -22.737 1.00 38.41 469 VAL A CA 1
ATOM 3667 C C . VAL A 1 469 ? -26.416 -24.883 -22.481 1.00 38.41 469 VAL A C 1
ATOM 3669 O O . VAL A 1 469 ? -26.915 -25.662 -21.682 1.00 38.41 469 VAL A O 1
ATOM 3672 N N . THR A 1 470 ? -27.203 -24.037 -23.151 1.00 36.81 470 THR A N 1
ATOM 3673 C CA . THR A 1 470 ? -28.653 -24.289 -23.312 1.00 36.81 470 THR A CA 1
ATOM 3674 C C . THR A 1 470 ? -29.216 -23.689 -24.603 1.00 36.81 470 THR A C 1
ATOM 3676 O O . THR A 1 470 ? -30.346 -23.234 -24.632 1.00 36.81 470 THR A O 1
ATOM 3679 N N . ILE A 1 471 ? -28.472 -23.692 -25.714 1.00 38.00 471 ILE A N 1
ATOM 3680 C CA . ILE A 1 471 ? -29.062 -23.446 -27.042 1.00 38.00 471 ILE A CA 1
ATOM 3681 C C . ILE A 1 471 ? -28.377 -24.364 -28.053 1.00 38.00 471 ILE A C 1
ATOM 3683 O O . ILE A 1 471 ? -27.544 -23.938 -28.837 1.00 38.00 471 ILE A O 1
ATOM 3687 N N . ASN A 1 472 ? -28.663 -25.663 -27.967 1.00 36.34 472 ASN A N 1
ATOM 3688 C CA . ASN A 1 472 ? -28.553 -26.606 -29.087 1.00 36.34 472 ASN A CA 1
ATOM 3689 C C . ASN A 1 472 ? -29.219 -27.930 -28.706 1.00 36.34 472 ASN A C 1
ATOM 3691 O O . ASN A 1 472 ? -28.581 -28.970 -28.554 1.00 36.34 472 ASN A O 1
ATOM 3695 N N . LYS A 1 473 ? -30.541 -27.890 -28.517 1.00 37.72 473 LYS A N 1
ATOM 3696 C CA . LYS A 1 473 ? -31.355 -29.108 -28.520 1.00 37.72 473 LYS A CA 1
ATOM 3697 C C . LYS A 1 473 ? -32.793 -28.824 -28.942 1.00 37.72 473 LYS A C 1
ATOM 3699 O O . LYS A 1 473 ? -33.708 -29.043 -28.165 1.00 37.72 473 LYS A O 1
ATOM 3704 N N . GLN A 1 474 ? -32.993 -28.341 -30.169 1.00 36.91 474 GLN A N 1
ATOM 3705 C CA . GLN A 1 474 ? -34.278 -28.469 -30.874 1.00 36.91 474 GLN A CA 1
ATOM 3706 C C . GLN A 1 474 ? -34.129 -28.104 -32.358 1.00 36.91 474 GLN A C 1
ATOM 3708 O O . GLN A 1 474 ? -34.381 -26.981 -32.773 1.00 36.91 474 GLN A O 1
ATOM 3713 N N . ALA A 1 475 ? -33.706 -29.079 -33.164 1.00 34.19 475 ALA A N 1
ATOM 3714 C CA . ALA A 1 475 ? -33.899 -29.070 -34.613 1.00 34.19 475 ALA A CA 1
ATOM 3715 C C . ALA A 1 475 ? -33.809 -30.501 -35.168 1.00 34.19 475 ALA A C 1
ATOM 3717 O O . ALA A 1 475 ? -32.881 -30.843 -35.888 1.00 34.19 475 ALA A O 1
ATOM 3718 N N . SER A 1 476 ? -34.766 -31.359 -34.811 1.00 34.25 476 SER A N 1
ATOM 3719 C CA . SER A 1 476 ? -35.170 -32.481 -35.668 1.00 34.25 476 SER A CA 1
ATOM 3720 C C . SER A 1 476 ? -36.468 -33.080 -35.141 1.00 34.25 476 SER A C 1
ATOM 3722 O O . SER A 1 476 ? -36.468 -33.689 -34.073 1.00 34.25 476 SER A O 1
ATOM 3724 N N . THR A 1 477 ? -37.566 -32.891 -35.869 1.00 30.80 477 THR A N 1
ATOM 3725 C CA . THR A 1 477 ? -38.554 -33.933 -36.220 1.00 30.80 477 THR A CA 1
ATOM 3726 C C . THR A 1 477 ? -39.761 -33.274 -36.887 1.00 30.80 477 THR A C 1
ATOM 3728 O O . THR A 1 477 ? -40.563 -32.600 -36.249 1.00 30.80 477 THR A O 1
ATOM 3731 N N . GLY A 1 478 ? -39.882 -33.470 -38.200 1.00 30.42 478 GLY A N 1
ATOM 3732 C CA . GLY A 1 478 ? -41.153 -33.344 -38.903 1.00 30.42 478 GLY A CA 1
ATOM 3733 C C . GLY A 1 478 ? -41.913 -34.670 -38.808 1.00 30.42 478 GLY A C 1
ATOM 3734 O O . GLY A 1 478 ? -41.383 -35.680 -39.253 1.00 30.42 478 GLY A O 1
ATOM 3735 N N . SER A 1 479 ? -43.082 -34.619 -38.154 1.00 30.45 479 SER A N 1
ATOM 3736 C CA . SER A 1 479 ? -44.436 -35.066 -38.573 1.00 30.45 479 SER A CA 1
ATOM 3737 C C . SER A 1 479 ? -44.665 -36.412 -39.311 1.00 30.45 479 SER A C 1
ATOM 3739 O O . SER A 1 479 ? -43.800 -36.856 -40.054 1.00 30.45 479 SER A O 1
ATOM 3741 N N . PRO A 1 480 ? -45.919 -36.933 -39.384 1.00 51.38 480 PRO A N 1
ATOM 3742 C CA . PRO A 1 480 ? -47.046 -36.905 -38.426 1.00 51.38 480 PRO A CA 1
ATOM 3743 C C . PRO A 1 480 ? -47.861 -38.233 -38.357 1.00 51.38 480 PRO A C 1
ATOM 3745 O O . PRO A 1 480 ? -47.697 -39.127 -39.181 1.00 51.38 480 PRO A O 1
ATOM 3748 N N . SER A 1 481 ? -48.804 -38.309 -37.405 1.00 29.31 481 SER A N 1
ATOM 3749 C CA . SER A 1 481 ? -50.100 -39.051 -37.374 1.00 29.31 481 SER A CA 1
ATOM 3750 C C . SER A 1 481 ? -50.371 -39.467 -35.918 1.00 29.31 481 SER A C 1
ATOM 3752 O O . SER A 1 481 ? -49.432 -39.746 -35.189 1.00 29.31 481 SER A O 1
ATOM 3754 N N . SER A 1 482 ? -51.569 -39.514 -35.344 1.00 31.58 482 SER A N 1
ATOM 3755 C CA . SER A 1 482 ? -52.954 -39.207 -35.715 1.00 31.58 482 SER A CA 1
ATOM 3756 C C . SER A 1 482 ? -53.795 -39.404 -34.435 1.00 31.58 482 SER A C 1
ATOM 3758 O O . SER A 1 482 ? -53.357 -40.150 -33.564 1.00 31.58 482 SER A O 1
ATOM 3760 N N . GLN A 1 483 ? -55.017 -38.850 -34.405 1.00 32.50 483 GLN A N 1
ATOM 3761 C CA . GLN A 1 483 ? -56.132 -39.169 -33.480 1.00 32.50 483 GLN A CA 1
ATOM 3762 C C . GLN A 1 483 ? -56.029 -38.631 -32.035 1.00 32.50 483 GLN A C 1
ATOM 3764 O O . GLN A 1 483 ? -54.946 -38.584 -31.476 1.00 32.50 483 GLN A O 1
ATOM 3769 N N . THR A 1 484 ? -57.079 -38.259 -31.294 1.00 29.97 484 THR A N 1
ATOM 3770 C CA . THR A 1 484 ? -58.505 -37.909 -31.487 1.00 29.97 484 THR A CA 1
ATOM 3771 C C . THR A 1 484 ? -59.002 -37.497 -30.081 1.00 29.97 484 THR A C 1
ATOM 3773 O O . THR A 1 484 ? -58.701 -38.232 -29.150 1.00 29.97 484 THR A O 1
ATOM 3776 N N . GLN A 1 485 ? -59.802 -36.416 -29.959 1.00 30.88 485 GLN A N 1
ATOM 3777 C CA . GLN A 1 485 ? -60.732 -36.072 -28.840 1.00 30.88 485 GLN A CA 1
ATOM 3778 C C . GLN A 1 485 ? -60.120 -35.863 -27.425 1.00 30.88 485 GLN A C 1
ATOM 3780 O O . GLN A 1 485 ? -59.158 -36.504 -27.051 1.00 30.88 485 GLN A O 1
ATOM 3785 N N . SER A 1 486 ? -60.603 -35.006 -26.520 1.00 33.78 486 SER A N 1
ATOM 3786 C CA . SER A 1 486 ? -61.813 -34.184 -26.402 1.00 33.78 486 SER A CA 1
ATOM 3787 C C . SER A 1 486 ? -61.616 -33.199 -25.219 1.00 33.78 486 SER A C 1
ATOM 3789 O O . SER A 1 486 ? -60.977 -33.591 -24.252 1.00 33.78 486 SER A O 1
ATOM 3791 N N . GLN A 1 487 ? -62.186 -31.978 -25.309 1.00 34.28 487 GLN A N 1
ATOM 3792 C CA . GLN A 1 487 ? -63.066 -31.313 -24.303 1.00 34.28 487 GLN A CA 1
ATOM 3793 C C . GLN A 1 487 ? -62.590 -31.221 -22.811 1.00 34.28 487 GLN A C 1
ATOM 3795 O O . GLN A 1 487 ? -62.211 -32.219 -22.227 1.00 34.28 487 GLN A O 1
ATOM 3800 N N . VAL A 1 488 ? -62.603 -30.105 -22.053 1.00 32.06 488 VAL A N 1
ATOM 3801 C CA . VAL A 1 488 ? -63.645 -29.089 -21.753 1.00 32.06 488 VAL A CA 1
ATOM 3802 C C . VAL A 1 488 ? -63.037 -27.969 -20.859 1.00 32.06 488 VAL A C 1
ATOM 3804 O O . VAL A 1 488 ? -62.273 -28.298 -19.962 1.00 32.06 488 VAL A O 1
ATOM 3807 N N . ALA A 1 489 ? -63.479 -26.712 -21.078 1.00 30.81 489 ALA A N 1
ATOM 3808 C CA . ALA A 1 489 ? -63.691 -25.563 -20.148 1.00 30.81 489 ALA A CA 1
ATOM 3809 C C . ALA A 1 489 ? -62.583 -25.083 -19.179 1.00 30.81 489 ALA A C 1
ATOM 3811 O O . ALA A 1 489 ? -61.767 -25.848 -18.703 1.00 30.81 489 ALA A O 1
ATOM 3812 N N . ALA A 1 490 ? -62.573 -23.846 -18.679 1.00 31.86 490 ALA A N 1
ATOM 3813 C CA . ALA A 1 490 ? -63.156 -22.549 -19.031 1.00 31.86 490 ALA A CA 1
ATOM 3814 C C . ALA A 1 490 ? -62.636 -21.539 -17.990 1.00 31.86 490 ALA A C 1
ATOM 3816 O O . ALA A 1 490 ? -62.505 -21.910 -16.830 1.00 31.86 490 ALA A O 1
ATOM 3817 N N . ALA A 1 491 ? -62.504 -20.276 -18.421 1.00 30.55 491 ALA A N 1
ATOM 3818 C CA . ALA A 1 491 ? -62.678 -19.042 -17.634 1.00 30.55 491 ALA A CA 1
ATOM 3819 C C . ALA A 1 491 ? -61.684 -18.802 -16.459 1.00 30.55 491 ALA A C 1
ATOM 3821 O O . ALA A 1 491 ? -61.180 -19.720 -15.839 1.00 30.55 491 ALA A O 1
ATOM 3822 N N . SER A 1 492 ? -61.276 -17.594 -16.081 1.00 32.00 492 SER A N 1
ATOM 3823 C CA . SER A 1 492 ? -61.833 -16.254 -16.238 1.00 32.00 492 SER A CA 1
ATOM 3824 C C . SER A 1 492 ? -60.700 -15.220 -16.167 1.00 32.00 492 SER A C 1
ATOM 3826 O O . SER A 1 492 ? -59.636 -15.474 -15.613 1.00 32.00 492 SER A O 1
ATOM 3828 N N . ALA A 1 493 ? -60.972 -14.051 -16.736 1.00 34.75 493 ALA A N 1
ATOM 3829 C CA . ALA A 1 493 ? -60.118 -12.870 -16.844 1.00 34.75 493 ALA A CA 1
ATOM 3830 C C . ALA A 1 493 ? -60.132 -12.003 -15.538 1.00 34.75 493 ALA A C 1
ATOM 3832 O O . ALA A 1 493 ? -60.415 -12.540 -14.472 1.00 34.75 493 ALA A O 1
ATOM 3833 N N . PRO A 1 494 ? -59.993 -10.660 -15.576 1.00 49.03 494 PRO A N 1
ATOM 3834 C CA . PRO A 1 494 ? -58.764 -9.857 -15.724 1.00 49.03 494 PRO A CA 1
ATOM 3835 C C . PRO A 1 494 ? -58.664 -8.706 -14.686 1.00 49.03 494 PRO A C 1
ATOM 3837 O O . PRO A 1 494 ? -59.684 -8.261 -14.172 1.00 49.03 494 PRO A O 1
ATOM 3840 N N . VAL A 1 495 ? -57.491 -8.085 -14.488 1.00 31.81 495 VAL A N 1
ATOM 3841 C CA . VAL A 1 495 ? -57.378 -6.704 -13.937 1.00 31.81 495 VAL A CA 1
ATOM 3842 C C . VAL A 1 495 ? -56.124 -6.038 -14.536 1.00 31.81 495 VAL A C 1
ATOM 3844 O O . VAL A 1 495 ? -55.021 -6.522 -14.327 1.00 31.81 495 VAL A O 1
ATOM 3847 N N . LYS A 1 496 ? -56.277 -5.194 -15.570 1.00 29.19 496 LYS A N 1
ATOM 3848 C CA . LYS A 1 496 ? -56.269 -3.707 -15.586 1.00 29.19 496 LYS A CA 1
ATOM 3849 C C . LYS A 1 496 ? -54.999 -3.012 -15.051 1.00 29.19 496 LYS A C 1
ATOM 3851 O O . LYS A 1 496 ? -54.777 -3.022 -13.852 1.00 29.19 496 LYS A O 1
ATOM 3856 N N . ASN A 1 497 ? -54.325 -2.334 -15.999 1.00 28.16 497 ASN A N 1
ATOM 3857 C CA . ASN A 1 497 ? -53.825 -0.939 -16.031 1.00 28.16 497 ASN A CA 1
ATOM 3858 C C . ASN A 1 497 ? -53.077 -0.384 -14.796 1.00 28.16 497 ASN A C 1
ATOM 3860 O O . ASN A 1 497 ? -53.553 -0.519 -13.685 1.00 28.16 497 ASN A O 1
ATOM 3864 N N . SER A 1 498 ? -51.970 0.353 -14.921 1.00 30.23 498 SER A N 1
ATOM 3865 C CA . SER A 1 498 ? -51.856 1.585 -15.714 1.00 30.23 498 SER A CA 1
ATOM 3866 C C . SER A 1 498 ? -50.406 2.042 -15.936 1.00 30.23 498 SER A C 1
ATOM 3868 O O . SER A 1 498 ? -49.513 1.809 -15.128 1.00 30.23 498 SER A O 1
ATOM 3870 N N . THR A 1 499 ? -50.239 2.738 -17.053 1.00 32.72 499 THR A N 1
ATOM 3871 C CA . THR A 1 499 ? -49.131 3.581 -17.516 1.00 32.72 499 THR A CA 1
ATOM 3872 C C . THR A 1 499 ? -48.867 4.789 -16.607 1.00 32.72 499 THR A C 1
ATOM 3874 O O . THR A 1 499 ? -49.831 5.322 -16.074 1.00 32.72 499 THR A O 1
ATOM 3877 N N . GLU A 1 500 ? -47.607 5.242 -16.531 1.00 32.34 500 GLU A N 1
ATOM 3878 C CA . GLU A 1 500 ? -47.109 6.648 -16.538 1.00 32.34 500 GLU A CA 1
ATOM 3879 C C . GLU A 1 500 ? -45.606 6.600 -16.173 1.00 32.34 500 GLU A C 1
ATOM 3881 O O . GLU A 1 500 ? -45.239 6.136 -15.102 1.00 32.34 500 GLU A O 1
ATOM 3886 N N . GLN A 1 501 ? -44.646 6.739 -17.097 1.00 30.73 501 GLN A N 1
ATOM 3887 C CA . GLN A 1 501 ? -44.132 7.979 -17.704 1.00 30.73 501 GLN A CA 1
ATOM 3888 C C . GLN A 1 501 ? -44.047 9.166 -16.738 1.00 30.73 501 GLN A C 1
ATOM 3890 O O . GLN A 1 501 ? -45.003 9.918 -16.602 1.00 30.73 501 GLN A O 1
ATOM 3895 N N . GLU A 1 502 ? -42.854 9.405 -16.182 1.00 30.69 502 GLU A N 1
ATOM 3896 C CA . GLU A 1 502 ? -42.511 10.704 -15.607 1.00 30.69 502 GLU A CA 1
ATOM 3897 C C . GLU A 1 502 ? -41.159 11.220 -16.116 1.00 30.69 502 GLU A C 1
ATOM 3899 O O . GLU A 1 502 ? -40.214 10.479 -16.391 1.00 30.69 502 GLU A O 1
ATOM 3904 N N . GLN A 1 503 ? -41.161 12.528 -16.347 1.00 30.34 503 GLN A N 1
ATOM 3905 C CA . GLN A 1 503 ? -40.253 13.307 -17.166 1.00 30.34 503 GLN A CA 1
ATOM 3906 C C . GLN A 1 503 ? -38.981 13.707 -16.415 1.00 30.34 503 GLN A C 1
ATOM 3908 O O . GLN A 1 503 ? -39.013 14.176 -15.280 1.00 30.34 503 GLN A O 1
ATOM 3913 N N . VAL A 1 504 ? -37.860 13.643 -17.129 1.00 29.45 504 VAL A N 1
ATOM 3914 C CA . VAL A 1 504 ? -36.576 14.233 -16.744 1.00 29.45 504 VAL A CA 1
ATOM 3915 C C . VAL A 1 504 ? -36.683 15.762 -16.806 1.00 29.45 504 VAL A C 1
ATOM 3917 O O . VAL A 1 504 ? -36.865 16.329 -17.884 1.00 29.45 504 VAL A O 1
ATOM 3920 N N . ARG A 1 505 ? -36.542 16.448 -15.663 1.00 30.05 505 ARG A N 1
ATOM 3921 C CA . ARG A 1 505 ? -36.338 17.906 -15.602 1.00 30.05 505 ARG A CA 1
ATOM 3922 C C . ARG A 1 505 ? -34.877 18.231 -15.300 1.00 30.05 505 ARG A C 1
ATOM 3924 O O . ARG A 1 505 ? -34.343 17.860 -14.261 1.00 30.05 505 ARG A O 1
ATOM 3931 N N . PHE A 1 506 ? -34.265 18.968 -16.223 1.00 29.12 506 PHE A N 1
ATOM 3932 C CA . PHE A 1 506 ? -32.968 19.621 -16.078 1.00 29.12 506 PHE A CA 1
ATOM 3933 C C . PHE A 1 506 ? -33.066 20.815 -15.115 1.00 29.12 506 PHE A C 1
ATOM 3935 O O . PHE A 1 506 ? -33.962 21.646 -15.256 1.00 29.12 506 PHE A O 1
ATOM 3942 N N . PHE A 1 507 ? -32.108 20.939 -14.194 1.00 33.09 507 PHE A N 1
ATOM 3943 C CA . PHE A 1 507 ? -31.881 22.151 -13.403 1.00 33.09 507 PHE A CA 1
ATOM 3944 C C . PHE A 1 507 ? -30.601 22.855 -13.873 1.00 33.09 507 PHE A C 1
ATOM 3946 O O . PHE A 1 507 ? -29.507 22.298 -13.815 1.00 33.09 507 PHE A O 1
ATOM 3953 N N . THR A 1 508 ? -30.750 24.099 -14.323 1.00 31.75 508 THR A N 1
ATOM 3954 C CA . THR A 1 508 ? -29.683 25.094 -14.498 1.00 31.75 508 THR A CA 1
ATOM 3955 C C . THR A 1 508 ? -29.536 25.927 -13.219 1.00 31.75 508 THR A C 1
ATOM 3957 O O . THR A 1 508 ? -30.553 26.339 -12.656 1.00 31.75 508 THR A O 1
ATOM 3960 N N . PRO A 1 509 ? -28.313 26.260 -12.763 1.00 37.53 509 PRO A N 1
ATOM 3961 C CA . PRO A 1 509 ? -28.131 27.191 -11.657 1.00 37.53 509 PRO A CA 1
ATOM 3962 C C . PRO A 1 509 ? -28.055 28.650 -12.138 1.00 37.53 509 PRO A C 1
ATOM 3964 O O . PRO A 1 509 ? -27.352 28.987 -13.093 1.00 37.53 509 PRO A O 1
ATOM 3967 N N . LYS A 1 510 ? -28.791 29.526 -11.441 1.00 31.89 510 LYS A N 1
ATOM 3968 C CA . LYS A 1 510 ? -28.761 30.989 -11.590 1.00 31.89 510 LYS A CA 1
ATOM 3969 C C . LYS A 1 510 ? -27.596 31.608 -10.805 1.00 31.89 510 LYS A C 1
ATOM 3971 O O . LYS A 1 510 ? -27.355 31.261 -9.656 1.00 31.89 510 LYS A O 1
ATOM 3976 N N . LYS A 1 511 ? -26.952 32.586 -11.449 1.00 32.62 511 LYS A N 1
ATOM 3977 C CA . LYS A 1 511 ? -26.048 33.612 -10.899 1.00 32.62 511 LYS A CA 1
ATOM 3978 C C . LYS A 1 511 ? -26.804 34.675 -10.089 1.00 32.62 511 LYS A C 1
ATOM 3980 O O . LYS A 1 511 ? -27.838 35.136 -10.564 1.00 32.62 511 LYS A O 1
ATOM 3985 N N . SER A 1 512 ? -26.182 35.152 -9.006 1.00 31.72 512 SER A N 1
ATOM 3986 C CA . SER A 1 512 ? -26.188 36.536 -8.463 1.00 31.72 512 SER A CA 1
ATOM 3987 C C . SER A 1 512 ? -25.543 36.503 -7.065 1.00 31.72 512 SER A C 1
ATOM 3989 O O . SER A 1 512 ? -25.785 35.538 -6.354 1.00 31.72 512 SER A O 1
ATOM 3991 N N . ALA A 1 513 ? -24.780 37.464 -6.546 1.00 32.16 513 ALA A N 1
ATOM 3992 C CA . ALA A 1 513 ? -24.240 38.730 -7.030 1.00 32.16 513 ALA A CA 1
ATOM 3993 C C . ALA A 1 513 ? -23.127 39.176 -6.048 1.00 32.16 513 ALA A C 1
ATOM 3995 O O . ALA A 1 513 ? -23.120 38.770 -4.888 1.00 32.16 513 ALA A O 1
ATOM 3996 N N . GLN A 1 514 ? -22.210 40.005 -6.550 1.00 32.00 514 GLN A N 1
ATOM 3997 C CA . GLN A 1 514 ? -21.236 40.810 -5.804 1.00 32.00 514 GLN A CA 1
ATOM 3998 C C . GLN A 1 514 ? -21.912 41.868 -4.921 1.00 32.00 514 GLN A C 1
ATOM 4000 O O . GLN A 1 514 ? -22.924 42.424 -5.339 1.00 32.00 514 GLN A O 1
ATOM 4005 N N . THR A 1 515 ? -21.242 42.242 -3.827 1.00 34.34 515 THR A N 1
ATOM 4006 C CA . THR A 1 515 ? -20.931 43.650 -3.506 1.00 34.34 515 THR A CA 1
ATOM 4007 C C . THR A 1 515 ? -19.654 43.725 -2.667 1.00 34.34 515 THR A C 1
ATOM 4009 O O . THR A 1 515 ? -19.470 42.948 -1.731 1.00 34.34 515 THR A O 1
ATOM 4012 N N . ASP A 1 516 ? -18.799 44.657 -3.078 1.00 32.34 516 ASP A N 1
ATOM 4013 C CA . ASP A 1 516 ? -17.510 45.074 -2.530 1.00 32.34 516 ASP A CA 1
ATOM 4014 C C . ASP A 1 516 ? -17.630 45.841 -1.195 1.00 32.34 516 ASP A C 1
ATOM 4016 O O . ASP A 1 516 ? -18.701 46.352 -0.877 1.00 32.34 516 ASP A O 1
ATOM 4020 N N . GLU A 1 517 ? -16.534 45.943 -0.427 1.00 30.75 517 GLU A N 1
ATOM 4021 C CA . GLU A 1 517 ? -15.730 47.179 -0.247 1.00 30.75 517 GLU A CA 1
ATOM 4022 C C . GLU A 1 517 ? -14.919 47.229 1.076 1.00 30.75 517 GLU A C 1
ATOM 4024 O O . GLU A 1 517 ? -15.387 46.827 2.138 1.00 30.75 517 GLU A O 1
ATOM 4029 N N . ASN A 1 518 ? -13.736 47.862 0.970 1.00 32.88 518 ASN A N 1
ATOM 4030 C CA . ASN A 1 518 ? -12.926 48.553 1.998 1.00 32.88 518 ASN A CA 1
ATOM 4031 C C . ASN A 1 518 ? -11.772 47.820 2.734 1.00 32.88 518 ASN A C 1
ATOM 4033 O O . ASN A 1 518 ? -11.936 47.266 3.815 1.00 32.88 518 ASN A O 1
ATOM 4037 N N . SER A 1 519 ? -10.578 47.894 2.109 1.00 32.69 519 SER A N 1
ATOM 4038 C CA . SER A 1 519 ? -9.283 48.522 2.523 1.00 32.69 519 SER A CA 1
ATOM 4039 C C . SER A 1 519 ? -9.041 48.912 4.008 1.00 32.69 519 SER A C 1
ATOM 4041 O O . SER A 1 519 ? -10.023 49.165 4.697 1.00 32.69 519 SER A O 1
ATOM 4043 N N . PRO A 1 520 ? -7.790 49.156 4.507 1.00 46.25 520 PRO A N 1
ATOM 4044 C CA . PRO A 1 520 ? -6.514 49.363 3.791 1.00 46.25 520 PRO A CA 1
ATOM 4045 C C . PRO A 1 520 ? -5.233 48.735 4.421 1.00 46.25 520 PRO A C 1
ATOM 4047 O O . PRO A 1 520 ? -5.198 48.260 5.553 1.00 46.25 520 PRO A O 1
ATOM 4050 N N . THR A 1 521 ? -4.136 48.825 3.662 1.00 39.66 521 THR A N 1
ATOM 4051 C CA . THR A 1 521 ? -2.719 48.699 4.063 1.00 39.66 521 THR A CA 1
ATOM 4052 C C . THR A 1 521 ? -2.313 49.735 5.131 1.00 39.66 521 THR A C 1
ATOM 4054 O O . THR A 1 521 ? -2.890 50.824 5.167 1.00 39.66 521 THR A O 1
ATOM 4057 N N . PRO A 1 522 ? -1.243 49.480 5.913 1.00 48.31 522 PRO A N 1
ATOM 4058 C CA . PRO A 1 522 ? -0.055 50.318 5.711 1.00 48.31 522 PRO A CA 1
ATOM 4059 C C . PRO A 1 522 ? 1.302 49.600 5.840 1.00 48.31 522 PRO A C 1
ATOM 4061 O O . PRO A 1 522 ? 1.465 48.566 6.480 1.00 48.31 522 PRO A O 1
ATOM 4064 N N . SER A 1 523 ? 2.276 50.242 5.200 1.00 37.50 523 SER A N 1
ATOM 4065 C CA . SER A 1 523 ? 3.728 50.097 5.299 1.00 37.50 523 SER A CA 1
ATOM 4066 C C . SER A 1 523 ? 4.291 50.334 6.706 1.00 37.50 523 SER A C 1
ATOM 4068 O O . SER A 1 523 ? 3.794 51.225 7.392 1.00 37.50 523 SER A O 1
ATOM 4070 N N . ALA A 1 524 ? 5.413 49.688 7.043 1.00 33.56 524 ALA A N 1
ATOM 4071 C CA . ALA A 1 524 ? 6.708 50.336 7.332 1.00 33.56 524 ALA A CA 1
ATOM 4072 C C . ALA A 1 524 ? 7.664 49.372 8.063 1.00 33.56 524 ALA A C 1
ATOM 4074 O O . ALA A 1 524 ? 7.345 48.865 9.134 1.00 33.56 524 ALA A O 1
ATOM 4075 N N . ASP A 1 525 ? 8.852 49.185 7.486 1.00 40.66 525 ASP A N 1
ATOM 4076 C CA . ASP A 1 525 ? 10.093 48.858 8.203 1.00 40.66 525 ASP A CA 1
ATOM 4077 C C .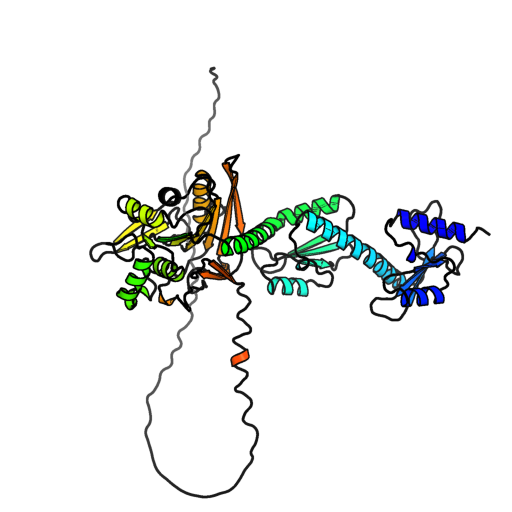 ASP A 1 525 ? 10.527 50.077 9.046 1.00 40.66 525 ASP A C 1
ATOM 4079 O O . ASP A 1 525 ? 10.254 51.217 8.642 1.00 40.66 525 ASP A O 1
ATOM 4083 N N . PRO A 1 526 ? 11.206 49.882 10.195 1.00 52.69 526 PRO A N 1
ATOM 4084 C CA . PRO A 1 526 ? 12.670 49.944 10.147 1.00 52.69 526 PRO A CA 1
ATOM 4085 C C . PRO A 1 526 ? 13.418 49.001 11.115 1.00 52.69 526 PRO A C 1
ATOM 4087 O O . PRO A 1 526 ? 13.072 48.845 12.281 1.00 52.69 526 PRO A O 1
ATOM 4090 N N . ASP A 1 527 ? 14.490 48.423 10.581 1.00 36.34 527 ASP A N 1
ATOM 4091 C CA . ASP A 1 527 ? 15.890 48.425 11.034 1.00 36.34 527 ASP A CA 1
ATOM 4092 C C . ASP A 1 527 ? 16.297 48.544 12.531 1.00 36.34 527 ASP A C 1
ATOM 4094 O O . ASP A 1 527 ? 15.802 49.362 13.302 1.00 36.34 527 ASP A O 1
ATOM 4098 N N . LEU A 1 528 ? 17.404 47.835 12.819 1.00 37.06 528 LEU A N 1
ATOM 4099 C CA . LEU A 1 528 ? 18.389 47.986 13.910 1.00 37.06 528 LEU A CA 1
ATOM 4100 C C . LEU A 1 528 ? 18.017 47.533 15.343 1.00 37.06 528 LEU A C 1
ATOM 4102 O O . LEU A 1 528 ? 17.394 48.247 16.118 1.00 37.06 528 LEU A O 1
ATOM 4106 N N . THR A 1 529 ? 18.644 46.449 15.821 1.00 39.53 529 THR A N 1
ATOM 4107 C CA . THR A 1 529 ? 19.911 46.542 16.591 1.00 39.53 529 THR A CA 1
ATOM 4108 C C . THR A 1 529 ? 20.414 45.190 17.121 1.00 39.53 529 THR A C 1
ATOM 4110 O O . THR A 1 529 ? 19.708 44.401 17.738 1.00 39.53 529 THR A O 1
ATOM 4113 N N . ASN A 1 530 ? 21.716 44.989 16.909 1.00 38.16 530 ASN A N 1
ATOM 4114 C CA . ASN A 1 530 ? 22.663 44.208 17.705 1.00 38.16 530 ASN A CA 1
ATOM 4115 C C . ASN A 1 530 ? 22.324 44.070 19.203 1.00 38.16 530 ASN A C 1
ATOM 4117 O O . ASN A 1 530 ? 22.181 45.080 19.888 1.00 38.16 530 ASN A O 1
ATOM 4121 N N . THR A 1 531 ? 22.492 42.870 19.771 1.00 41.97 531 THR A N 1
ATOM 4122 C CA . THR A 1 531 ? 23.388 42.692 20.932 1.00 41.97 531 THR A CA 1
ATOM 4123 C C . THR A 1 531 ? 23.825 41.238 21.134 1.00 41.97 531 THR A C 1
ATOM 4125 O O . THR A 1 531 ? 23.038 40.301 21.134 1.00 41.97 531 THR A O 1
ATOM 4128 N N . LYS A 1 532 ? 25.141 41.109 21.315 1.00 48.34 532 LYS A N 1
ATOM 4129 C CA . LYS A 1 532 ? 25.945 39.964 21.757 1.00 48.34 532 LYS A CA 1
ATOM 4130 C C . LYS A 1 532 ? 25.335 39.169 22.927 1.00 48.34 532 LYS A C 1
ATOM 4132 O O . LYS A 1 532 ? 25.080 39.760 23.974 1.00 48.34 532 LYS A O 1
ATOM 4137 N N . ARG A 1 533 ? 25.376 37.837 22.842 1.00 44.69 533 ARG A N 1
ATOM 4138 C CA . ARG A 1 533 ? 26.348 37.006 23.578 1.00 44.69 533 ARG A CA 1
ATOM 4139 C C . ARG A 1 533 ? 26.462 35.620 22.966 1.00 44.69 533 ARG A C 1
ATOM 4141 O O . ARG A 1 533 ? 25.413 35.101 22.537 1.00 44.69 533 ARG A O 1
#

Organism: NCBI:txid66969

InterPro domains:
  IPR036860 SH2 domain superfamily [SSF55550] (26-68)
  IPR036860 SH2 domain superfamily [SSF55550] (129-206)

Sequence (533 aa):
MRDKTEHFNGLKTKIKGIVPKIPDAVFQEGFDRSKAEKYLKKHPDTPFVLRESAQEGYFCITYFFSNSKASSNVLVKYPTSDQEEFTFWEQSQTGMRQINKSLEVIVQARCFEKVKENLLRIIPEASGEVFHLDYDRTTAEKFLTDNPSIPFVVRQASQQGYFCLTYFSSDSTPSKNVLIPYSLKGRGNHFLEKVLKDHLPNFVGYQRWEQFKKDNESAPDLRAVLSLQSLDMEKAAFTPDQVESYIETNAENVTNPGDGHTGLAIASALQTAPFVVVRSQGNRTEASRVLSRHIGNNGLLVITGHSSPDTEEISGNYVTDEFSEQISRGPAEIVSFAKEAGLKKGSHITIVLSICYGAKSEGSTDSSFAHKLAKEFAKSGISTTIIASDKAVMRFGTGAIREQQIEFSNKVGMDPDSVNVLFTDVDPTTSKSTTLVYKPNEAIQVTANGLVFRSPVVQIKSQQASETVTINKQASTGSPSSQTQSQVAAASAPVKNSTEQEQVRFFTPKKSAQTDENSPTPSADPDLTNTKR

Secondary structure (DSSP, 8-state):
---HHHHHHHHHHHHHHH-TT--GGGEETT--HHHHHHHHHH-TT--EEEEE-SSTTEEEEEEE-TT-S-EEEEEEEPPPTT--SPPBP-S-HHHHHHHHHHHHHHHHHHHHHHHHHHHHHH-TT--GGGEETT--HHHHHHHHHH-TT--EEEEE-SSTTEEEEEE--TT-SS-EEEEEE---STHHHHHHHHHHHHHHHHHHHHHHHHHHHHHHHT--S-EEEEESS-S-SS--EE-HHHHHHHHHHTHHHHSSS-TTHHHHHHHHHHSS--EEE---HHHHHHHHHHHTTT--TTEEEEEE-B--TT-SSEEEEEE-SS-EEEEEE-HHHHHHHHHHTT--TT-EEEEEEESTTTT--SSSGGGSHHHHHHHHHHHTT-EEEEEEESSPPBP--GGG-BTTBEE-BTTBB--GGGEEEEEEEE-TTT--EEEEEE----EEEEETTEEEEE-GGGGGTTSTTSSSSSS-------------------------------PPPP-PPPP----------------------